Protein AF-A0AAF0ISN9-F1 (afdb_monomer_lite)

Organism: NCBI:txid1821822

Radius of gyration: 34.61 Å; chains: 1; bounding box: 111×111×96 Å

Sequence (497 aa):
MMTCSSSSSTHAAALDETAPAPARPAVSPAPQPKGLPPSTSQSTIQRTNVSKTAPSERARHSVVLPASASGLAPTQEDDPNLPSRDSVIGPPSTVTHSDEPDEYGGGIIASVGQNGGMSMVFENDMVSEQELIAEEQRLISQGGTGILLDEYGQPRPLLPAAQGETATRKCLVLDLDETLVHSSFKMVPNADFVVPVEIDGVTHNVYVIKRPGVDEFLRQMGQLYEVVVFTASLNKYADPVIDILDIHHAVHHRLFRESCYNHYGNYVKDLSQLGRPLHDTIILDNSPASYIFHPSNAVPVSSWFNDPHDTELTDLSPFLQDLVAVDDIRIVLDGLHEHRRFLVGISGIPGAGKSTIAQLVAERINERHGAEVCICVGMDGWHYSRKQLDAMNDPAHAHARRGAAFTFDAETFVAWVEQLRRPALGADLPTLTAPTFSHAEKDPVADGVVIQPYHKMVIVEGLYCNLNMEPWRRAAMCWDLRRKREYVSRDDTSKPG

pLDDT: mean 73.0, std 27.22, range [23.7, 98.88]

Foldseek 3Di:
DDDDDDDDDDDDDDDDDDDDDDDDDDDDDDDDDDDDDDDDDDDDDDDDDDDDDDDDDDDDDDDDDDDDDDDDDDDDDDDDDDDYDDDDDDDDDDDDDDDDDDDPDDDDDDDDDPDDDDDDDDDDDPDDPVVVVVVLVVCLVVLLVFFDADPVRHGDFPADQDDDPQNLAFEEEEEDDLGFKHKDLDDDPPAPDWDFADDPNDTGIIGMHGDPCSLVLLLLQLVHHQYEYAYLADCSGVVVVCVVRPPPVSHNYYHYNVCFDQDVNQTENRPSRNPGDLQRYAYEDQACSNHSSNQLRYDHDFRDHDDNPDCGSVVCSVVVVVCSPDSGSSVVRVVQLLQAAAEEEEAEDPPLCQVVVQVVVQVVVCVVVVHNQEDEDEQQLFFAFLVVLVVDPDSPVLVVCGQPPVRGPLVVVLVLLVLNGDGPVVDQRDWDFTWDADPVSRHIDGRPDIDDSNNNYYYYYGHQCCPCDPPSVSSNSSHNHYYYRYDPDPDDPDDDD

Structure (mmCIF, N/CA/C/O backbone):
data_AF-A0AAF0ISN9-F1
#
_entry.id   AF-A0AAF0ISN9-F1
#
loop_
_atom_site.group_PDB
_atom_site.id
_atom_site.type_symbol
_atom_site.label_atom_id
_atom_site.label_alt_id
_atom_site.label_comp_id
_atom_site.label_asym_id
_atom_site.label_entity_id
_atom_site.label_seq_id
_atom_site.pdbx_PDB_ins_code
_atom_site.Cartn_x
_atom_site.Cartn_y
_atom_site.Cartn_z
_atom_site.occupancy
_atom_site.B_iso_or_equiv
_atom_site.auth_seq_id
_atom_site.auth_comp_id
_atom_site.auth_asym_id
_atom_site.auth_atom_id
_atom_site.pdbx_PDB_model_num
ATOM 1 N N . MET A 1 1 ? -24.229 50.978 -3.464 1.00 30.39 1 MET A N 1
ATOM 2 C CA . MET A 1 1 ? -25.629 51.463 -3.408 1.00 30.39 1 MET A CA 1
ATOM 3 C C . MET A 1 1 ? -26.241 51.321 -4.797 1.00 30.39 1 MET A C 1
ATOM 5 O O . MET A 1 1 ? -25.516 51.596 -5.737 1.00 30.39 1 MET A O 1
ATOM 9 N N . MET A 1 2 ? -27.501 50.859 -4.872 1.00 34.28 2 MET A N 1
ATOM 10 C CA . MET A 1 2 ? -28.513 50.928 -5.963 1.00 34.28 2 MET A CA 1
ATOM 11 C C . MET A 1 2 ? -28.034 51.252 -7.399 1.00 34.28 2 MET A C 1
ATOM 13 O O . MET A 1 2 ? -27.415 52.280 -7.640 1.00 34.28 2 MET A O 1
ATOM 17 N N . THR A 1 3 ? -28.355 50.459 -8.423 1.00 34.44 3 THR A N 1
ATOM 18 C CA . THR A 1 3 ? -29.693 50.177 -9.019 1.00 34.44 3 THR A CA 1
ATOM 19 C C . THR A 1 3 ? -29.553 48.970 -9.983 1.00 34.44 3 THR A C 1
ATOM 21 O O . THR A 1 3 ? -28.423 48.590 -10.267 1.00 34.44 3 THR A O 1
ATOM 24 N N . CYS A 1 4 ? -30.557 48.289 -10.560 1.00 28.72 4 CYS A N 1
ATOM 25 C CA . CYS A 1 4 ? -32.038 48.211 -10.490 1.00 28.72 4 CYS A CA 1
ATOM 26 C C . CYS A 1 4 ? -32.431 46.780 -10.996 1.00 28.72 4 CYS A C 1
ATOM 28 O O . CYS A 1 4 ? -31.533 46.014 -11.329 1.00 28.72 4 CYS A O 1
ATOM 30 N N . SER A 1 5 ? -33.674 46.288 -11.112 1.00 30.56 5 SER A N 1
ATOM 31 C CA . SER A 1 5 ? -35.044 46.835 -10.988 1.00 30.56 5 SER A CA 1
ATOM 32 C C . SER A 1 5 ? -36.013 45.703 -10.539 1.00 30.56 5 SER A C 1
ATOM 34 O O . SER A 1 5 ? -35.545 44.668 -10.069 1.00 30.56 5 SER A O 1
ATOM 36 N N . SER A 1 6 ? -37.342 45.841 -10.680 1.00 33.59 6 SER A N 1
ATOM 37 C CA . SER A 1 6 ? -38.327 44.783 -10.343 1.00 33.59 6 SER A CA 1
ATOM 38 C C . SER A 1 6 ? -39.602 44.789 -11.222 1.00 33.59 6 SER A C 1
ATOM 40 O O . SER A 1 6 ? -39.746 45.656 -12.084 1.00 33.59 6 SER A O 1
ATOM 42 N N . SER A 1 7 ? -40.536 43.850 -10.949 1.00 34.59 7 SER A N 1
ATOM 43 C CA . SER A 1 7 ? -41.863 43.606 -11.588 1.00 34.59 7 SER A CA 1
ATOM 44 C C . SER A 1 7 ? -41.831 42.893 -12.960 1.00 34.59 7 SER A C 1
ATOM 46 O O . SER A 1 7 ? -40.887 43.082 -13.712 1.00 34.59 7 SER A O 1
ATOM 48 N N . SER A 1 8 ? -42.810 42.085 -13.403 1.00 33.94 8 SER A N 1
ATOM 49 C CA . SER A 1 8 ? -43.904 41.287 -12.779 1.00 33.94 8 SER A CA 1
ATOM 50 C C . SER A 1 8 ? -44.420 40.279 -13.858 1.00 33.94 8 SER A C 1
ATOM 52 O O . SER A 1 8 ? -43.868 40.278 -14.954 1.00 33.94 8 SER A O 1
ATOM 54 N N . SER A 1 9 ? -45.409 39.381 -13.710 1.00 29.92 9 SER A N 1
ATOM 55 C CA . SER A 1 9 ? -46.466 39.128 -12.706 1.00 29.92 9 SER A CA 1
ATOM 56 C C . SER A 1 9 ? -46.900 37.632 -12.723 1.00 29.92 9 SER A C 1
ATOM 58 O O . SER A 1 9 ? -46.263 36.810 -13.377 1.00 29.92 9 SER A O 1
ATOM 60 N N . THR A 1 10 ? -47.959 37.260 -11.992 1.00 32.66 10 THR A N 1
ATOM 61 C CA . THR A 1 10 ? -48.573 35.916 -11.909 1.00 32.66 10 THR A CA 1
ATOM 62 C C . THR A 1 10 ? -49.682 35.663 -12.944 1.00 32.66 10 THR A C 1
ATOM 64 O O . THR A 1 10 ? -50.461 36.560 -13.247 1.00 32.66 10 THR A O 1
ATOM 67 N N . HIS A 1 11 ? -49.879 34.400 -13.347 1.00 32.06 11 HIS A N 1
ATOM 68 C CA . HIS A 1 11 ? -51.221 33.851 -13.607 1.00 32.06 11 HIS A CA 1
ATOM 69 C C . HIS A 1 11 ? -51.250 32.330 -13.394 1.00 32.06 11 HIS A C 1
ATOM 71 O O . HIS A 1 11 ? -50.301 31.634 -13.745 1.00 32.06 11 HIS A O 1
ATOM 77 N N . ALA A 1 12 ? -52.333 31.823 -12.800 1.00 31.12 12 ALA A N 1
ATOM 78 C CA . ALA A 1 12 ? -52.521 30.407 -12.482 1.00 31.12 12 ALA A CA 1
ATOM 79 C C . ALA A 1 12 ? -53.540 29.736 -13.416 1.00 31.12 12 ALA A C 1
ATOM 81 O O . ALA A 1 12 ? -54.503 30.377 -13.838 1.00 31.12 12 ALA A O 1
ATOM 82 N N . ALA A 1 13 ? -53.368 28.432 -13.649 1.00 31.50 13 ALA A N 1
ATOM 83 C CA . ALA A 1 13 ? -54.408 27.519 -14.120 1.00 31.50 13 ALA A CA 1
ATOM 84 C C . ALA A 1 13 ? -54.115 26.100 -13.593 1.00 31.50 13 ALA A C 1
ATOM 86 O O . ALA A 1 13 ? -52.975 25.645 -13.653 1.00 31.50 13 ALA A O 1
ATOM 87 N N . ALA A 1 14 ? -55.140 25.435 -13.061 1.00 32.72 14 ALA A N 1
ATOM 88 C CA . ALA A 1 14 ? -55.136 24.014 -12.691 1.00 32.72 14 ALA A CA 1
ATOM 89 C C . ALA A 1 14 ? -55.996 23.211 -13.696 1.00 32.72 14 ALA A C 1
ATOM 91 O O . ALA A 1 14 ? -56.482 23.818 -14.652 1.00 32.72 14 ALA A O 1
ATOM 92 N N . LEU A 1 15 ? -56.232 21.914 -13.413 1.00 33.91 15 LEU A N 1
ATOM 93 C CA . LEU A 1 15 ? -56.837 20.837 -14.244 1.00 33.91 15 LEU A CA 1
ATOM 94 C C . LEU A 1 15 ? -55.777 19.973 -14.960 1.00 33.91 15 LEU A C 1
ATOM 96 O O . LEU A 1 15 ? -54.808 20.517 -15.478 1.00 33.91 15 LEU A O 1
ATOM 100 N N . ASP A 1 16 ? -55.906 18.647 -15.079 1.00 30.77 16 ASP A N 1
ATOM 101 C CA . ASP A 1 16 ? -56.718 17.638 -14.360 1.00 30.77 16 ASP A CA 1
ATOM 102 C C . ASP A 1 16 ? -56.048 16.252 -14.583 1.00 30.77 16 ASP A C 1
ATOM 104 O O . ASP A 1 16 ? -55.098 16.143 -15.364 1.00 30.77 16 ASP A O 1
ATOM 108 N N . GLU A 1 17 ? -56.482 15.204 -13.885 1.00 36.88 17 GLU A N 1
ATOM 109 C CA . GLU A 1 17 ? -55.837 13.882 -13.861 1.00 36.88 17 GLU A CA 1
ATOM 110 C C . GLU A 1 17 ? -55.977 13.031 -15.152 1.00 36.88 17 GLU A C 1
ATOM 112 O O . GLU A 1 17 ? -56.784 13.287 -16.043 1.00 36.88 17 GLU A O 1
ATOM 117 N N . THR A 1 18 ? -55.252 11.900 -15.151 1.00 36.62 18 THR A N 1
ATOM 118 C CA . THR A 1 18 ? -55.432 10.668 -15.959 1.00 36.62 18 THR A CA 1
ATOM 119 C C . THR A 1 18 ? -54.717 10.538 -17.321 1.00 36.62 18 THR A C 1
ATOM 121 O O . THR A 1 18 ? -55.248 10.820 -18.390 1.00 36.62 18 THR A O 1
ATOM 124 N N . ALA A 1 19 ? -53.533 9.909 -17.291 1.00 37.28 19 ALA A N 1
ATOM 125 C CA . ALA A 1 19 ? -52.979 9.119 -18.399 1.00 37.28 19 ALA A CA 1
ATOM 126 C C . ALA A 1 19 ? -52.158 7.929 -17.836 1.00 37.28 19 ALA A C 1
ATOM 128 O O . ALA A 1 19 ? -51.518 8.086 -16.794 1.00 37.28 19 ALA A O 1
ATOM 129 N N . PRO A 1 20 ? -52.195 6.727 -18.448 1.00 39.69 20 PRO A N 1
ATOM 130 C CA . PRO A 1 20 ? -51.697 5.499 -17.819 1.00 39.69 20 PRO A CA 1
ATOM 131 C C . PRO A 1 20 ? -50.178 5.295 -17.942 1.00 39.69 20 PRO A C 1
ATOM 133 O O . PRO A 1 20 ? -49.539 5.743 -18.893 1.00 39.69 20 PRO A O 1
ATOM 136 N N . ALA A 1 21 ? -49.615 4.538 -16.996 1.00 42.66 21 ALA A N 1
ATOM 137 C CA . ALA A 1 21 ? -48.204 4.153 -16.984 1.00 42.66 21 ALA A CA 1
ATOM 138 C C . ALA A 1 21 ? -47.819 3.248 -18.181 1.00 42.66 21 ALA A C 1
ATOM 140 O O . ALA A 1 21 ? -48.628 2.415 -18.605 1.00 42.66 21 ALA A O 1
ATOM 141 N N . PRO A 1 22 ? -46.580 3.347 -18.705 1.00 41.97 22 PRO A N 1
ATOM 142 C CA . PRO A 1 22 ? -46.118 2.509 -19.808 1.00 41.97 22 PRO A CA 1
ATOM 143 C C . PRO A 1 22 ? -45.987 1.036 -19.391 1.00 41.97 22 PRO A C 1
ATOM 145 O O . PRO A 1 22 ? -45.481 0.709 -18.316 1.00 41.97 22 PRO A O 1
ATOM 148 N N . ALA A 1 23 ? -46.440 0.135 -20.264 1.00 40.56 23 ALA A N 1
ATOM 149 C CA . ALA A 1 23 ? -46.442 -1.301 -20.008 1.00 40.56 23 ALA A CA 1
ATOM 150 C C . ALA A 1 23 ? -45.019 -1.889 -19.936 1.00 40.56 23 ALA A C 1
ATOM 152 O O . ALA A 1 23 ? -44.152 -1.567 -20.749 1.00 40.56 23 ALA A O 1
ATOM 153 N N . ARG A 1 24 ? -44.800 -2.815 -18.992 1.00 44.09 24 ARG A N 1
ATOM 154 C CA . ARG A 1 24 ? -43.563 -3.610 -18.914 1.00 44.09 24 ARG A CA 1
ATOM 155 C C . ARG A 1 24 ? -43.414 -4.497 -20.164 1.00 44.09 24 ARG A C 1
ATOM 157 O O . ARG A 1 24 ? -44.404 -5.115 -20.562 1.00 44.09 24 ARG A O 1
ATOM 164 N N . PRO A 1 25 ? -42.208 -4.639 -20.745 1.00 42.03 25 PRO A N 1
ATOM 165 C CA . PRO A 1 25 ? -41.970 -5.611 -21.806 1.00 42.03 25 PRO A CA 1
ATOM 166 C C . PRO A 1 25 ? -42.122 -7.044 -21.273 1.00 42.03 25 PRO A C 1
ATOM 168 O O . PRO A 1 25 ? -41.731 -7.351 -20.145 1.00 42.03 25 PRO A O 1
ATOM 171 N N . ALA A 1 26 ? -42.702 -7.925 -22.089 1.00 39.62 26 ALA A N 1
ATOM 172 C CA . ALA A 1 26 ? -42.944 -9.315 -21.718 1.00 39.62 26 ALA A CA 1
ATOM 173 C C . ALA A 1 26 ? -41.637 -10.125 -21.653 1.00 39.62 26 ALA A C 1
ATOM 175 O O . ALA A 1 26 ? -40.832 -10.110 -22.585 1.00 39.62 26 ALA A O 1
ATOM 176 N N . VAL A 1 27 ? -41.456 -10.880 -20.568 1.00 41.94 27 VAL A N 1
ATOM 177 C CA . VAL A 1 27 ? -40.332 -11.812 -20.406 1.00 41.94 27 VAL A CA 1
ATOM 178 C C . VAL A 1 27 ? -40.591 -13.060 -21.251 1.00 41.94 27 VAL A C 1
ATOM 180 O O . VAL A 1 27 ? -41.572 -13.770 -21.037 1.00 41.94 27 VAL A O 1
ATOM 183 N N . SER A 1 28 ? -39.703 -13.336 -22.207 1.00 43.06 28 SER A N 1
ATOM 184 C CA . SER A 1 28 ? -39.727 -14.586 -22.977 1.00 43.06 28 SER A CA 1
ATOM 185 C C . SER A 1 28 ? -39.209 -15.754 -22.123 1.00 43.06 28 SER A C 1
ATOM 187 O O . SER A 1 28 ? -38.225 -15.572 -21.404 1.00 43.06 28 SER A O 1
ATOM 189 N N . PRO A 1 29 ? -39.818 -16.954 -22.183 1.00 42.53 29 PRO A N 1
ATOM 190 C CA . PRO A 1 29 ? -39.357 -18.103 -21.409 1.00 42.53 29 PRO A CA 1
ATOM 191 C C . PRO A 1 29 ? -38.007 -18.629 -21.922 1.00 42.53 29 PRO A C 1
ATOM 193 O O . PRO A 1 29 ? -37.771 -18.708 -23.128 1.00 42.53 29 PRO A O 1
ATOM 196 N N . ALA A 1 30 ? -37.130 -19.016 -20.993 1.00 42.75 30 ALA A N 1
ATOM 197 C CA . ALA A 1 30 ? -35.803 -19.542 -21.301 1.00 42.75 30 ALA A CA 1
ATOM 198 C C . ALA A 1 30 ? -35.858 -20.917 -22.012 1.00 42.75 30 ALA A C 1
ATOM 200 O O . ALA A 1 30 ? -36.739 -21.731 -21.712 1.00 42.75 30 ALA A O 1
ATOM 201 N N . PRO A 1 31 ? -34.916 -21.219 -22.927 1.00 38.06 31 PRO A N 1
ATOM 202 C CA . PRO A 1 31 ? -34.859 -22.508 -23.608 1.00 38.06 31 PRO A CA 1
ATOM 203 C C . PRO A 1 31 ? -34.351 -23.621 -22.677 1.00 38.06 31 PRO A C 1
ATOM 205 O O . PRO A 1 31 ? -33.358 -23.458 -21.972 1.00 38.06 31 PRO A O 1
ATOM 208 N N . GLN A 1 32 ? -35.006 -24.784 -22.717 1.00 40.28 32 GLN A N 1
ATOM 209 C CA . GLN A 1 32 ? -34.560 -25.980 -21.995 1.00 40.28 32 GLN A CA 1
ATOM 210 C C . GLN A 1 32 ? -33.266 -26.566 -22.601 1.00 40.28 32 GLN A C 1
ATOM 212 O O . GLN A 1 32 ? -33.073 -26.492 -23.821 1.00 40.28 32 GLN A O 1
ATOM 217 N N . PRO A 1 33 ? -32.389 -27.192 -21.791 1.00 39.00 33 PRO A N 1
ATOM 218 C CA . PRO A 1 33 ? -31.153 -27.796 -22.281 1.00 39.00 33 PRO A CA 1
ATOM 219 C C . PRO A 1 33 ? -31.431 -29.025 -23.159 1.00 39.00 33 PRO A C 1
ATOM 221 O O . PRO A 1 33 ? -32.176 -29.931 -22.785 1.00 39.00 33 PRO A O 1
ATOM 224 N N . LYS A 1 34 ? -30.790 -29.080 -24.332 1.00 39.09 34 LYS A N 1
ATOM 225 C CA . LYS A 1 34 ? -30.816 -30.255 -25.216 1.00 39.09 34 LYS A CA 1
ATOM 226 C C . LYS A 1 34 ? -29.895 -31.343 -24.658 1.00 39.09 34 LYS A C 1
ATOM 228 O O . LYS A 1 34 ? -28.714 -31.089 -24.439 1.00 39.09 34 LYS A O 1
ATOM 233 N N . GLY A 1 35 ? -30.422 -32.552 -24.465 1.00 32.41 35 GLY A N 1
ATOM 234 C CA . GLY A 1 35 ? -29.629 -33.705 -24.029 1.00 32.41 35 GLY A CA 1
ATOM 235 C C . GLY A 1 35 ? -28.631 -34.180 -25.092 1.00 32.41 35 GLY A C 1
ATOM 236 O O . GLY A 1 35 ? -28.918 -34.123 -26.289 1.00 32.41 35 GLY A O 1
ATOM 237 N N . LEU A 1 36 ? -27.472 -34.680 -24.650 1.00 37.91 36 LEU A N 1
ATOM 238 C CA . LEU A 1 36 ? -26.517 -35.375 -25.518 1.00 37.91 36 LEU A CA 1
ATOM 239 C C . LEU A 1 36 ? -26.972 -36.823 -25.800 1.00 37.91 36 LEU A C 1
ATOM 241 O O . LEU A 1 36 ? -27.537 -37.467 -24.912 1.00 37.91 36 LEU A O 1
ATOM 245 N N . PRO A 1 37 ? -26.698 -37.368 -27.001 1.00 35.81 37 PRO A N 1
ATOM 246 C CA . PRO A 1 37 ? -26.917 -38.778 -27.310 1.00 35.81 37 PRO A CA 1
ATOM 247 C C . PRO A 1 37 ? -25.804 -39.674 -26.719 1.00 35.81 37 PRO A C 1
ATOM 249 O O . PRO A 1 37 ? -24.685 -39.204 -26.504 1.00 35.81 37 PRO A O 1
ATOM 252 N N . PRO A 1 38 ? -26.073 -40.971 -26.479 1.00 33.47 38 PRO A N 1
ATOM 253 C CA . PRO A 1 38 ? -25.100 -41.897 -25.905 1.00 33.47 38 PRO A CA 1
ATOM 254 C C . PRO A 1 38 ? -24.170 -42.512 -26.962 1.00 33.47 38 PRO A C 1
ATOM 256 O O . PRO A 1 38 ? -24.596 -42.803 -28.080 1.00 33.47 38 PRO A O 1
ATOM 259 N N . SER A 1 39 ? -22.932 -42.829 -26.571 1.00 32.28 39 SER A N 1
ATOM 260 C CA . SER A 1 39 ? -22.017 -43.668 -27.359 1.00 32.28 39 SER A CA 1
ATOM 261 C C . SER A 1 39 ? -21.472 -44.851 -26.549 1.00 32.28 39 SER A C 1
ATOM 263 O O . SER A 1 39 ? -20.620 -44.707 -25.673 1.00 32.28 39 SER A O 1
ATOM 265 N N . THR A 1 40 ? -21.949 -46.043 -26.898 1.00 30.39 40 THR A N 1
ATOM 266 C CA . THR A 1 40 ? -21.247 -47.337 -26.788 1.00 30.39 40 THR A CA 1
ATOM 267 C C . THR A 1 40 ? -19.946 -47.323 -27.622 1.00 30.39 40 THR A C 1
ATOM 269 O O . THR A 1 40 ? -19.872 -46.561 -28.580 1.00 30.39 40 THR A O 1
ATOM 272 N N . SER A 1 41 ? -18.900 -48.133 -27.401 1.00 30.38 41 SER A N 1
ATOM 273 C CA . SER A 1 41 ? -18.648 -49.210 -26.421 1.00 30.38 41 SER A CA 1
ATOM 274 C C . SER A 1 41 ? -17.173 -49.670 -26.450 1.00 30.38 41 SER A C 1
ATOM 276 O O . SER A 1 41 ? -16.604 -49.770 -27.527 1.00 30.38 41 SER A O 1
ATOM 278 N N . GLN A 1 42 ? -16.647 -50.063 -25.279 1.00 27.88 42 GLN A N 1
ATOM 279 C CA . GLN A 1 42 ? -15.674 -51.153 -25.007 1.00 27.88 42 GLN A CA 1
ATOM 280 C C . GLN A 1 42 ? -14.418 -51.368 -25.888 1.00 27.88 42 GLN A C 1
ATOM 282 O O . GLN A 1 42 ? -14.521 -51.790 -27.031 1.00 27.88 42 GLN A O 1
ATOM 287 N N . SER A 1 43 ? -13.233 -51.345 -25.256 1.00 27.61 43 SER A N 1
ATOM 288 C CA . SER A 1 43 ? -12.384 -52.539 -24.969 1.00 27.61 43 SER A CA 1
ATOM 289 C C . SER A 1 43 ? -10.988 -52.098 -24.482 1.00 27.61 43 SER A C 1
ATOM 291 O O . SER A 1 43 ? -10.551 -51.037 -24.903 1.00 27.61 43 SER A O 1
ATOM 293 N N . THR A 1 44 ? -10.145 -52.800 -23.719 1.00 25.47 44 THR A N 1
ATOM 294 C CA . THR A 1 44 ? -10.133 -53.943 -22.774 1.00 25.47 44 THR A CA 1
ATOM 295 C C . THR A 1 44 ? -8.672 -53.994 -22.251 1.00 25.47 44 THR A C 1
ATOM 297 O O . THR A 1 44 ? -7.802 -53.395 -22.878 1.00 25.47 44 THR A O 1
ATOM 300 N N . ILE A 1 45 ? -8.389 -54.773 -21.188 1.00 27.19 45 ILE A N 1
ATOM 301 C CA . ILE A 1 45 ? -7.056 -55.008 -20.567 1.00 27.19 45 ILE A CA 1
ATOM 302 C C . ILE A 1 45 ? -6.615 -53.826 -19.662 1.00 27.19 45 ILE A C 1
ATOM 304 O O . ILE A 1 45 ? -6.528 -52.701 -20.125 1.00 27.19 45 ILE A O 1
ATOM 308 N N . GLN A 1 46 ? -6.336 -53.985 -18.356 1.00 26.06 46 GLN A N 1
ATOM 309 C CA . GLN A 1 46 ? -6.505 -55.136 -17.443 1.00 26.06 46 GLN A CA 1
ATOM 310 C C . GLN A 1 46 ? -6.652 -54.684 -15.965 1.00 26.06 46 GLN A C 1
ATOM 312 O O . GLN A 1 46 ? -6.549 -53.502 -15.646 1.00 26.06 46 GLN A O 1
ATOM 317 N N . ARG A 1 47 ? -6.830 -55.648 -15.047 1.00 23.70 47 ARG A N 1
ATOM 318 C CA . ARG A 1 47 ? -6.516 -55.542 -13.607 1.00 23.70 47 ARG A CA 1
ATOM 319 C C . ARG A 1 47 ? -5.895 -56.856 -13.133 1.00 23.70 47 ARG A C 1
ATOM 321 O O . ARG A 1 47 ? -6.440 -57.916 -13.434 1.00 23.70 47 ARG A O 1
ATOM 328 N N . THR A 1 48 ? -4.842 -56.785 -12.325 1.00 27.52 48 THR A N 1
ATOM 329 C CA . THR A 1 48 ? -4.330 -57.906 -11.523 1.00 27.52 48 THR A CA 1
ATOM 330 C C . THR A 1 48 ? -4.500 -57.584 -10.035 1.00 27.52 48 THR A C 1
ATOM 332 O O . THR A 1 48 ? -3.948 -56.617 -9.523 1.00 27.52 48 THR A O 1
ATOM 335 N N . ASN A 1 49 ? -5.301 -58.389 -9.333 1.00 26.88 49 ASN A N 1
ATOM 336 C CA . ASN A 1 49 ? -5.401 -58.368 -7.867 1.00 26.88 49 ASN A CA 1
ATOM 337 C C . ASN A 1 49 ? -4.308 -59.262 -7.268 1.00 26.88 49 ASN A C 1
ATOM 339 O O . ASN A 1 49 ? -4.181 -60.372 -7.772 1.00 26.88 49 ASN A O 1
ATOM 343 N N . VAL A 1 50 ? -3.694 -58.896 -6.130 1.00 27.47 50 VAL A N 1
ATOM 344 C CA . VAL A 1 50 ? -3.332 -59.838 -5.038 1.00 27.47 50 VAL A CA 1
ATOM 345 C C . VAL A 1 50 ? -3.276 -59.115 -3.665 1.00 27.47 50 VAL A C 1
ATOM 347 O O . VAL A 1 50 ? -2.639 -58.082 -3.522 1.00 27.47 50 VAL A O 1
ATOM 350 N N . SER A 1 51 ? -3.983 -59.711 -2.691 1.00 25.45 51 SER A N 1
ATOM 351 C CA . SER A 1 51 ? -3.934 -59.659 -1.204 1.00 25.45 51 SER A CA 1
ATOM 352 C C . SER A 1 51 ? -3.575 -58.404 -0.374 1.00 25.45 51 SER A C 1
ATOM 354 O O . SER A 1 51 ? -2.512 -57.807 -0.493 1.00 25.45 51 SER A O 1
ATOM 356 N N . LYS A 1 52 ? -4.404 -58.197 0.664 1.00 31.84 52 LYS A N 1
ATOM 357 C CA . LYS A 1 52 ? -4.123 -57.436 1.898 1.00 31.84 52 LYS A CA 1
ATOM 358 C C . LYS A 1 52 ? -3.182 -58.195 2.853 1.00 31.84 52 LYS A C 1
ATOM 360 O O . LYS A 1 52 ? -3.389 -59.391 3.045 1.00 31.84 52 LYS A O 1
ATOM 365 N N . THR A 1 53 ? -2.348 -57.471 3.603 1.00 27.08 53 THR A N 1
ATOM 366 C CA . THR A 1 53 ? -1.839 -57.853 4.943 1.00 27.08 53 THR A CA 1
ATOM 367 C C . THR A 1 53 ? -1.613 -56.596 5.793 1.00 27.08 53 THR A C 1
ATOM 369 O O . THR A 1 53 ? -1.129 -55.598 5.268 1.00 27.08 53 THR A O 1
ATOM 372 N N . ALA A 1 54 ? -1.953 -56.637 7.085 1.00 33.88 54 ALA A N 1
ATOM 373 C CA . ALA A 1 54 ? -1.747 -55.542 8.047 1.00 33.88 54 ALA A CA 1
ATOM 374 C C . ALA A 1 54 ? -0.553 -55.818 8.984 1.00 33.88 54 ALA A C 1
ATOM 376 O O . ALA A 1 54 ? -0.214 -56.982 9.199 1.00 33.88 54 ALA A O 1
ATOM 377 N N . PRO A 1 55 ? 0.063 -54.765 9.551 1.00 32.19 55 PRO A N 1
ATOM 378 C CA . PRO A 1 55 ? 0.360 -54.729 10.998 1.00 32.19 55 PRO A CA 1
ATOM 379 C C . PRO A 1 55 ? 0.109 -53.317 11.601 1.00 32.19 55 PRO A C 1
ATOM 381 O O . PRO A 1 55 ? 0.444 -52.314 10.983 1.00 32.19 55 PRO A O 1
ATOM 384 N N . SER A 1 56 ? -0.670 -53.142 12.677 1.00 28.08 56 SER A N 1
ATOM 385 C CA . SER A 1 56 ? -0.412 -53.389 14.119 1.00 28.08 56 SER A CA 1
ATOM 386 C C . SER A 1 56 ? 0.047 -52.135 14.891 1.00 28.08 56 SER A C 1
ATOM 388 O O . SER A 1 56 ? 1.036 -51.508 14.525 1.00 28.08 56 SER A O 1
ATOM 390 N N . GLU A 1 57 ? -0.641 -51.811 15.989 1.00 36.59 57 GLU A N 1
ATOM 391 C CA . GLU A 1 57 ? -0.411 -50.626 16.833 1.00 36.59 57 GLU A CA 1
ATOM 392 C C . GLU A 1 57 ? 0.863 -50.677 17.700 1.00 36.59 57 GLU A C 1
ATOM 394 O O . GLU A 1 57 ? 1.238 -51.734 18.207 1.00 36.59 57 GLU A O 1
ATOM 399 N N . ARG A 1 58 ? 1.449 -49.496 17.955 1.00 29.19 58 ARG A N 1
ATOM 400 C CA . ARG A 1 58 ? 2.285 -49.081 19.112 1.00 29.19 58 ARG A CA 1
ATOM 401 C C . ARG A 1 58 ? 2.675 -47.605 18.901 1.00 29.19 58 ARG A C 1
ATOM 403 O O . ARG A 1 58 ? 2.785 -47.184 17.759 1.00 29.19 58 ARG A O 1
ATOM 410 N N . ALA A 1 59 ? 2.985 -46.775 19.894 1.00 29.02 59 ALA A N 1
ATOM 411 C CA . ALA A 1 59 ? 2.538 -46.653 21.286 1.00 29.02 59 ALA A CA 1
ATOM 412 C C . ALA A 1 59 ? 2.882 -45.211 21.730 1.00 29.02 59 ALA A C 1
ATOM 414 O O . ALA A 1 59 ? 3.895 -44.666 21.295 1.00 29.02 59 ALA A O 1
ATOM 415 N N . ARG A 1 60 ? 2.056 -44.570 22.567 1.00 33.06 60 ARG A N 1
ATOM 416 C CA . ARG A 1 60 ? 2.309 -43.190 23.027 1.00 33.06 60 ARG A CA 1
ATOM 417 C C . ARG A 1 60 ? 3.370 -43.173 24.132 1.00 33.06 60 ARG A C 1
ATOM 419 O O . ARG A 1 60 ? 3.226 -43.917 25.096 1.00 33.06 60 ARG A O 1
ATOM 426 N N . HIS A 1 61 ? 4.339 -42.259 24.055 1.00 30.20 61 HIS A N 1
ATOM 427 C CA . HIS A 1 61 ? 5.192 -41.903 25.193 1.00 30.20 61 HIS A CA 1
ATOM 428 C C . HIS A 1 61 ? 5.232 -40.389 25.409 1.00 30.20 61 HIS A C 1
ATOM 430 O O . HIS A 1 61 ? 5.873 -39.646 24.674 1.00 30.20 61 HIS A O 1
ATOM 436 N N . SER A 1 62 ? 4.539 -39.955 26.458 1.00 27.36 62 SER A N 1
ATOM 437 C CA . SER A 1 62 ? 4.729 -38.668 27.122 1.00 27.36 62 SER A CA 1
ATOM 438 C C . SER A 1 62 ? 5.978 -38.717 28.004 1.00 27.36 62 SER A C 1
ATOM 440 O O . SER A 1 62 ? 6.143 -39.684 28.752 1.00 27.36 62 SER A O 1
ATOM 442 N N . VAL A 1 63 ? 6.800 -37.667 27.994 1.00 27.17 63 VAL A N 1
ATOM 443 C CA . VAL A 1 63 ? 7.892 -37.490 28.965 1.00 27.17 63 VAL A CA 1
ATOM 444 C C . VAL A 1 63 ? 7.574 -36.295 29.859 1.00 27.17 63 VAL A C 1
ATOM 446 O O . VAL A 1 63 ? 7.309 -35.198 29.379 1.00 27.17 63 VAL A O 1
ATOM 449 N N . VAL A 1 64 ? 7.577 -36.548 31.166 1.00 26.98 64 VAL A N 1
ATOM 450 C CA . VAL A 1 64 ? 7.382 -35.563 32.235 1.00 26.98 64 VAL A CA 1
ATOM 451 C C . VAL A 1 64 ? 8.756 -35.092 32.709 1.00 26.98 64 VAL A C 1
ATOM 453 O O . VAL A 1 64 ? 9.634 -35.925 32.930 1.00 26.98 64 VAL A O 1
ATOM 456 N N . LEU A 1 65 ? 8.933 -33.785 32.916 1.00 27.81 65 LEU A N 1
ATOM 457 C CA . LEU A 1 65 ? 10.102 -33.231 33.606 1.00 27.81 65 LEU A CA 1
ATOM 458 C C . LEU A 1 65 ? 9.741 -32.911 35.071 1.00 27.81 65 LEU A C 1
ATOM 460 O O . LEU A 1 65 ? 8.774 -32.181 35.296 1.00 27.81 65 LEU A O 1
ATOM 464 N N . PRO A 1 66 ? 10.475 -33.442 36.068 1.00 28.94 66 PRO A N 1
ATOM 465 C CA . PRO A 1 66 ? 10.309 -33.080 37.473 1.00 28.94 66 PRO A CA 1
ATOM 466 C C . PRO A 1 66 ? 11.150 -31.849 37.855 1.00 28.94 66 PRO A C 1
ATOM 468 O O . PRO A 1 66 ? 12.074 -31.453 37.146 1.00 28.94 66 PRO A O 1
ATOM 471 N N . ALA A 1 67 ? 10.833 -31.256 39.006 1.00 25.80 67 ALA A N 1
ATOM 472 C CA . ALA A 1 67 ? 11.467 -30.040 39.511 1.00 25.80 67 ALA A CA 1
ATOM 473 C C . ALA A 1 67 ? 12.656 -30.295 40.462 1.00 25.80 67 ALA A C 1
ATOM 475 O O . ALA A 1 67 ? 12.724 -31.330 41.119 1.00 25.80 67 ALA A O 1
ATOM 476 N N . SER A 1 68 ? 13.495 -29.256 40.602 1.00 27.23 68 SER A N 1
ATOM 477 C CA . SER A 1 68 ? 14.310 -28.884 41.780 1.00 27.23 68 SER A CA 1
ATOM 478 C C . SER A 1 68 ? 15.292 -29.897 42.401 1.00 27.23 68 SER A C 1
ATOM 480 O O . SER A 1 68 ? 14.869 -30.889 42.984 1.00 27.23 68 SER A O 1
ATOM 482 N N . ALA A 1 69 ? 16.577 -29.521 42.497 1.00 26.80 69 ALA A N 1
ATOM 483 C CA . ALA A 1 69 ? 17.194 -29.137 43.783 1.00 26.80 69 ALA A CA 1
ATOM 484 C C . ALA A 1 69 ? 18.675 -28.709 43.653 1.00 26.80 69 ALA A C 1
ATOM 486 O O . ALA A 1 69 ? 19.449 -29.243 42.868 1.00 26.80 69 ALA A O 1
ATOM 487 N N . SER A 1 70 ? 19.043 -27.746 44.492 1.00 27.55 70 SER A N 1
ATOM 488 C CA . SER A 1 70 ? 20.384 -27.240 44.817 1.00 27.55 70 SER A CA 1
ATOM 489 C C . SER A 1 70 ? 21.388 -28.277 45.355 1.00 27.55 70 SER A C 1
ATOM 491 O O . SER A 1 70 ? 20.984 -29.138 46.136 1.00 27.55 70 SER A O 1
ATOM 493 N N . GLY A 1 71 ? 22.700 -28.049 45.158 1.00 25.47 71 GLY A N 1
ATOM 494 C CA . GLY A 1 71 ? 23.699 -28.434 46.175 1.00 25.47 71 GLY A CA 1
ATOM 495 C C . GLY A 1 71 ? 25.146 -28.732 45.738 1.00 25.47 71 GLY A C 1
ATOM 496 O O . GLY A 1 71 ? 25.402 -29.788 45.181 1.00 25.47 71 GLY A O 1
ATOM 497 N N . LEU A 1 72 ? 26.070 -27.874 46.205 1.00 26.72 72 LEU A N 1
ATOM 498 C CA . LEU A 1 72 ? 27.434 -28.181 46.701 1.00 26.72 72 LEU A CA 1
ATOM 499 C C . LEU A 1 72 ? 28.579 -28.572 45.725 1.00 26.72 72 LEU A C 1
ATOM 501 O O . LEU A 1 72 ? 28.463 -29.448 44.879 1.00 26.72 72 LEU A O 1
ATOM 505 N N . ALA A 1 73 ? 29.735 -27.926 45.950 1.00 25.11 73 ALA A N 1
ATOM 506 C CA . ALA A 1 73 ? 31.069 -28.243 45.404 1.00 25.11 73 ALA A CA 1
ATOM 507 C C . ALA A 1 73 ? 31.788 -29.323 46.267 1.00 25.11 73 ALA A C 1
ATOM 509 O O . ALA A 1 73 ? 31.227 -29.695 47.305 1.00 25.11 73 ALA A O 1
ATOM 510 N N . PRO A 1 74 ? 32.975 -29.867 45.891 1.00 36.56 74 PRO A N 1
ATOM 511 C CA . PRO A 1 74 ? 34.273 -29.146 45.837 1.00 36.56 74 PRO A CA 1
ATOM 512 C C . PRO A 1 74 ? 35.066 -29.457 44.521 1.00 36.56 74 PRO A C 1
ATOM 514 O O . PRO A 1 74 ? 34.429 -29.869 43.557 1.00 36.56 74 PRO A O 1
ATOM 517 N N . THR A 1 75 ? 36.381 -29.242 44.305 1.00 28.62 75 THR A N 1
ATOM 518 C CA . THR A 1 75 ? 37.554 -28.934 45.174 1.00 28.62 75 THR A CA 1
ATOM 519 C C . THR A 1 75 ? 38.626 -28.087 44.439 1.00 28.62 75 THR A C 1
ATOM 521 O O . THR A 1 75 ? 38.453 -27.716 43.283 1.00 28.62 75 THR A O 1
ATOM 524 N N . GLN A 1 76 ? 39.725 -27.787 45.140 1.00 27.55 76 GLN A N 1
ATOM 525 C CA . GLN A 1 76 ? 40.961 -27.091 44.747 1.00 27.55 76 GLN A CA 1
ATOM 526 C C . GLN A 1 76 ? 42.082 -28.039 44.263 1.00 27.55 76 GLN A C 1
ATOM 528 O O . GLN A 1 76 ? 42.112 -29.188 44.695 1.00 27.55 76 GLN A O 1
ATOM 533 N N . GLU A 1 77 ? 43.055 -27.491 43.518 1.00 29.08 77 GLU A N 1
ATOM 534 C CA . GLU A 1 77 ? 44.500 -27.813 43.587 1.00 29.08 77 GLU A CA 1
ATOM 535 C C . GLU A 1 77 ? 45.321 -26.498 43.452 1.00 29.08 77 GLU A C 1
ATOM 537 O O . GLU A 1 77 ? 44.774 -25.469 43.045 1.00 29.08 77 GLU A O 1
ATOM 542 N N . ASP A 1 78 ? 46.594 -26.514 43.868 1.00 29.61 78 ASP A N 1
ATOM 543 C CA . ASP A 1 78 ? 47.369 -25.356 44.365 1.00 29.61 78 ASP A CA 1
ATOM 544 C C . ASP A 1 78 ? 48.313 -24.633 43.355 1.00 29.61 78 ASP A C 1
ATOM 546 O O . ASP A 1 78 ? 48.952 -25.290 42.540 1.00 29.61 78 ASP A O 1
ATOM 550 N N . ASP A 1 79 ? 48.409 -23.288 43.485 1.00 30.19 79 ASP A N 1
ATOM 551 C CA . ASP A 1 79 ? 49.614 -22.436 43.776 1.00 30.19 79 ASP A CA 1
ATOM 552 C C . ASP A 1 79 ? 50.902 -22.523 42.878 1.00 30.19 79 ASP A C 1
ATOM 554 O O . ASP A 1 79 ? 51.059 -23.472 42.114 1.00 30.19 79 ASP A O 1
ATOM 558 N N . PRO A 1 80 ? 51.919 -21.613 42.940 1.00 37.47 80 PRO A N 1
ATOM 559 C CA . PRO A 1 80 ? 51.996 -20.214 43.414 1.00 37.47 80 PRO A CA 1
ATOM 560 C C . PRO A 1 80 ? 52.534 -19.188 42.384 1.00 37.47 80 PRO A C 1
ATOM 562 O O . PRO A 1 80 ? 53.435 -19.483 41.597 1.00 37.47 80 PRO A O 1
ATOM 565 N N . ASN A 1 81 ? 52.161 -17.907 42.541 1.00 29.56 81 ASN A N 1
ATOM 566 C CA . ASN A 1 81 ? 53.153 -16.811 42.604 1.00 29.56 81 ASN A CA 1
ATOM 567 C C . ASN A 1 81 ? 52.546 -15.484 43.100 1.00 29.56 81 ASN A C 1
ATOM 569 O O . ASN A 1 81 ? 51.523 -15.024 42.600 1.00 29.56 81 ASN A O 1
ATOM 573 N N . LEU A 1 82 ? 53.223 -14.839 44.050 1.00 29.91 82 LEU A N 1
ATOM 574 C CA . LEU A 1 82 ? 52.844 -13.563 44.672 1.00 29.91 82 LEU A CA 1
ATOM 575 C C . LEU A 1 82 ? 54.116 -12.719 44.843 1.00 29.91 82 LEU A C 1
ATOM 577 O O . LEU A 1 82 ? 55.198 -13.280 45.038 1.00 29.91 82 LEU A O 1
ATOM 581 N N . PRO A 1 83 ? 54.018 -11.379 44.818 1.00 37.00 83 PRO A N 1
ATOM 582 C CA . PRO A 1 83 ? 54.164 -10.710 46.113 1.00 37.00 83 PRO A CA 1
ATOM 583 C C . PRO A 1 83 ? 53.332 -9.422 46.299 1.00 37.00 83 PRO A C 1
ATOM 585 O O . PRO A 1 83 ? 53.336 -8.558 45.435 1.00 37.00 83 PRO A O 1
ATOM 588 N N . SER A 1 84 ? 52.793 -9.272 47.522 1.00 28.39 84 SER A N 1
ATOM 589 C CA . SER A 1 84 ? 52.900 -8.081 48.402 1.00 28.39 84 SER A CA 1
ATOM 590 C C . SER A 1 84 ? 52.355 -6.710 47.927 1.00 28.39 84 SER A C 1
ATOM 592 O O . SER A 1 84 ? 52.635 -6.271 46.824 1.00 28.39 84 SER A O 1
ATOM 594 N N . ARG A 1 85 ? 51.699 -5.880 48.757 1.00 31.16 85 ARG A N 1
ATOM 595 C CA . ARG A 1 85 ? 51.482 -5.881 50.225 1.00 31.16 85 ARG A CA 1
ATOM 596 C C . ARG A 1 85 ? 50.479 -4.769 50.613 1.00 31.16 85 ARG A C 1
ATOM 598 O O . ARG A 1 85 ? 50.444 -3.778 49.901 1.00 31.16 85 ARG A O 1
ATOM 605 N N . ASP A 1 86 ? 49.816 -4.917 51.772 1.00 27.81 86 ASP A N 1
ATOM 606 C CA . ASP A 1 86 ? 49.438 -3.880 52.774 1.00 27.81 86 ASP A CA 1
ATOM 607 C C . ASP A 1 86 ? 48.701 -2.568 52.332 1.00 27.81 86 ASP A C 1
ATOM 609 O O . ASP A 1 86 ? 49.062 -1.935 51.355 1.00 27.81 86 ASP A O 1
ATOM 613 N N . SER A 1 87 ? 47.730 -1.975 53.052 1.00 28.83 87 SER A N 1
ATOM 614 C CA . SER A 1 87 ? 46.985 -2.349 54.271 1.00 28.83 87 SER A CA 1
ATOM 615 C C . SER A 1 87 ? 45.848 -1.324 54.594 1.00 28.83 87 SER A C 1
ATOM 617 O O . SER A 1 87 ? 46.075 -0.125 54.500 1.00 28.83 87 SER A O 1
ATOM 619 N N . VAL A 1 88 ? 44.689 -1.816 55.084 1.00 26.89 88 VAL A N 1
ATOM 620 C CA . VAL A 1 88 ? 43.982 -1.391 56.341 1.00 26.89 88 VAL A CA 1
ATOM 621 C C . VAL A 1 88 ? 43.132 -0.080 56.442 1.00 26.89 88 VAL A C 1
ATOM 623 O O . VAL A 1 88 ? 43.680 1.009 56.498 1.00 26.89 88 VAL A O 1
ATOM 626 N N . ILE A 1 89 ? 41.801 -0.269 56.661 1.00 26.66 89 ILE A N 1
ATOM 627 C CA . ILE A 1 89 ? 40.817 0.429 57.573 1.00 26.66 89 ILE A CA 1
ATOM 628 C C . ILE A 1 89 ? 40.695 1.980 57.486 1.00 26.66 89 ILE A C 1
ATOM 630 O O . ILE A 1 89 ? 41.675 2.677 57.670 1.00 26.66 89 ILE A O 1
ATOM 634 N N . GLY A 1 90 ? 39.545 2.661 57.317 1.00 24.28 90 GLY A N 1
ATOM 635 C CA . GLY A 1 90 ? 38.182 2.533 57.881 1.00 24.28 90 GLY A CA 1
ATOM 636 C C . GLY A 1 90 ? 37.615 3.947 58.259 1.00 24.28 90 GLY A C 1
ATOM 637 O O . GLY A 1 90 ? 38.370 4.912 58.182 1.00 24.28 90 GLY A O 1
ATOM 638 N N . PRO A 1 91 ? 36.315 4.113 58.613 1.00 44.59 91 PRO A N 1
ATOM 639 C CA . PRO A 1 91 ? 35.571 5.411 58.669 1.00 44.59 91 PRO A CA 1
ATOM 640 C C . PRO A 1 91 ? 35.381 5.940 60.139 1.00 44.59 91 PRO A C 1
ATOM 642 O O . PRO A 1 91 ? 36.132 5.428 60.973 1.00 44.59 91 PRO A O 1
ATOM 645 N N . PRO A 1 92 ? 34.441 6.857 60.565 1.00 40.31 92 PRO A N 1
ATOM 646 C CA . PRO A 1 92 ? 33.298 7.539 59.880 1.00 40.31 92 PRO A CA 1
ATOM 647 C C . PRO A 1 92 ? 32.900 9.009 60.313 1.00 40.31 92 PRO A C 1
ATOM 649 O O . PRO A 1 92 ? 33.452 9.543 61.265 1.00 40.31 92 PRO A O 1
ATOM 652 N N . SER A 1 93 ? 31.835 9.574 59.685 1.00 25.94 93 SER A N 1
ATOM 653 C CA . SER A 1 93 ? 30.826 10.578 60.191 1.00 25.94 93 SER A CA 1
ATOM 654 C C . SER A 1 93 ? 31.279 11.999 60.682 1.00 25.94 93 SER A C 1
ATOM 656 O O . SER A 1 93 ? 32.420 12.173 61.070 1.00 25.94 93 SER A O 1
ATOM 658 N N . THR A 1 94 ? 30.493 13.108 60.733 1.00 26.41 94 THR A N 1
ATOM 659 C CA . THR A 1 94 ? 29.021 13.379 60.673 1.00 26.41 94 THR A CA 1
ATOM 660 C C . THR A 1 94 ? 28.681 14.894 60.428 1.00 26.41 94 THR A C 1
ATOM 662 O O . THR A 1 94 ? 29.350 15.735 61.012 1.00 26.41 94 THR A O 1
ATOM 665 N N . VAL A 1 95 ? 27.559 15.205 59.731 1.00 26.33 95 VAL A N 1
ATOM 666 C CA . VAL A 1 95 ? 26.524 16.275 60.009 1.00 26.33 95 VAL A CA 1
ATOM 667 C C . VAL A 1 95 ? 26.747 17.808 59.749 1.00 26.33 95 VAL A C 1
ATOM 669 O O . VAL A 1 95 ? 27.479 18.456 60.481 1.00 26.33 95 VAL A O 1
ATOM 672 N N . THR A 1 96 ? 25.948 18.357 58.791 1.00 24.30 96 THR A N 1
ATOM 673 C CA . THR A 1 96 ? 25.293 19.716 58.625 1.00 24.30 96 THR A CA 1
ATOM 674 C C . THR A 1 96 ? 26.088 21.024 58.867 1.00 24.30 96 THR A C 1
ATOM 676 O O . THR A 1 96 ? 26.816 21.100 59.842 1.00 24.30 96 THR A O 1
ATOM 679 N N . HIS A 1 97 ? 25.943 22.164 58.167 1.00 27.09 97 HIS A N 1
ATOM 680 C CA . HIS A 1 97 ? 24.988 22.761 57.189 1.00 27.09 97 HIS A CA 1
ATOM 681 C C . HIS A 1 97 ? 25.712 23.983 56.515 1.00 27.09 97 HIS A C 1
ATOM 683 O O . HIS A 1 97 ? 26.811 24.298 56.967 1.00 27.09 97 HIS A O 1
ATOM 689 N N . SER A 1 98 ? 25.243 24.747 55.509 1.00 25.94 98 SER A N 1
ATOM 690 C CA . SER A 1 98 ? 24.020 24.819 54.665 1.00 25.94 98 SER A CA 1
ATOM 691 C C . SER A 1 98 ? 24.371 25.452 53.278 1.00 25.94 98 SER A C 1
ATOM 693 O O . SER A 1 98 ? 25.476 25.229 52.801 1.00 25.94 98 SER A O 1
ATOM 695 N N . ASP A 1 99 ? 23.449 26.234 52.689 1.00 26.00 99 ASP A N 1
ATOM 696 C CA . ASP A 1 99 ? 23.563 27.206 51.575 1.00 26.00 99 ASP A CA 1
ATOM 697 C C . ASP A 1 99 ? 23.725 26.671 50.125 1.00 26.00 99 ASP A C 1
ATOM 699 O O . ASP A 1 99 ? 24.651 25.944 49.780 1.00 26.00 99 ASP A O 1
ATOM 703 N N . GLU A 1 100 ? 22.779 27.080 49.268 1.00 30.31 100 GLU A N 1
ATOM 704 C CA . GLU A 1 100 ? 22.724 26.936 47.797 1.00 30.31 100 GLU A CA 1
ATOM 705 C C . GLU A 1 100 ? 23.009 28.302 47.126 1.00 30.31 100 GLU A C 1
ATOM 707 O O . GLU A 1 100 ? 22.888 29.325 47.811 1.00 30.31 100 GLU A O 1
ATOM 712 N N . PRO A 1 101 ? 23.187 28.396 45.787 1.00 39.81 101 PRO A N 1
ATOM 713 C CA . PRO A 1 101 ? 23.584 27.375 44.800 1.00 39.81 101 PRO A CA 1
ATOM 714 C C . PRO A 1 101 ? 24.791 27.829 43.939 1.00 39.81 101 PRO A C 1
ATOM 716 O O . PRO A 1 101 ? 24.959 29.023 43.713 1.00 39.81 101 PRO A O 1
ATOM 719 N N . ASP A 1 102 ? 25.565 26.903 43.354 1.00 28.97 102 ASP A N 1
ATOM 720 C CA . ASP A 1 102 ? 26.652 27.268 42.421 1.00 28.97 102 ASP A CA 1
ATOM 721 C C . ASP A 1 102 ? 26.698 26.441 41.123 1.00 28.97 102 ASP A C 1
ATOM 723 O O . ASP A 1 102 ? 26.361 25.256 41.068 1.00 28.97 102 ASP A O 1
ATOM 727 N N . GLU A 1 103 ? 27.126 27.128 40.063 1.00 29.02 103 GLU A N 1
ATOM 728 C CA . GLU A 1 103 ? 27.159 26.707 38.661 1.00 29.02 103 GLU A CA 1
ATOM 729 C C . GLU A 1 103 ? 28.098 25.518 38.390 1.00 29.02 103 GLU A C 1
ATOM 731 O O . GLU A 1 103 ? 29.270 25.533 38.769 1.00 29.02 103 GLU A O 1
ATOM 736 N N . TYR A 1 104 ? 27.653 24.540 37.587 1.00 28.61 104 TYR A N 1
ATOM 737 C CA . TYR A 1 104 ? 28.567 23.549 36.999 1.00 28.61 104 TYR A CA 1
ATOM 738 C C . TYR A 1 104 ? 29.085 24.001 35.626 1.00 28.61 104 TYR A C 1
ATOM 740 O O . TYR A 1 104 ? 28.642 23.548 34.568 1.00 28.61 104 TYR A O 1
ATOM 748 N N . GLY A 1 105 ? 30.054 24.917 35.648 1.00 29.05 105 GLY A N 1
ATOM 749 C CA . GLY A 1 105 ? 30.797 25.348 34.463 1.00 29.05 105 GLY A CA 1
ATOM 750 C C . GLY A 1 105 ? 31.784 24.283 33.967 1.00 29.05 105 GLY A C 1
ATOM 751 O O . GLY A 1 105 ? 32.934 24.245 34.400 1.00 29.05 105 GLY A O 1
ATOM 752 N N . GLY A 1 106 ? 31.363 23.441 33.018 1.00 29.03 106 GLY A N 1
ATOM 753 C CA . GLY A 1 106 ? 32.247 22.531 32.276 1.00 29.03 106 GLY A CA 1
ATOM 754 C C . GLY A 1 106 ? 32.935 23.241 31.103 1.00 29.03 106 GLY A C 1
ATOM 755 O O . GLY A 1 106 ? 32.288 23.570 30.112 1.00 29.03 106 GLY A O 1
ATOM 756 N N . GLY A 1 107 ? 34.240 23.504 31.216 1.00 27.39 107 GLY A N 1
ATOM 757 C CA . GLY A 1 107 ? 34.978 24.382 30.298 1.00 27.39 107 GLY A CA 1
ATOM 758 C C . GLY A 1 107 ? 35.091 23.902 28.840 1.00 27.39 107 GLY A C 1
ATOM 759 O O . GLY A 1 107 ? 35.418 22.751 28.559 1.00 27.39 107 GLY A O 1
ATOM 760 N N . ILE A 1 108 ? 34.906 24.841 27.907 1.00 28.23 108 ILE A N 1
ATOM 761 C CA . ILE A 1 108 ? 35.084 24.654 26.460 1.00 28.23 108 ILE A CA 1
ATOM 762 C C . ILE A 1 108 ? 36.577 24.733 26.098 1.00 28.23 108 ILE A C 1
ATOM 764 O O . ILE A 1 108 ? 37.204 25.773 26.298 1.00 28.23 108 ILE A O 1
ATOM 768 N N . ILE A 1 109 ? 37.129 23.693 25.462 1.00 30.27 109 ILE A N 1
ATOM 769 C CA . ILE A 1 109 ? 38.392 23.801 24.711 1.00 30.27 109 ILE A CA 1
ATOM 770 C C . ILE A 1 109 ? 38.052 24.051 23.240 1.00 30.27 109 ILE A C 1
ATOM 772 O O . ILE A 1 109 ? 37.784 23.127 22.474 1.00 30.27 109 ILE A O 1
ATOM 776 N N . ALA A 1 110 ? 38.051 25.323 22.843 1.00 27.03 110 ALA A N 1
ATOM 777 C CA . ALA A 1 110 ? 37.809 25.722 21.462 1.00 27.03 110 ALA A CA 1
ATOM 778 C C . ALA A 1 110 ? 39.088 25.575 20.618 1.00 27.03 110 ALA A C 1
ATOM 780 O O . ALA A 1 110 ? 40.037 26.342 20.776 1.00 27.03 110 ALA A O 1
ATOM 781 N N . SER A 1 111 ? 39.087 24.627 19.679 1.00 28.39 111 SER A N 1
ATOM 782 C CA . SER A 1 111 ? 40.036 24.594 18.561 1.00 28.39 111 SER A CA 1
ATOM 783 C C . SER A 1 111 ? 39.351 25.173 17.324 1.00 28.39 111 SER A C 1
ATOM 785 O O . SER A 1 111 ? 38.405 24.587 16.799 1.00 28.39 111 SER A O 1
ATOM 787 N N . VAL A 1 112 ? 39.781 26.357 16.884 1.00 28.89 112 VAL A N 1
ATOM 788 C CA . VAL A 1 112 ? 39.134 27.083 15.781 1.00 28.89 112 VAL A CA 1
ATOM 789 C C . VAL A 1 112 ? 39.656 26.584 14.431 1.00 28.89 112 VAL A C 1
ATOM 791 O O . VAL A 1 112 ? 40.682 27.048 13.937 1.00 28.89 112 VAL A O 1
ATOM 794 N N . GLY A 1 113 ? 38.915 25.662 13.814 1.00 32.72 113 GLY A N 1
ATOM 795 C CA . GLY A 1 113 ? 39.009 25.348 12.385 1.00 32.72 113 GLY A CA 1
ATOM 796 C C . GLY A 1 113 ? 37.975 26.146 11.583 1.00 32.72 113 GLY A C 1
ATOM 797 O O . GLY A 1 113 ? 36.802 26.183 11.946 1.00 32.72 113 GLY A O 1
ATOM 798 N N . GLN A 1 114 ? 38.389 26.800 10.495 1.00 35.06 114 GLN A N 1
ATOM 799 C CA . GLN A 1 114 ? 37.493 27.619 9.667 1.00 35.06 114 GLN A CA 1
ATOM 800 C C . GLN A 1 114 ? 36.589 26.765 8.762 1.00 35.06 114 GLN A C 1
ATOM 802 O O . GLN A 1 114 ? 36.945 26.490 7.620 1.00 35.06 114 GLN A O 1
ATOM 807 N N . ASN A 1 115 ? 35.428 26.357 9.281 1.00 30.70 115 ASN A N 1
ATOM 808 C CA . ASN A 1 115 ? 34.097 26.436 8.648 1.00 30.70 115 ASN A CA 1
ATOM 809 C C . ASN A 1 115 ? 33.090 25.609 9.465 1.00 30.70 115 ASN A C 1
ATOM 811 O O . ASN A 1 115 ? 33.377 24.486 9.867 1.00 30.70 115 ASN A O 1
ATOM 815 N N . GLY A 1 116 ? 31.922 26.189 9.750 1.00 37.88 116 GLY A N 1
ATOM 816 C CA . GLY A 1 116 ? 30.966 25.625 10.705 1.00 37.88 116 GLY A CA 1
ATOM 817 C C . GLY A 1 116 ? 30.174 24.427 10.175 1.00 37.88 116 GLY A C 1
ATOM 818 O O . GLY A 1 116 ? 29.656 24.461 9.062 1.00 37.88 116 GLY A O 1
ATOM 819 N N . GLY A 1 117 ? 30.020 23.410 11.024 1.00 27.05 117 GLY A N 1
ATOM 820 C CA . GLY A 1 117 ? 29.138 22.264 10.813 1.00 27.05 117 GLY A CA 1
ATOM 821 C C . GLY A 1 117 ? 29.201 21.314 12.010 1.00 27.05 117 GLY A C 1
ATOM 822 O O . GLY A 1 117 ? 30.190 20.610 12.183 1.00 27.05 117 GLY A O 1
ATOM 823 N N . MET A 1 118 ? 28.166 21.310 12.854 1.00 26.06 118 MET A N 1
ATOM 824 C CA . MET A 1 118 ? 28.045 20.346 13.953 1.00 26.06 118 MET A CA 1
ATOM 825 C C . MET A 1 118 ? 27.512 19.026 13.380 1.00 26.06 118 MET A C 1
ATOM 827 O O . MET A 1 118 ? 26.390 18.996 12.881 1.00 26.06 118 MET A O 1
ATOM 831 N N . SER A 1 119 ? 28.293 17.947 13.453 1.00 27.72 119 SER A N 1
ATOM 832 C CA . SER A 1 119 ? 27.863 16.610 13.022 1.00 27.72 119 SER A CA 1
ATOM 833 C C . SER A 1 119 ? 27.761 15.680 14.226 1.00 27.72 119 SER A C 1
ATOM 835 O O . SER A 1 119 ? 28.764 15.388 14.872 1.00 27.72 119 SER A O 1
ATOM 837 N N . MET A 1 120 ? 26.551 15.195 14.504 1.00 27.88 120 MET A N 1
ATOM 838 C CA . MET A 1 120 ? 26.316 14.117 15.466 1.00 27.88 120 MET A CA 1
ATOM 839 C C . MET A 1 120 ? 26.734 12.794 14.818 1.00 27.88 120 MET A C 1
ATOM 841 O O . MET A 1 120 ? 26.197 12.425 13.775 1.00 27.88 120 MET A O 1
ATOM 845 N N . VAL A 1 121 ? 27.702 12.095 15.409 1.00 28.33 121 VAL A N 1
ATOM 846 C CA . VAL A 1 121 ? 28.139 10.777 14.929 1.00 28.33 121 VAL A CA 1
ATOM 847 C C . VAL A 1 121 ? 27.284 9.711 15.610 1.00 28.33 121 VAL A C 1
ATOM 849 O O . VAL A 1 121 ? 27.334 9.577 16.829 1.00 28.33 121 VAL A O 1
ATOM 852 N N . PHE A 1 122 ? 26.513 8.959 14.826 1.00 28.94 122 PHE A N 1
ATOM 853 C CA . PHE A 1 122 ? 25.865 7.729 15.281 1.00 28.94 122 PHE A CA 1
ATOM 854 C C . PHE A 1 122 ? 26.716 6.535 14.835 1.00 28.94 122 PHE A C 1
ATOM 856 O O . PHE A 1 122 ? 27.018 6.403 13.647 1.00 28.94 122 PHE A O 1
ATOM 863 N N . GLU A 1 123 ? 27.106 5.672 15.773 1.00 29.44 123 GLU A N 1
ATOM 864 C CA . GLU A 1 123 ? 27.672 4.361 15.446 1.00 29.44 123 GLU A CA 1
ATOM 865 C C . GLU A 1 123 ? 26.564 3.474 14.860 1.00 29.44 123 GLU A C 1
ATOM 867 O O . GLU A 1 123 ? 25.529 3.264 15.490 1.00 29.44 123 GLU A O 1
ATOM 872 N N . ASN A 1 124 ? 26.772 2.977 13.638 1.00 37.03 124 ASN A N 1
ATOM 873 C CA . ASN A 1 124 ? 25.856 2.057 12.964 1.00 37.03 124 ASN A CA 1
ATOM 874 C C . ASN A 1 124 ? 26.435 0.639 12.987 1.00 37.03 124 ASN A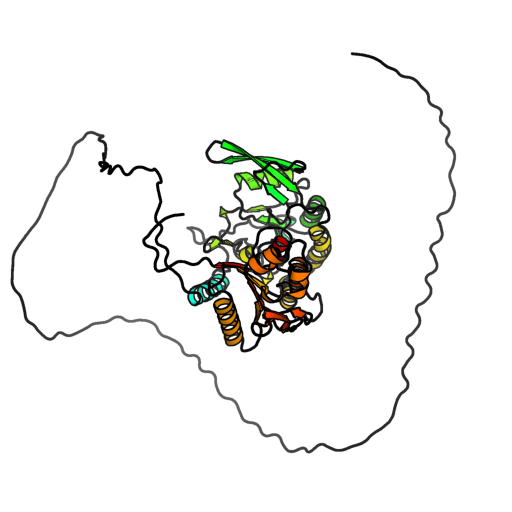 C 1
ATOM 876 O O . ASN A 1 124 ? 27.344 0.330 12.210 1.00 37.03 124 ASN A O 1
ATOM 880 N N . ASP A 1 125 ? 25.851 -0.238 13.801 1.00 39.00 125 ASP A N 1
ATOM 881 C CA . ASP A 1 125 ? 26.036 -1.681 13.660 1.00 39.00 125 ASP A CA 1
ATOM 882 C C . ASP A 1 125 ? 25.375 -2.168 12.361 1.00 39.00 125 ASP A C 1
ATOM 884 O O . ASP A 1 125 ? 24.167 -2.026 12.151 1.00 39.00 125 ASP A O 1
ATOM 888 N N . MET A 1 126 ? 26.166 -2.761 11.462 1.00 42.28 126 MET A N 1
ATOM 889 C CA . MET A 1 126 ? 25.643 -3.382 10.242 1.00 42.28 126 MET A CA 1
ATOM 890 C C . MET A 1 126 ? 25.065 -4.769 10.552 1.00 42.28 126 MET A C 1
ATOM 892 O O . MET A 1 126 ? 25.755 -5.778 10.412 1.00 42.28 126 MET A O 1
ATOM 896 N N . VAL A 1 127 ? 23.789 -4.805 10.943 1.00 52.16 127 VAL A N 1
ATOM 897 C CA . VAL A 1 127 ? 23.006 -6.040 11.131 1.00 52.16 127 VAL A CA 1
ATOM 898 C C . VAL A 1 127 ? 22.953 -6.844 9.825 1.00 52.16 127 VAL A C 1
ATOM 900 O O . VAL A 1 127 ? 22.769 -6.282 8.741 1.00 52.16 127 VAL A O 1
ATOM 903 N N . SER A 1 128 ? 23.125 -8.164 9.905 1.00 55.00 128 SER A N 1
ATOM 904 C CA . SER A 1 128 ? 23.154 -9.030 8.725 1.00 55.00 128 SER A CA 1
ATOM 905 C C . SER A 1 128 ? 21.760 -9.281 8.140 1.00 55.00 128 SER A C 1
ATOM 907 O O . SER A 1 128 ? 20.745 -9.290 8.830 1.00 55.00 128 SER A O 1
ATOM 909 N N . GLU A 1 129 ? 21.699 -9.564 6.839 1.00 43.56 129 GLU A N 1
ATOM 910 C CA . GLU A 1 129 ? 20.443 -9.868 6.135 1.00 43.56 129 GLU A CA 1
ATOM 911 C C . GLU A 1 129 ? 19.729 -11.119 6.684 1.00 43.56 129 GLU A C 1
ATOM 913 O O . GLU A 1 129 ? 18.506 -11.224 6.636 1.00 43.56 129 GLU A O 1
ATOM 918 N N . GLN A 1 130 ? 20.482 -12.054 7.271 1.00 44.41 130 GLN A N 1
ATOM 919 C CA . GLN A 1 130 ? 19.925 -13.245 7.916 1.00 44.41 130 GLN A CA 1
ATOM 920 C C . GLN A 1 130 ? 19.289 -12.914 9.271 1.00 44.41 130 GLN A C 1
ATOM 922 O O . GLN A 1 130 ? 18.246 -13.482 9.590 1.00 44.41 130 GLN A O 1
ATOM 927 N N . GLU A 1 131 ? 19.869 -11.974 10.023 1.00 54.81 131 GLU A N 1
ATOM 928 C CA . GLU A 1 131 ? 19.272 -11.423 11.244 1.00 54.81 131 GLU A CA 1
ATOM 929 C C . GLU A 1 131 ? 18.037 -10.581 10.921 1.00 54.81 131 GLU A C 1
ATOM 931 O O . GLU A 1 131 ? 17.038 -10.737 11.606 1.00 54.81 131 GLU A O 1
ATOM 936 N N . LEU A 1 132 ? 18.037 -9.783 9.846 1.00 51.56 132 LEU A N 1
ATOM 937 C CA . LEU A 1 132 ? 16.849 -9.024 9.427 1.00 51.56 132 LEU A CA 1
ATOM 938 C C . LEU A 1 132 ? 15.652 -9.932 9.110 1.00 51.56 132 LEU A C 1
ATOM 940 O O . LEU A 1 132 ? 14.552 -9.645 9.563 1.00 51.56 132 LEU A O 1
ATOM 944 N N . ILE A 1 133 ? 15.852 -11.041 8.387 1.00 51.94 133 ILE A N 1
ATOM 945 C CA . ILE A 1 133 ? 14.760 -11.986 8.083 1.00 51.94 133 ILE A CA 1
ATOM 946 C C . ILE A 1 133 ? 14.358 -12.793 9.329 1.00 51.94 133 ILE A C 1
ATOM 948 O O . ILE A 1 133 ? 13.183 -13.101 9.517 1.00 51.94 133 ILE A O 1
ATOM 952 N N . ALA A 1 134 ? 15.317 -13.164 10.185 1.00 56.69 134 ALA A N 1
ATOM 953 C CA . ALA A 1 134 ? 15.010 -13.842 11.443 1.00 56.69 134 ALA A CA 1
ATOM 954 C C . ALA A 1 134 ? 14.227 -12.928 12.398 1.00 56.69 134 ALA A C 1
ATOM 956 O O . ALA A 1 134 ? 13.298 -13.392 13.052 1.00 56.69 134 ALA A O 1
ATOM 957 N N . GLU A 1 135 ? 14.561 -11.638 12.436 1.00 57.53 135 GLU A N 1
ATOM 958 C CA . GLU A 1 135 ? 13.864 -10.623 13.217 1.00 57.53 135 GLU A CA 1
ATOM 959 C C . GLU A 1 135 ? 12.495 -10.302 12.596 1.00 57.53 135 GLU A C 1
ATOM 961 O O . GLU A 1 135 ? 11.520 -10.264 13.327 1.00 57.53 135 GLU A O 1
ATOM 966 N N . GLU A 1 136 ? 12.353 -10.209 11.268 1.00 53.19 136 GLU A N 1
ATOM 967 C CA . GLU A 1 136 ? 11.047 -10.108 10.586 1.00 53.19 136 GLU A CA 1
ATOM 968 C C . GLU A 1 136 ? 10.122 -11.276 10.968 1.00 53.19 136 GLU A C 1
ATOM 970 O O . GLU A 1 136 ? 9.000 -11.063 11.423 1.00 53.19 136 GLU A O 1
ATOM 975 N N . GLN A 1 137 ? 10.612 -12.517 10.884 1.00 60.34 137 GLN A N 1
ATOM 976 C CA . GLN A 1 137 ? 9.863 -13.705 11.312 1.00 60.34 137 GLN A CA 1
ATOM 977 C C . GLN A 1 137 ? 9.570 -13.696 12.819 1.00 60.34 137 GLN A C 1
ATOM 979 O O . GLN A 1 137 ? 8.478 -14.078 13.241 1.00 60.34 137 GLN A O 1
ATOM 984 N N . ARG A 1 138 ? 10.513 -13.215 13.637 1.00 62.41 138 ARG A N 1
ATOM 985 C CA . ARG A 1 138 ? 10.320 -13.032 15.076 1.00 62.41 138 ARG A CA 1
ATOM 986 C C . ARG A 1 138 ? 9.237 -11.997 15.360 1.00 62.41 138 ARG A C 1
ATOM 988 O O . ARG A 1 138 ? 8.420 -12.248 16.235 1.00 62.41 138 ARG A O 1
ATOM 995 N N . LEU A 1 139 ? 9.168 -10.896 14.620 1.00 57.91 139 LEU A N 1
ATOM 996 C CA . LEU A 1 139 ? 8.161 -9.849 14.788 1.00 57.91 139 LEU A CA 1
ATOM 997 C C . LEU A 1 139 ? 6.805 -10.247 14.225 1.00 57.91 139 LEU A C 1
ATOM 999 O O . LEU A 1 139 ? 5.803 -9.870 14.802 1.00 57.91 139 LEU A O 1
ATOM 1003 N N . ILE A 1 140 ? 6.739 -11.069 13.183 1.00 59.16 140 ILE A N 1
ATOM 1004 C CA . ILE A 1 140 ? 5.478 -11.705 12.771 1.00 59.16 140 ILE A CA 1
ATOM 1005 C C . ILE A 1 140 ? 4.985 -12.688 13.857 1.00 59.16 140 ILE A C 1
ATOM 1007 O O . ILE A 1 140 ? 3.795 -12.971 13.943 1.00 59.16 140 ILE A O 1
ATOM 1011 N N . SER A 1 141 ? 5.878 -13.173 14.733 1.00 58.72 141 SER A N 1
ATOM 1012 C CA . SER A 1 141 ? 5.527 -13.971 15.921 1.00 58.72 141 SER A CA 1
ATOM 1013 C C . SER A 1 141 ? 5.465 -13.197 17.256 1.00 58.72 141 SER A C 1
ATOM 1015 O O . SER A 1 141 ? 5.109 -13.790 18.275 1.00 58.72 141 SER A O 1
ATOM 1017 N N . GLN A 1 142 ? 5.818 -11.903 17.283 1.00 55.03 142 GLN A N 1
ATOM 1018 C CA . GLN A 1 142 ? 5.831 -11.041 18.483 1.00 55.03 142 GLN A CA 1
ATOM 1019 C C . GLN A 1 142 ? 4.879 -9.844 18.362 1.00 55.03 142 GLN A C 1
ATOM 1021 O O . GLN A 1 142 ? 4.193 -9.507 19.319 1.00 55.03 142 GLN A O 1
ATOM 1026 N N . GLY A 1 143 ? 4.784 -9.210 17.200 1.00 53.44 143 GLY A N 1
ATOM 1027 C CA . GLY A 1 143 ? 3.558 -8.553 16.768 1.00 53.44 143 GLY A CA 1
ATOM 1028 C C . GLY A 1 143 ? 2.465 -9.611 16.663 1.00 53.44 143 GLY A C 1
ATOM 1029 O O . GLY A 1 143 ? 2.722 -10.720 16.198 1.00 53.44 143 GLY A O 1
ATOM 1030 N N . GLY A 1 144 ? 1.284 -9.336 17.213 1.00 52.06 144 GLY A N 1
ATOM 1031 C CA . GLY A 1 144 ? 0.367 -10.423 17.576 1.00 52.06 144 GLY A CA 1
ATOM 1032 C C . GLY A 1 144 ? 0.584 -10.998 18.984 1.00 52.06 144 GLY A C 1
ATOM 1033 O O . GLY A 1 144 ? -0.125 -11.931 19.358 1.00 52.06 144 GLY A O 1
ATOM 1034 N N . THR A 1 145 ? 1.470 -10.420 19.813 1.00 57.38 145 THR A N 1
ATOM 1035 C CA . THR A 1 145 ? 1.484 -10.658 21.280 1.00 57.38 145 THR A CA 1
ATOM 1036 C C . THR A 1 145 ? 0.159 -10.289 21.948 1.00 57.38 145 THR A C 1
ATOM 1038 O O . THR A 1 145 ? -0.102 -10.724 23.071 1.00 57.38 145 THR A O 1
ATOM 1041 N N . GLY A 1 146 ? -0.699 -9.544 21.248 1.00 63.22 146 GLY A N 1
ATOM 1042 C CA . GLY A 1 146 ? -2.024 -9.170 21.694 1.00 63.22 146 GLY A CA 1
ATOM 1043 C C . GLY A 1 146 ? -2.005 -7.889 22.509 1.00 63.22 146 GLY A C 1
ATOM 1044 O O . GLY A 1 146 ? -1.141 -7.027 22.371 1.00 63.22 146 GLY A O 1
ATOM 1045 N N . ILE A 1 147 ? -3.013 -7.757 23.358 1.00 78.62 147 ILE A N 1
ATOM 1046 C CA . ILE A 1 147 ? -3.234 -6.550 24.140 1.00 78.62 147 ILE A CA 1
ATOM 1047 C C . ILE A 1 147 ? -2.163 -6.436 25.237 1.00 78.62 147 ILE A C 1
ATOM 1049 O O . ILE A 1 147 ? -2.056 -7.316 26.093 1.00 78.62 147 ILE A O 1
ATOM 1053 N N . LEU A 1 148 ? -1.411 -5.329 25.239 1.00 79.88 148 LEU A N 1
ATOM 1054 C CA . LEU A 1 148 ? -0.444 -5.005 26.293 1.00 79.88 148 LEU A CA 1
ATOM 1055 C C . LEU A 1 148 ? -1.121 -4.967 27.669 1.00 79.88 148 LEU A C 1
ATOM 1057 O O . LEU A 1 148 ? -2.254 -4.505 27.793 1.00 79.88 148 LEU A O 1
ATOM 1061 N N . LEU A 1 149 ? -0.418 -5.410 28.711 1.00 81.69 149 LEU A N 1
ATOM 1062 C CA . LEU A 1 149 ? -0.907 -5.307 30.087 1.00 81.69 149 LEU A CA 1
ATOM 1063 C C . LEU A 1 149 ? -0.465 -3.984 30.729 1.00 81.69 149 LEU A C 1
ATOM 1065 O O . LEU A 1 149 ? 0.640 -3.503 30.477 1.00 81.69 149 LEU A O 1
ATOM 1069 N N . ASP A 1 150 ? -1.322 -3.409 31.569 1.00 83.12 150 ASP A N 1
ATOM 1070 C CA . ASP A 1 150 ? -0.985 -2.270 32.422 1.00 83.12 150 ASP A CA 1
ATOM 1071 C C . ASP A 1 150 ? -0.218 -2.683 33.697 1.00 83.12 150 ASP A C 1
ATOM 1073 O O . ASP A 1 150 ? 0.103 -3.853 33.921 1.00 83.12 150 ASP A O 1
ATOM 1077 N N . GLU A 1 151 ? 0.080 -1.706 34.558 1.00 85.44 151 GLU A N 1
ATOM 1078 C CA . GLU A 1 151 ? 0.799 -1.909 35.826 1.00 85.44 151 GLU A CA 1
ATOM 1079 C C . GLU A 1 151 ? 0.046 -2.795 36.847 1.00 85.44 151 GLU A C 1
ATOM 1081 O O . GLU A 1 151 ? 0.653 -3.287 37.799 1.00 85.44 151 GLU A O 1
ATOM 1086 N N . TYR A 1 152 ? -1.248 -3.061 36.626 1.00 85.81 152 TYR A N 1
ATOM 1087 C CA . TYR A 1 152 ? -2.101 -3.961 37.412 1.00 85.81 152 TYR A CA 1
ATOM 1088 C C . TYR A 1 152 ? -2.342 -5.311 36.709 1.00 85.81 152 TYR A C 1
ATOM 1090 O O . TYR A 1 152 ? -3.177 -6.110 37.150 1.00 85.81 152 TYR A O 1
ATOM 1098 N N . GLY A 1 153 ? -1.634 -5.577 35.606 1.00 81.56 153 GLY A N 1
ATOM 1099 C CA . GLY A 1 153 ? -1.782 -6.789 34.803 1.00 81.56 153 GLY A CA 1
ATOM 1100 C C . GLY A 1 153 ? -3.090 -6.858 34.008 1.00 81.56 153 GLY A C 1
ATOM 1101 O O . GLY A 1 153 ? -3.475 -7.952 33.599 1.00 81.56 153 GLY A O 1
ATOM 1102 N N . GLN A 1 154 ? -3.797 -5.739 33.813 1.00 82.81 154 GLN A N 1
ATOM 1103 C CA . GLN A 1 154 ? -5.042 -5.694 33.043 1.00 82.81 154 GLN A CA 1
ATOM 1104 C C . GLN A 1 154 ? -4.771 -5.398 31.561 1.00 82.81 154 GLN A C 1
ATOM 1106 O O . GLN A 1 154 ? -3.919 -4.561 31.260 1.00 82.81 154 GLN A O 1
ATOM 1111 N N . PRO A 1 155 ? -5.494 -6.028 30.616 1.00 84.81 155 PRO A N 1
ATOM 1112 C CA . PRO A 1 155 ? -5.371 -5.707 29.198 1.00 84.81 155 PRO A CA 1
ATOM 1113 C C . PRO A 1 155 ? -5.736 -4.245 28.909 1.00 84.81 155 PRO A C 1
ATOM 1115 O O . PRO A 1 155 ? -6.847 -3.801 29.202 1.00 84.81 155 PRO A O 1
ATOM 1118 N N . ARG A 1 156 ? -4.815 -3.519 28.276 1.00 88.69 156 ARG A N 1
ATOM 1119 C CA . ARG A 1 156 ? -4.946 -2.131 27.828 1.00 88.69 156 ARG A CA 1
ATOM 1120 C C . ARG A 1 156 ? -4.986 -2.063 26.290 1.00 88.69 156 ARG A C 1
ATOM 1122 O O . ARG A 1 156 ? -3.955 -1.809 25.667 1.00 88.69 156 ARG A O 1
ATOM 1129 N N . PRO A 1 157 ? -6.145 -2.324 25.658 1.00 93.50 157 PRO A N 1
ATOM 1130 C CA . PRO A 1 157 ? -6.286 -2.199 24.209 1.00 93.50 157 PRO A CA 1
ATOM 1131 C C . PRO A 1 157 ? -6.180 -0.736 23.761 1.00 93.50 157 PRO A C 1
ATOM 1133 O O . PRO A 1 157 ? -6.474 0.182 24.528 1.00 93.50 157 PRO A O 1
ATOM 1136 N N . LEU A 1 158 ? -5.792 -0.524 22.501 1.00 94.94 158 LEU A N 1
ATOM 1137 C CA . LEU A 1 158 ? -5.734 0.802 21.873 1.00 94.94 158 LEU A CA 1
ATOM 1138 C C . LEU A 1 158 ? -7.125 1.438 21.737 1.00 94.94 158 LEU A C 1
ATOM 1140 O O . LEU A 1 158 ? -7.243 2.658 21.803 1.00 94.94 158 LEU A O 1
A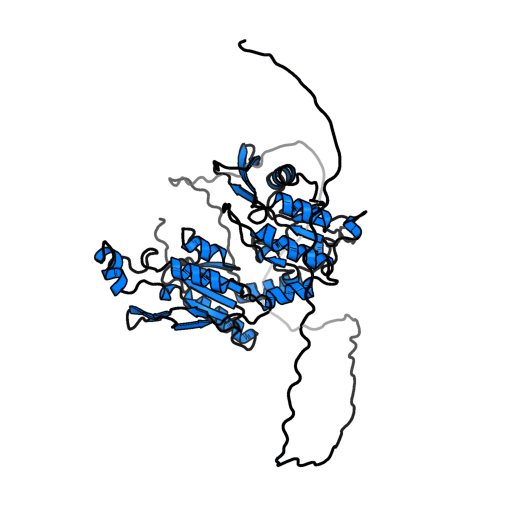TOM 1144 N N . LEU A 1 159 ? -8.172 0.623 21.565 1.00 96.12 159 LEU A N 1
ATOM 1145 C CA . LEU A 1 159 ? -9.561 1.076 21.510 1.00 96.12 159 LEU A CA 1
ATOM 1146 C C . LEU A 1 159 ? -10.300 0.699 22.801 1.00 96.12 159 LEU A C 1
ATOM 1148 O O . LEU A 1 159 ? -10.083 -0.396 23.330 1.00 96.12 159 LEU A O 1
ATOM 1152 N N . PRO A 1 160 ? -11.251 1.521 23.279 1.00 94.56 160 PRO A N 1
ATOM 1153 C CA . PRO A 1 160 ? -12.189 1.080 24.305 1.00 94.56 160 PRO A CA 1
ATOM 1154 C C . PRO A 1 160 ? -13.022 -0.112 23.802 1.00 94.56 160 PRO A C 1
ATOM 1156 O O . PRO A 1 160 ? -13.136 -0.360 22.595 1.00 94.56 160 PRO A O 1
ATOM 1159 N N . ALA A 1 161 ? -13.645 -0.844 24.729 1.00 92.56 161 ALA A N 1
ATOM 1160 C CA . ALA A 1 161 ? -14.636 -1.861 24.378 1.00 92.56 161 ALA A CA 1
ATOM 1161 C C . ALA A 1 161 ? -15.745 -1.244 23.504 1.00 92.56 161 ALA A C 1
ATOM 1163 O O . ALA A 1 161 ? -16.225 -0.153 23.815 1.00 92.56 161 ALA A O 1
ATOM 1164 N N . ALA A 1 162 ? -16.130 -1.931 22.424 1.00 91.19 162 ALA A N 1
ATOM 1165 C CA . ALA A 1 162 ? -17.174 -1.468 21.510 1.00 91.19 162 ALA A CA 1
ATOM 1166 C C . ALA A 1 162 ? -18.530 -1.324 22.229 1.00 91.19 162 ALA A C 1
ATOM 1168 O O . ALA A 1 162 ? -18.832 -2.071 23.164 1.00 91.19 162 ALA A O 1
ATOM 1169 N N . GLN A 1 163 ? -19.351 -0.358 21.807 1.00 88.12 163 GLN A N 1
ATOM 1170 C CA . GLN A 1 163 ? -20.610 -0.004 22.474 1.00 88.12 163 GLN A CA 1
ATOM 1171 C C . GLN A 1 163 ? -21.717 0.288 21.459 1.00 88.12 163 GLN A C 1
ATOM 1173 O O . GLN A 1 163 ? -21.460 0.749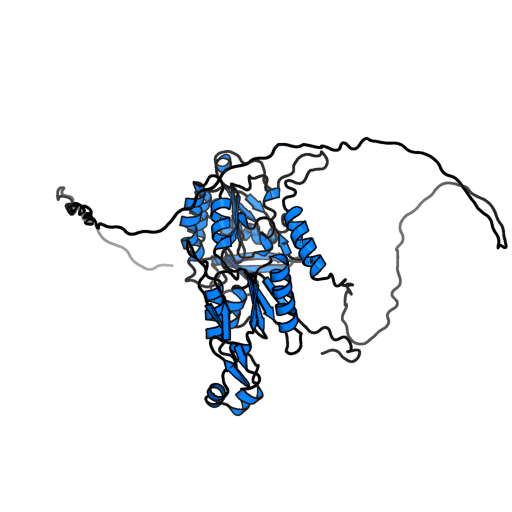 20.350 1.00 88.12 163 GLN A O 1
ATOM 1178 N N . GLY A 1 164 ? -22.971 0.059 21.859 1.00 90.88 164 GLY A N 1
ATOM 1179 C CA . GLY A 1 164 ? -24.130 0.351 21.015 1.00 90.88 164 GLY A CA 1
ATOM 1180 C C . GLY A 1 164 ? -24.069 -0.392 19.679 1.00 90.88 164 GLY A C 1
ATOM 1181 O O . GLY A 1 164 ? -23.825 -1.596 19.646 1.00 90.88 164 GLY A O 1
ATOM 1182 N N . GLU A 1 165 ? -24.284 0.327 18.578 1.00 84.00 165 GLU A N 1
ATOM 1183 C CA . GLU A 1 165 ? -24.307 -0.261 17.236 1.00 84.00 165 GLU A CA 1
ATOM 1184 C C . GLU A 1 165 ? -22.942 -0.796 16.774 1.00 84.00 165 GLU A C 1
ATOM 1186 O O . GLU A 1 165 ? -22.910 -1.793 16.051 1.00 84.00 165 GLU A O 1
ATOM 1191 N N . THR A 1 166 ? -21.816 -0.211 17.214 1.00 87.88 166 THR A N 1
ATOM 1192 C CA . THR A 1 166 ? -20.481 -0.673 16.780 1.00 87.88 166 THR A CA 1
ATOM 1193 C C . THR A 1 166 ? -20.125 -2.043 17.336 1.00 87.88 166 THR A C 1
ATOM 1195 O O . THR A 1 166 ? -19.404 -2.788 16.686 1.00 87.88 166 THR A O 1
ATOM 1198 N N . ALA A 1 167 ? -20.697 -2.434 18.480 1.00 89.50 167 ALA A N 1
ATOM 1199 C CA . ALA A 1 167 ? -20.456 -3.736 19.107 1.00 89.50 167 ALA A CA 1
ATOM 1200 C C . ALA A 1 167 ? -20.927 -4.941 18.266 1.00 89.50 167 ALA A C 1
ATOM 1202 O O . ALA A 1 167 ? -20.612 -6.079 18.605 1.00 89.50 167 ALA A O 1
ATOM 1203 N N . THR A 1 168 ? -21.683 -4.696 17.191 1.00 90.75 168 THR A N 1
ATOM 1204 C CA . THR A 1 168 ? -22.149 -5.716 16.234 1.00 90.75 168 THR A CA 1
ATOM 1205 C C . THR A 1 168 ? -21.537 -5.575 14.839 1.00 90.75 168 THR A C 1
ATOM 1207 O O . THR A 1 168 ? -21.864 -6.359 13.951 1.00 90.75 168 THR A O 1
ATOM 1210 N N . ARG A 1 169 ? -20.668 -4.579 14.627 1.00 95.62 169 ARG A N 1
ATOM 1211 C CA . ARG A 1 169 ? -20.019 -4.306 13.341 1.00 95.62 169 ARG A CA 1
ATOM 1212 C C . ARG A 1 169 ? -18.580 -4.811 13.360 1.00 95.62 169 ARG A C 1
ATOM 1214 O O . ARG A 1 169 ? -17.927 -4.829 14.400 1.00 95.62 169 ARG A O 1
ATOM 1221 N N . LYS A 1 170 ? -18.077 -5.173 12.182 1.00 98.00 170 LYS A N 1
ATOM 1222 C CA . LYS A 1 170 ? -16.648 -5.429 11.971 1.00 98.00 170 LYS A CA 1
ATOM 1223 C C . LYS A 1 170 ? -15.853 -4.122 12.122 1.00 98.00 170 LYS A C 1
ATOM 1225 O O . LYS A 1 170 ? -16.396 -3.033 11.919 1.00 98.00 170 LYS A O 1
ATOM 1230 N N . CYS A 1 171 ? -14.573 -4.224 12.456 1.00 98.62 171 CYS A N 1
ATOM 1231 C CA . CYS A 1 171 ? -13.652 -3.094 12.560 1.00 98.62 171 CYS A CA 1
ATOM 1232 C C . CYS A 1 171 ? -12.974 -2.842 11.205 1.00 98.62 171 CYS A C 1
ATOM 1234 O O . CYS A 1 171 ? -12.394 -3.764 10.628 1.00 98.62 171 CYS A O 1
ATOM 1236 N N . LEU A 1 172 ? -13.024 -1.606 10.706 1.00 98.81 172 LEU A N 1
ATOM 1237 C CA . LEU A 1 172 ? -12.316 -1.186 9.495 1.00 98.81 172 LEU A CA 1
ATOM 1238 C C . LEU A 1 172 ? -11.288 -0.112 9.845 1.00 98.81 172 LEU A C 1
ATOM 1240 O O . LEU A 1 172 ? -11.631 1.033 10.137 1.00 98.81 172 LEU A O 1
ATOM 1244 N N . VAL A 1 173 ? -10.020 -0.498 9.793 1.00 98.88 173 VAL A N 1
ATOM 1245 C CA . VAL A 1 173 ? -8.874 0.382 9.991 1.00 98.88 173 VAL A CA 1
ATOM 1246 C C . VAL A 1 173 ? -8.511 1.027 8.657 1.00 98.88 173 VAL A C 1
ATOM 1248 O O . VAL A 1 173 ? -8.241 0.329 7.684 1.00 98.88 173 VAL A O 1
ATOM 1251 N N . LEU A 1 174 ? -8.492 2.354 8.610 1.00 98.88 174 LEU A N 1
ATOM 1252 C CA . LEU A 1 174 ? -8.130 3.144 7.435 1.00 98.88 174 LEU A CA 1
ATOM 1253 C C . LEU A 1 174 ? -6.838 3.915 7.710 1.00 98.88 174 LEU A C 1
ATOM 1255 O O . LEU A 1 174 ? -6.736 4.598 8.732 1.00 98.88 174 LEU A O 1
ATOM 1259 N N . ASP A 1 175 ? -5.872 3.853 6.796 1.00 98.75 175 ASP A N 1
ATOM 1260 C CA . ASP A 1 175 ? -4.806 4.856 6.753 1.00 98.75 175 ASP A CA 1
ATOM 1261 C C . ASP A 1 175 ? -5.324 6.201 6.217 1.00 98.75 175 ASP A C 1
ATOM 1263 O O . ASP A 1 175 ? -6.408 6.280 5.640 1.00 98.75 175 ASP A O 1
ATOM 1267 N N . LEU A 1 176 ? -4.559 7.274 6.426 1.00 98.56 176 LEU A N 1
ATOM 1268 C CA . LEU A 1 176 ? -4.946 8.638 6.057 1.00 98.56 176 LEU A CA 1
ATOM 1269 C C . LEU A 1 176 ? -4.190 9.142 4.821 1.00 98.56 176 LEU A C 1
ATOM 1271 O O . LEU A 1 176 ? -4.793 9.361 3.767 1.00 98.56 176 LEU A O 1
ATOM 1275 N N . ASP A 1 177 ? -2.882 9.336 4.973 1.00 97.56 177 ASP A N 1
ATOM 1276 C CA . ASP A 1 177 ? -1.996 9.906 3.959 1.00 97.56 177 ASP A CA 1
ATOM 1277 C C . ASP A 1 177 ? -1.750 8.893 2.833 1.00 97.56 177 ASP A C 1
ATOM 1279 O O . ASP A 1 177 ? -1.632 7.701 3.089 1.00 97.56 177 ASP A O 1
ATOM 1283 N N . GLU A 1 178 ? -1.755 9.348 1.579 1.00 97.25 178 GLU A N 1
ATOM 1284 C CA . GLU A 1 178 ? -1.710 8.528 0.356 1.00 97.25 178 GLU A CA 1
ATOM 1285 C C . GLU A 1 178 ? -2.833 7.469 0.201 1.00 97.25 178 GLU A C 1
ATOM 1287 O O . GLU A 1 178 ? -2.937 6.845 -0.857 1.00 97.25 178 GLU A O 1
ATOM 1292 N N . THR A 1 179 ? -3.725 7.304 1.185 1.00 98.31 179 THR A N 1
ATOM 1293 C CA . THR A 1 179 ? -4.875 6.381 1.140 1.00 98.31 179 THR A CA 1
ATOM 1294 C C . THR A 1 179 ? -6.207 7.115 0.949 1.00 98.31 179 THR A C 1
ATOM 1296 O O . THR A 1 179 ? -6.921 6.807 -0.006 1.00 98.31 179 THR A O 1
ATOM 1299 N N . LEU A 1 180 ? -6.534 8.100 1.799 1.00 98.69 180 LEU A N 1
ATOM 1300 C CA . LEU A 1 180 ? -7.776 8.900 1.740 1.00 98.69 180 LEU A CA 1
ATOM 1301 C C . LEU A 1 180 ? -7.537 10.337 1.246 1.00 98.69 180 LEU A C 1
ATOM 1303 O O . LEU A 1 180 ? -8.415 10.949 0.631 1.00 98.69 180 LEU A O 1
ATOM 1307 N N . VAL A 1 181 ? -6.354 10.884 1.525 1.00 98.56 181 VAL A N 1
ATOM 1308 C CA . VAL A 1 181 ? -5.924 12.236 1.143 1.00 98.56 181 VAL A CA 1
ATOM 1309 C C . VAL A 1 181 ? -4.456 12.226 0.721 1.00 98.56 181 VAL A C 1
ATOM 1311 O O . VAL A 1 181 ? -3.716 11.301 1.039 1.00 98.56 181 VAL A O 1
ATOM 1314 N N . HIS A 1 182 ? -4.009 13.287 0.058 1.00 97.50 182 HIS A N 1
ATOM 1315 C CA . HIS A 1 182 ? -2.588 13.589 -0.100 1.00 97.50 182 HIS A CA 1
ATOM 1316 C C . HIS A 1 182 ? -2.310 15.014 0.376 1.00 97.50 182 HIS A C 1
ATOM 1318 O O . HIS A 1 182 ? -3.094 15.932 0.117 1.00 97.50 182 HIS A O 1
ATOM 1324 N N . SER A 1 183 ? -1.179 15.196 1.057 1.00 94.75 183 SER A N 1
ATOM 1325 C CA . SER A 1 183 ? -0.845 16.433 1.760 1.00 94.75 183 SER A CA 1
ATOM 1326 C C . SER A 1 183 ? 0.556 16.936 1.447 1.00 94.75 183 SER A C 1
ATOM 1328 O O . SER A 1 183 ? 1.513 16.175 1.306 1.00 94.75 183 SER A O 1
ATOM 1330 N N . SER A 1 184 ? 0.701 18.259 1.373 1.00 92.94 184 SER A N 1
ATOM 1331 C CA . SER A 1 184 ? 1.968 18.908 1.045 1.00 92.94 184 SER A CA 1
ATOM 1332 C C . SER A 1 184 ? 2.198 20.191 1.835 1.00 92.94 184 SER A C 1
ATOM 1334 O O . SER A 1 184 ? 1.317 21.034 1.946 1.00 92.94 184 SER A O 1
ATOM 1336 N N . PHE A 1 185 ? 3.432 20.407 2.297 1.00 89.94 185 PHE A N 1
ATOM 1337 C CA . PHE A 1 185 ? 3.888 21.720 2.781 1.00 89.94 185 PHE A CA 1
ATOM 1338 C C . PHE A 1 185 ? 4.129 22.729 1.642 1.00 89.94 185 PHE A C 1
ATOM 1340 O O . PHE A 1 185 ? 4.325 23.919 1.888 1.00 89.94 185 PHE A O 1
ATOM 1347 N N . LYS A 1 186 ? 4.156 22.273 0.381 1.00 91.62 186 LYS A N 1
ATOM 1348 C CA . LYS A 1 186 ? 4.226 23.150 -0.795 1.00 91.62 186 LYS A CA 1
ATOM 1349 C C . LYS A 1 186 ? 2.811 23.529 -1.215 1.00 91.62 186 LYS A C 1
ATOM 1351 O O . LYS A 1 186 ? 1.928 22.683 -1.227 1.00 91.62 186 LYS A O 1
ATOM 1356 N N . MET A 1 187 ? 2.623 24.786 -1.615 1.00 90.75 187 MET A N 1
ATOM 1357 C CA . MET A 1 187 ? 1.332 25.284 -2.091 1.00 90.75 187 MET A CA 1
ATOM 1358 C C . MET A 1 187 ? 0.813 24.458 -3.275 1.00 90.75 187 MET A C 1
ATOM 1360 O O . MET A 1 187 ? 1.443 24.422 -4.334 1.00 90.75 187 MET A O 1
ATOM 1364 N N . VAL A 1 188 ? -0.356 23.842 -3.099 1.00 91.44 188 VAL A N 1
ATOM 1365 C CA . VAL A 1 188 ? -1.108 23.147 -4.152 1.00 91.44 188 VAL A CA 1
ATOM 1366 C C . VAL A 1 188 ? -2.221 24.093 -4.628 1.00 91.44 188 VAL A C 1
ATOM 1368 O O . VAL A 1 188 ? -3.084 24.433 -3.821 1.00 91.44 188 VAL A O 1
ATOM 1371 N N . PRO A 1 189 ? -2.232 24.551 -5.899 1.00 84.62 189 PRO A N 1
ATOM 1372 C CA . PRO A 1 189 ? -3.204 25.548 -6.371 1.00 84.62 189 PRO A CA 1
ATOM 1373 C C . PRO A 1 189 ? -4.676 25.127 -6.270 1.00 84.62 189 PRO A C 1
ATOM 1375 O O . PRO A 1 189 ? -5.538 25.989 -6.142 1.00 84.62 189 PRO A O 1
ATOM 1378 N N . ASN A 1 190 ? -4.939 23.818 -6.313 1.00 88.50 190 ASN A N 1
ATOM 1379 C CA . ASN A 1 190 ? -6.271 23.218 -6.236 1.00 88.50 190 ASN A CA 1
ATOM 1380 C C . ASN A 1 190 ? -6.401 22.343 -4.973 1.00 88.50 190 ASN A C 1
ATOM 1382 O O . ASN A 1 190 ? -6.868 21.214 -5.062 1.00 88.50 190 ASN A O 1
ATOM 1386 N N . ALA A 1 191 ? -5.905 22.818 -3.826 1.00 95.62 191 ALA A N 1
ATOM 1387 C CA . ALA A 1 191 ? -6.143 22.157 -2.544 1.00 95.62 191 ALA A CA 1
ATOM 1388 C C . ALA A 1 191 ? -7.637 22.206 -2.181 1.00 95.62 191 ALA A C 1
ATOM 1390 O O . ALA A 1 191 ? -8.250 23.269 -2.288 1.00 95.62 191 ALA A O 1
ATOM 1391 N N . ASP A 1 192 ? -8.201 21.091 -1.716 1.00 97.62 192 ASP A N 1
ATOM 1392 C CA . ASP A 1 192 ? -9.576 21.042 -1.205 1.00 97.62 192 ASP A CA 1
ATOM 1393 C C . ASP A 1 192 ? -9.696 21.818 0.112 1.00 97.62 192 ASP A C 1
ATOM 1395 O O . ASP A 1 192 ? -10.684 22.511 0.354 1.00 97.62 192 ASP A O 1
ATOM 1399 N N . PHE A 1 193 ? -8.667 21.728 0.959 1.00 97.56 193 PHE A N 1
ATOM 1400 C CA . PHE A 1 193 ? -8.555 22.499 2.192 1.00 97.56 193 PHE A CA 1
ATOM 1401 C C . PHE A 1 193 ? -7.094 22.696 2.619 1.00 97.56 193 PHE A C 1
ATOM 1403 O O . PHE A 1 193 ? -6.162 22.088 2.088 1.00 97.56 193 PHE A O 1
ATOM 1410 N N . VAL A 1 194 ? -6.885 23.602 3.577 1.00 97.06 194 VAL A N 1
ATOM 1411 C CA . VAL A 1 194 ? -5.565 23.940 4.121 1.00 97.06 194 VAL A CA 1
ATOM 1412 C C . VAL A 1 194 ? -5.616 23.845 5.639 1.00 97.06 194 VAL A C 1
ATOM 1414 O O . VAL A 1 194 ? -6.453 24.487 6.272 1.00 97.06 194 VAL A O 1
ATOM 1417 N N . VAL A 1 195 ? -4.702 23.071 6.216 1.00 95.12 195 VAL A N 1
ATOM 1418 C CA . VAL A 1 195 ? -4.566 22.875 7.662 1.00 95.12 195 VAL A CA 1
ATOM 1419 C C . VAL A 1 195 ? -3.348 23.653 8.174 1.00 95.12 195 VAL A C 1
ATOM 1421 O O . VAL A 1 195 ? -2.231 23.388 7.724 1.00 95.12 195 VAL A O 1
ATOM 1424 N N . PRO A 1 196 ? -3.512 24.601 9.114 1.00 93.94 196 PRO A N 1
ATOM 1425 C CA . PRO A 1 196 ? -2.389 25.219 9.808 1.00 93.94 196 PRO A CA 1
ATOM 1426 C C . PRO A 1 196 ? -1.846 24.262 10.882 1.00 93.94 196 PRO A C 1
ATOM 1428 O O . PRO A 1 196 ? -2.553 23.913 11.823 1.00 93.94 196 PRO A O 1
ATOM 1431 N N . VAL A 1 197 ? -0.582 23.854 10.760 1.00 89.56 197 VAL A N 1
ATOM 1432 C CA . VAL A 1 197 ? 0.099 22.944 11.697 1.00 89.56 197 VAL A CA 1
ATOM 1433 C C . VAL A 1 197 ? 1.263 23.669 12.361 1.00 89.56 197 VAL A C 1
ATOM 1435 O O . VAL A 1 197 ? 2.124 24.223 11.679 1.00 89.56 197 VAL A O 1
ATOM 1438 N N . GLU A 1 198 ? 1.330 23.647 13.691 1.00 87.50 198 GLU A N 1
ATOM 1439 C CA . GLU A 1 198 ? 2.462 24.216 14.424 1.00 87.50 198 GLU A CA 1
ATOM 1440 C C . GLU A 1 198 ? 3.645 23.235 14.481 1.00 87.50 198 GLU A C 1
ATOM 1442 O O . GLU A 1 198 ? 3.511 22.068 14.871 1.00 87.50 198 GLU A O 1
ATOM 1447 N N . ILE A 1 199 ? 4.827 23.701 14.087 1.00 83.94 199 ILE A N 1
ATOM 1448 C CA . ILE A 1 199 ? 6.098 22.978 14.157 1.00 83.94 199 ILE A CA 1
ATOM 1449 C C . ILE A 1 199 ? 7.119 23.950 14.750 1.00 83.94 199 ILE A C 1
ATOM 1451 O O . ILE A 1 199 ? 7.318 25.032 14.213 1.00 83.94 199 ILE A O 1
ATOM 1455 N N . ASP A 1 200 ? 7.709 23.587 15.889 1.00 87.94 200 ASP A N 1
ATOM 1456 C CA . ASP A 1 200 ? 8.735 24.371 16.594 1.00 87.94 200 ASP A CA 1
ATOM 1457 C C . ASP A 1 200 ? 8.352 25.850 16.839 1.00 87.94 200 ASP A C 1
ATOM 1459 O O . ASP A 1 200 ? 9.168 26.762 16.706 1.00 87.94 200 ASP A O 1
ATOM 1463 N N . GLY A 1 201 ? 7.081 26.096 17.188 1.00 88.25 201 GLY A N 1
ATOM 1464 C CA . GLY A 1 201 ? 6.523 27.435 17.421 1.00 88.25 201 GLY A CA 1
ATOM 1465 C C . GLY A 1 201 ? 6.175 28.226 16.152 1.00 88.25 201 GLY A C 1
ATOM 1466 O O . GLY A 1 201 ? 5.760 29.381 16.244 1.00 88.25 201 GLY A O 1
ATOM 1467 N N . VAL A 1 202 ? 6.332 27.632 14.965 1.00 91.81 202 VAL A N 1
ATOM 1468 C CA . VAL A 1 202 ? 6.009 28.240 13.668 1.00 91.81 202 VAL A CA 1
ATOM 1469 C C . VAL A 1 202 ? 4.803 27.538 13.049 1.00 91.81 202 VAL A C 1
ATOM 1471 O O . VAL A 1 202 ? 4.768 26.316 12.914 1.00 91.81 202 VAL A O 1
ATOM 1474 N N . THR A 1 203 ? 3.796 28.307 12.634 1.00 92.81 203 THR A N 1
ATOM 1475 C CA . THR A 1 203 ? 2.649 27.769 11.892 1.00 92.81 203 THR A CA 1
ATOM 1476 C C . THR A 1 203 ? 3.009 27.563 10.422 1.00 92.81 203 THR A C 1
ATOM 1478 O O . THR A 1 203 ? 3.326 28.514 9.707 1.00 92.81 203 THR A O 1
ATOM 1481 N N . HIS A 1 204 ? 2.905 26.323 9.953 1.00 89.06 204 HIS A N 1
ATOM 1482 C CA . HIS A 1 204 ? 3.062 25.939 8.556 1.00 89.06 204 HIS A CA 1
ATOM 1483 C C . HIS A 1 204 ? 1.712 25.531 7.963 1.00 89.06 204 HIS A C 1
ATOM 1485 O O . HIS A 1 204 ? 0.976 24.748 8.557 1.00 89.06 204 HIS A O 1
ATOM 1491 N N . ASN A 1 205 ? 1.400 26.025 6.765 1.00 94.12 205 ASN A N 1
ATOM 1492 C CA . ASN A 1 205 ? 0.205 25.605 6.037 1.00 94.12 205 ASN A CA 1
ATOM 1493 C C . ASN A 1 205 ? 0.473 24.282 5.310 1.00 94.12 205 ASN A C 1
ATOM 1495 O O . ASN A 1 205 ? 1.351 24.219 4.447 1.00 94.12 205 ASN A O 1
ATOM 1499 N N . VAL A 1 206 ? -0.309 23.256 5.636 1.00 95.50 206 VAL A N 1
ATOM 1500 C CA . VAL A 1 206 ? -0.366 21.986 4.910 1.00 95.50 206 VAL A CA 1
ATOM 1501 C C . VAL A 1 206 ? -1.557 22.032 3.960 1.00 95.50 206 VAL A C 1
ATOM 1503 O O . VAL A 1 206 ? -2.691 22.247 4.379 1.00 95.50 206 VAL A O 1
ATOM 1506 N N . TYR A 1 207 ? -1.289 21.866 2.672 1.00 97.56 207 TYR A N 1
ATOM 1507 C CA . TYR A 1 207 ? -2.279 21.862 1.601 1.00 97.56 207 TYR A CA 1
ATOM 1508 C C . TYR A 1 207 ? -2.723 20.424 1.368 1.00 97.56 207 TYR A C 1
ATOM 1510 O O . TYR A 1 207 ? -1.874 19.575 1.091 1.00 97.56 207 TYR A O 1
ATOM 1518 N N . VAL A 1 208 ? -4.023 20.167 1.487 1.00 98.12 208 VAL A N 1
ATOM 1519 C CA . VAL A 1 208 ? -4.606 18.824 1.443 1.00 98.12 208 VAL A CA 1
ATOM 1520 C C . VAL A 1 208 ? -5.506 18.706 0.221 1.00 98.12 208 VAL A C 1
ATOM 1522 O O . VAL A 1 208 ? -6.298 19.607 -0.066 1.00 98.12 208 VAL A O 1
ATOM 1525 N N . ILE A 1 209 ? -5.385 17.593 -0.494 1.00 98.00 209 ILE A N 1
ATOM 1526 C CA . ILE A 1 209 ? -6.309 17.187 -1.554 1.00 98.00 209 ILE A CA 1
ATOM 1527 C C . ILE A 1 209 ? -6.945 15.845 -1.217 1.00 98.00 209 ILE A C 1
ATOM 1529 O O . ILE A 1 209 ? -6.316 14.962 -0.631 1.00 98.00 209 ILE A O 1
ATOM 1533 N N . LYS A 1 210 ? -8.221 15.719 -1.564 1.00 98.44 210 LYS A N 1
ATOM 1534 C CA . LYS A 1 210 ? -9.081 14.577 -1.264 1.00 98.44 210 LYS A CA 1
ATOM 1535 C C . LYS A 1 210 ? -8.988 13.554 -2.382 1.00 98.44 210 LYS A C 1
ATOM 1537 O O . LYS A 1 210 ? -9.121 13.908 -3.554 1.00 98.44 210 LYS A O 1
ATOM 1542 N N . ARG A 1 211 ? -8.828 12.278 -2.031 1.00 98.44 211 ARG A N 1
ATOM 1543 C CA . ARG A 1 211 ? -8.912 11.207 -3.023 1.00 98.44 211 ARG A CA 1
ATOM 1544 C C . ARG A 1 211 ? -10.331 11.158 -3.613 1.00 98.44 211 ARG A C 1
ATOM 1546 O O . ARG A 1 211 ? -11.298 11.256 -2.850 1.00 98.44 211 ARG A O 1
ATOM 1553 N N . PRO A 1 212 ? -10.500 11.016 -4.941 1.00 98.25 212 PRO A N 1
ATOM 1554 C CA . PRO A 1 212 ? -11.820 10.894 -5.548 1.00 98.25 212 PRO A CA 1
ATOM 1555 C C . PRO A 1 212 ? -12.686 9.820 -4.870 1.00 98.25 212 PRO A C 1
ATOM 1557 O O . PRO A 1 212 ? -12.234 8.719 -4.567 1.00 98.25 212 PRO A O 1
ATOM 1560 N N . GLY A 1 213 ? -13.947 10.165 -4.600 1.00 97.81 213 GLY A N 1
ATOM 1561 C CA . GLY A 1 213 ? -14.910 9.277 -3.942 1.00 97.81 213 GLY A CA 1
ATOM 1562 C C . GLY A 1 213 ? -14.820 9.192 -2.410 1.00 97.81 213 GLY A C 1
ATOM 1563 O O . GLY A 1 213 ? -15.713 8.592 -1.816 1.00 97.81 213 GLY A O 1
ATOM 1564 N N . VAL A 1 214 ? -13.829 9.814 -1.751 1.00 98.62 214 VAL A N 1
ATOM 1565 C CA . VAL A 1 214 ? -13.597 9.654 -0.296 1.00 98.62 214 VAL A CA 1
ATOM 1566 C C . VAL A 1 214 ? -14.805 9.994 0.591 1.00 98.62 214 VAL A C 1
ATOM 1568 O O . VAL A 1 214 ? -15.043 9.297 1.573 1.00 98.62 214 VAL A O 1
ATOM 1571 N N . ASP A 1 215 ? -15.605 11.004 0.234 1.00 98.50 215 ASP A N 1
ATOM 1572 C CA . ASP A 1 215 ? -16.794 11.395 1.011 1.00 98.50 215 ASP A CA 1
ATOM 1573 C C . ASP A 1 215 ? -17.848 10.284 1.040 1.00 98.50 215 ASP A C 1
ATOM 1575 O O . ASP A 1 215 ? -18.340 9.896 2.098 1.00 98.50 215 ASP A O 1
ATOM 1579 N N . GLU A 1 216 ? -18.166 9.740 -0.136 1.00 98.44 216 GLU A N 1
ATOM 1580 C CA . GLU A 1 216 ? -19.145 8.667 -0.295 1.00 98.44 216 GLU A CA 1
ATOM 1581 C C . GLU A 1 216 ? -18.605 7.345 0.267 1.00 98.44 216 GLU A C 1
ATOM 1583 O O . GLU A 1 216 ? -19.352 6.608 0.909 1.00 98.44 216 GLU A O 1
ATOM 1588 N N . PHE A 1 217 ? -17.301 7.088 0.118 1.00 98.69 217 PHE A N 1
ATOM 1589 C CA . PHE A 1 217 ? -16.610 5.963 0.745 1.00 98.69 217 PHE A CA 1
ATOM 1590 C C . PHE A 1 217 ? -16.756 5.999 2.272 1.00 98.69 217 PHE A C 1
ATOM 1592 O O . PHE A 1 217 ? -17.279 5.053 2.859 1.00 98.69 217 PHE A O 1
ATOM 1599 N N . LEU A 1 218 ? -16.374 7.103 2.928 1.00 98.75 218 LEU A N 1
ATOM 1600 C CA . LEU A 1 218 ? -16.511 7.250 4.381 1.00 98.75 218 LEU A CA 1
ATOM 1601 C C . LEU A 1 218 ? -17.979 7.165 4.817 1.00 98.75 218 LEU A C 1
ATOM 1603 O O . LEU A 1 218 ? -18.286 6.467 5.784 1.00 98.75 218 LEU A O 1
ATOM 1607 N N . ARG A 1 219 ? -18.904 7.785 4.071 1.00 98.56 219 ARG A N 1
ATOM 1608 C CA . ARG A 1 219 ? -20.349 7.702 4.338 1.00 98.56 219 ARG A CA 1
ATOM 1609 C C . ARG A 1 219 ? -20.872 6.265 4.319 1.00 98.56 219 ARG A C 1
ATOM 1611 O O . ARG A 1 219 ? -21.702 5.914 5.156 1.00 98.56 219 ARG A O 1
ATOM 1618 N N . GLN A 1 220 ? -20.443 5.451 3.354 1.00 98.38 220 GLN A N 1
ATOM 1619 C CA . GLN A 1 220 ? -20.838 4.046 3.248 1.00 98.38 220 GLN A CA 1
ATOM 1620 C C . GLN A 1 220 ? -20.158 3.200 4.329 1.00 98.38 220 GLN A C 1
ATOM 1622 O O . GLN A 1 220 ? -20.834 2.473 5.057 1.00 98.38 220 GLN A O 1
ATOM 1627 N N . MET A 1 221 ? -18.841 3.328 4.492 1.00 98.31 221 MET A N 1
ATOM 1628 C CA . MET A 1 221 ? -18.084 2.534 5.460 1.00 98.31 221 MET A CA 1
ATOM 1629 C C . MET A 1 221 ? -18.515 2.819 6.904 1.00 98.31 221 MET A C 1
ATOM 1631 O O . MET A 1 221 ? -18.694 1.876 7.668 1.00 98.31 221 MET A O 1
ATOM 1635 N N . GLY A 1 222 ? -18.811 4.072 7.265 1.00 97.62 222 GLY A N 1
ATOM 1636 C CA . GLY A 1 222 ? -19.350 4.440 8.583 1.00 97.62 222 GLY A CA 1
ATOM 1637 C C . GLY A 1 222 ? -20.747 3.885 8.895 1.00 97.62 222 GLY A C 1
ATOM 1638 O O . GLY A 1 222 ? -21.156 3.869 10.056 1.00 97.62 222 GLY A O 1
ATOM 1639 N N . GLN A 1 223 ? -21.489 3.405 7.890 1.00 97.06 223 GLN A N 1
ATOM 1640 C CA . GLN A 1 223 ? -22.776 2.718 8.075 1.00 97.06 223 GLN A CA 1
ATOM 1641 C C . GLN A 1 223 ? -22.608 1.203 8.267 1.00 97.06 223 GLN A C 1
ATOM 1643 O O . GLN A 1 223 ? -23.452 0.574 8.901 1.00 97.06 223 GLN A O 1
ATOM 1648 N N . LEU A 1 224 ? -21.527 0.628 7.735 1.00 97.38 224 LEU A N 1
ATOM 1649 C CA . LEU A 1 224 ? -21.274 -0.816 7.694 1.00 97.38 224 LEU A CA 1
ATOM 1650 C C . LEU A 1 224 ? -20.309 -1.286 8.798 1.00 97.38 224 LEU A C 1
ATOM 1652 O O . LEU A 1 224 ? -20.480 -2.370 9.352 1.00 97.38 224 LEU A O 1
ATOM 1656 N N . TYR A 1 225 ? -19.326 -0.455 9.140 1.00 98.56 225 TYR A N 1
ATOM 1657 C CA . TYR A 1 225 ? -18.187 -0.786 9.995 1.00 98.56 225 TYR A CA 1
ATOM 1658 C C . TYR A 1 225 ? -18.115 0.100 11.247 1.00 98.56 225 TYR A C 1
ATOM 1660 O O . TYR A 1 225 ? -18.714 1.177 11.319 1.00 98.56 225 TYR A O 1
ATOM 1668 N N . GLU A 1 226 ? -17.353 -0.352 12.243 1.00 98.56 226 GLU A N 1
ATOM 1669 C CA . GLU A 1 226 ? -16.686 0.527 13.204 1.00 98.56 226 GLU A CA 1
ATOM 1670 C C . GLU A 1 226 ? -15.395 1.033 12.543 1.00 98.56 226 GLU A C 1
ATOM 1672 O O . GLU A 1 226 ? -14.423 0.290 12.410 1.00 98.56 226 GLU A O 1
ATOM 1677 N N . VAL A 1 227 ? -15.402 2.278 12.063 1.00 98.62 227 VAL A N 1
ATOM 1678 C CA . VAL A 1 227 ? -14.265 2.849 11.325 1.00 98.62 227 VAL A CA 1
ATOM 1679 C C . VAL A 1 227 ? -13.244 3.454 12.286 1.00 98.62 227 VAL A C 1
ATOM 1681 O O . VAL A 1 227 ? -13.579 4.301 13.119 1.00 98.62 227 VAL A O 1
ATOM 1684 N N . VAL A 1 228 ? -11.985 3.063 12.122 1.00 98.81 228 VAL A N 1
ATOM 1685 C CA . VAL A 1 228 ? -10.830 3.546 12.880 1.00 98.81 228 VAL A CA 1
ATOM 1686 C C . VAL A 1 228 ? -9.859 4.190 11.899 1.00 98.81 228 VAL A C 1
ATOM 1688 O O . VAL A 1 228 ? -9.290 3.491 11.067 1.00 98.81 228 VAL A O 1
ATOM 1691 N N . VAL A 1 229 ? -9.613 5.497 11.992 1.00 98.81 229 VAL A N 1
ATOM 1692 C CA . VAL A 1 229 ? -8.477 6.086 11.262 1.00 98.81 229 VAL A CA 1
ATOM 1693 C C . VAL A 1 229 ? -7.221 5.813 12.077 1.00 98.81 229 VAL A C 1
ATOM 1695 O O . VAL A 1 229 ? -7.107 6.289 13.203 1.00 98.81 229 VAL A O 1
ATOM 1698 N N . PHE A 1 230 ? -6.288 5.038 11.530 1.00 98.69 230 PHE A N 1
ATOM 1699 C CA . PHE A 1 230 ? -5.013 4.713 12.164 1.00 98.69 230 PHE A CA 1
ATOM 1700 C C . PHE A 1 230 ? -3.890 5.125 11.220 1.00 98.69 230 PHE A C 1
ATOM 1702 O O . PHE A 1 230 ? -3.645 4.460 10.216 1.00 98.69 230 PHE A O 1
ATOM 1709 N N . THR A 1 231 ? -3.205 6.221 11.539 1.00 98.00 231 THR A N 1
ATOM 1710 C CA . THR A 1 231 ? -2.160 6.815 10.695 1.00 98.00 231 THR A CA 1
ATOM 1711 C C . THR A 1 231 ? -0.794 6.820 11.379 1.00 98.00 231 THR A C 1
ATOM 1713 O O . THR A 1 231 ? -0.688 6.957 12.596 1.00 98.00 231 THR A O 1
ATOM 1716 N N . ALA A 1 232 ? 0.272 6.725 10.582 1.00 94.19 232 ALA A N 1
ATOM 1717 C CA . ALA A 1 232 ? 1.645 6.959 11.031 1.00 94.19 232 ALA A CA 1
ATOM 1718 C C . ALA A 1 232 ? 1.991 8.460 11.174 1.00 94.19 232 ALA A C 1
ATOM 1720 O O . ALA A 1 232 ? 3.136 8.810 11.478 1.00 94.19 232 ALA A O 1
ATOM 1721 N N . SER A 1 233 ? 1.039 9.366 10.945 1.00 93.06 233 SER A N 1
ATOM 1722 C CA . SER A 1 233 ? 1.189 10.811 11.132 1.00 93.06 233 SER A CA 1
ATOM 1723 C C . SER A 1 233 ? 0.932 11.266 12.576 1.00 93.06 233 SER A C 1
ATOM 1725 O O . SER A 1 233 ? 0.343 10.555 13.387 1.00 93.06 233 SER A O 1
ATOM 1727 N N . LEU A 1 234 ? 1.423 12.464 12.914 1.00 90.69 234 LEU A N 1
ATOM 1728 C CA . LEU A 1 234 ? 1.212 13.085 14.229 1.00 90.69 234 LEU A CA 1
ATOM 1729 C C . LEU A 1 234 ? -0.208 13.655 14.338 1.00 90.69 234 LEU A C 1
ATOM 1731 O O . LEU A 1 234 ? -0.696 14.284 13.393 1.00 90.69 234 LEU A O 1
ATOM 1735 N N . ASN A 1 235 ? -0.819 13.533 15.518 1.00 93.25 235 ASN A N 1
ATOM 1736 C CA . ASN A 1 235 ? -2.173 14.025 15.793 1.00 93.25 235 ASN A CA 1
ATOM 1737 C C . ASN A 1 235 ? -2.372 15.512 15.430 1.00 93.25 235 ASN A C 1
ATOM 1739 O O . ASN A 1 235 ? -3.357 15.859 14.793 1.00 93.25 235 ASN A O 1
ATOM 1743 N N . LYS A 1 236 ? -1.386 16.380 15.709 1.00 90.25 236 LYS A N 1
ATOM 1744 C CA . LYS A 1 236 ? -1.422 17.829 15.414 1.00 90.25 236 LYS A CA 1
ATOM 1745 C C . LYS A 1 236 ? -1.649 18.204 13.941 1.00 90.25 236 LYS A C 1
ATOM 1747 O O . LYS A 1 236 ? -1.921 19.363 13.646 1.00 90.25 236 LYS A O 1
ATOM 1752 N N . TYR A 1 237 ? -1.473 17.251 13.031 1.00 94.25 237 TYR A N 1
ATOM 1753 C CA . TYR A 1 237 ? -1.828 17.370 11.619 1.00 94.25 237 TYR A CA 1
ATOM 1754 C C . TYR A 1 237 ? -3.058 16.510 11.296 1.00 94.25 237 TYR A C 1
ATOM 1756 O O . TYR A 1 237 ? -3.996 17.003 10.675 1.00 94.25 237 TYR A O 1
ATOM 1764 N N . ALA A 1 238 ? -3.075 15.252 11.746 1.00 96.62 238 ALA A N 1
ATOM 1765 C CA . ALA A 1 238 ? -4.115 14.297 11.383 1.00 96.62 238 ALA A CA 1
ATOM 1766 C C . ALA A 1 238 ? -5.503 14.639 11.960 1.00 96.62 238 ALA A C 1
ATOM 1768 O O . ALA A 1 238 ? -6.485 14.507 11.239 1.00 96.62 238 ALA A O 1
ATOM 1769 N N . ASP A 1 239 ? -5.609 15.118 13.207 1.00 96.56 239 ASP A N 1
ATOM 1770 C CA . ASP A 1 239 ? -6.901 15.483 13.814 1.00 96.56 239 ASP A CA 1
ATOM 1771 C C . ASP A 1 239 ? -7.635 16.570 13.004 1.00 96.56 239 ASP A C 1
ATOM 1773 O O . ASP A 1 239 ? -8.746 16.294 12.549 1.00 96.56 239 ASP A O 1
ATOM 1777 N N . PRO A 1 240 ? -7.031 17.744 12.710 1.00 96.69 240 PRO A N 1
ATOM 1778 C CA . PRO A 1 240 ? -7.674 18.755 11.869 1.00 96.69 240 PRO A CA 1
ATOM 1779 C C . PRO A 1 240 ? -8.017 18.282 10.450 1.00 96.69 240 PRO A C 1
ATOM 1781 O O . PRO A 1 240 ? -8.985 18.765 9.866 1.00 96.69 240 PRO A O 1
ATOM 1784 N N . VAL A 1 241 ? -7.240 17.356 9.871 1.00 98.19 241 VAL A N 1
ATOM 1785 C CA . VAL A 1 241 ? -7.576 16.757 8.568 1.00 98.19 241 VAL A CA 1
ATOM 1786 C C . VAL A 1 241 ? -8.836 15.905 8.683 1.00 98.19 241 VAL A C 1
ATOM 1788 O O . VAL A 1 241 ? -9.743 16.061 7.869 1.00 98.19 241 VAL A O 1
ATOM 1791 N N . ILE A 1 242 ? -8.919 15.038 9.695 1.00 98.56 242 ILE A N 1
ATOM 1792 C CA . ILE A 1 242 ? -10.076 14.160 9.909 1.00 98.56 242 ILE A CA 1
ATOM 1793 C C . ILE A 1 242 ? -11.319 14.986 10.279 1.00 98.56 242 ILE A C 1
ATOM 1795 O O . ILE A 1 242 ? -12.400 14.675 9.795 1.00 98.56 242 ILE A O 1
ATOM 1799 N N . ASP A 1 243 ? -11.180 16.072 11.048 1.00 97.75 243 ASP A N 1
ATOM 1800 C CA . ASP A 1 243 ? -12.284 16.990 11.384 1.00 97.75 243 ASP A CA 1
ATOM 1801 C C . ASP A 1 243 ? -12.923 17.652 10.150 1.00 97.75 243 ASP A C 1
ATOM 1803 O O . ASP A 1 243 ? -14.125 17.914 10.143 1.00 97.75 243 ASP A O 1
ATOM 1807 N N . ILE A 1 244 ? -12.131 17.933 9.108 1.00 98.00 244 ILE A N 1
ATOM 1808 C CA . ILE A 1 244 ? -12.613 18.522 7.847 1.00 98.00 244 ILE A CA 1
ATOM 1809 C C . ILE A 1 244 ? -13.105 17.435 6.877 1.00 98.00 244 ILE A C 1
ATOM 1811 O O . ILE A 1 244 ? -14.042 17.667 6.112 1.00 98.00 244 ILE A O 1
ATOM 1815 N N . LEU A 1 245 ? -12.472 16.259 6.891 1.00 98.31 245 LEU A N 1
ATOM 1816 C CA . LEU A 1 245 ? -12.773 15.147 5.991 1.00 98.31 245 LEU A CA 1
ATOM 1817 C C . LEU A 1 245 ? -14.044 14.385 6.397 1.00 98.31 245 LEU A C 1
ATOM 1819 O O . LEU A 1 245 ? -14.844 14.030 5.535 1.00 98.31 245 LEU A O 1
ATOM 1823 N N . ASP A 1 246 ? -14.249 14.138 7.693 1.00 98.25 246 ASP A N 1
ATOM 1824 C CA . ASP A 1 246 ? -15.335 13.298 8.207 1.00 98.25 246 ASP A CA 1
ATOM 1825 C C . ASP A 1 246 ? -16.660 14.062 8.394 1.00 98.25 246 ASP A C 1
ATOM 1827 O O . ASP A 1 246 ? -17.255 14.127 9.475 1.00 98.25 246 ASP A O 1
ATOM 1831 N N . ILE A 1 247 ? -17.160 14.620 7.291 1.00 97.56 247 ILE A N 1
ATOM 1832 C CA . ILE A 1 247 ? -18.426 15.370 7.221 1.00 97.56 247 ILE A CA 1
ATOM 1833 C C . ILE A 1 247 ? -19.674 14.532 7.558 1.00 97.56 247 ILE A C 1
ATOM 1835 O O . ILE A 1 247 ? -20.773 15.076 7.682 1.00 97.56 247 ILE A O 1
ATOM 1839 N N . HIS A 1 248 ? -19.522 13.211 7.672 1.00 97.31 248 HIS A N 1
ATOM 1840 C CA . HIS A 1 248 ? -20.595 12.260 7.958 1.00 97.31 248 HIS A CA 1
ATOM 1841 C C . HIS A 1 248 ? -20.503 11.628 9.354 1.00 97.31 248 HIS A C 1
ATOM 1843 O O . HIS A 1 248 ? -21.392 10.851 9.703 1.00 97.31 248 HIS A O 1
ATOM 1849 N N . HIS A 1 249 ? -19.486 11.978 10.151 1.00 97.19 249 HIS A N 1
ATOM 1850 C CA . HIS A 1 249 ? -19.209 11.387 11.467 1.00 97.19 249 HIS A CA 1
ATOM 1851 C C . HIS A 1 249 ? -19.093 9.852 11.412 1.00 97.19 249 HIS A C 1
ATOM 1853 O O . HIS A 1 249 ? -19.615 9.128 12.261 1.00 97.19 249 HIS A O 1
ATOM 1859 N N . ALA A 1 250 ? -18.436 9.361 10.362 1.00 97.69 250 ALA A N 1
ATOM 1860 C CA . ALA A 1 250 ? -18.164 7.959 10.102 1.00 97.69 250 ALA A CA 1
ATOM 1861 C C . ALA A 1 250 ? -16.995 7.416 10.937 1.00 97.69 250 ALA A C 1
ATOM 1863 O O . ALA A 1 250 ? -16.957 6.213 11.200 1.00 97.69 250 ALA A O 1
ATOM 1864 N N . VAL A 1 251 ? -16.039 8.257 11.343 1.00 98.38 251 VAL A N 1
ATOM 1865 C CA . VAL A 1 251 ? -14.833 7.850 12.076 1.00 98.38 251 VAL A CA 1
ATOM 1866 C C . VAL A 1 251 ? -15.142 7.739 13.567 1.00 98.38 251 VAL A C 1
ATOM 1868 O O . VAL A 1 251 ? -15.399 8.728 14.248 1.00 98.38 251 VAL A O 1
ATOM 1871 N N . HIS A 1 252 ? -15.079 6.515 14.088 1.00 97.81 252 HIS A N 1
ATOM 1872 C CA . HIS A 1 252 ? -15.417 6.204 15.475 1.00 97.81 252 HIS A CA 1
ATOM 1873 C C . HIS A 1 252 ? -14.213 6.363 16.412 1.00 97.81 252 HIS A C 1
ATOM 1875 O O . HIS A 1 252 ? -14.375 6.787 17.554 1.00 97.81 252 HIS A O 1
ATOM 1881 N N . HIS A 1 253 ? -13.006 6.049 15.926 1.00 98.38 253 HIS A N 1
ATOM 1882 C CA . HIS A 1 253 ? -11.756 6.165 16.683 1.00 98.38 253 HIS A CA 1
ATOM 1883 C C . HIS A 1 253 ? -10.629 6.728 15.813 1.00 98.38 253 HIS A C 1
ATOM 1885 O O . HIS A 1 253 ? -10.600 6.513 14.599 1.00 98.38 253 HIS A O 1
ATOM 1891 N N . ARG A 1 254 ? -9.676 7.418 16.447 1.00 98.50 254 ARG A N 1
ATOM 1892 C CA . ARG A 1 254 ? -8.474 7.974 15.810 1.00 98.50 254 ARG A CA 1
ATOM 1893 C C . ARG A 1 254 ? -7.233 7.476 16.547 1.00 98.50 254 ARG A C 1
ATOM 1895 O O . ARG A 1 254 ? -7.152 7.606 17.767 1.00 98.50 254 ARG A O 1
ATOM 1902 N N . LEU A 1 255 ? -6.292 6.902 15.809 1.00 98.31 255 LEU A N 1
ATOM 1903 C CA . LEU A 1 255 ? -5.004 6.408 16.286 1.00 98.31 255 LEU A CA 1
ATOM 1904 C C . LEU A 1 255 ? -3.890 7.020 15.430 1.00 98.31 255 LEU A C 1
ATOM 1906 O O . LEU A 1 255 ? -4.026 7.175 14.215 1.00 98.31 255 LEU A O 1
ATOM 1910 N N . PHE A 1 256 ? -2.782 7.367 16.074 1.00 96.69 256 PHE A N 1
ATOM 1911 C CA . PHE A 1 256 ? -1.721 8.184 15.483 1.00 96.69 256 PHE A CA 1
ATOM 1912 C C . PHE A 1 256 ? -0.361 7.486 15.593 1.00 96.69 256 PHE A C 1
ATOM 1914 O O . PHE A 1 256 ? -0.261 6.338 16.042 1.00 96.69 256 PHE A O 1
ATOM 1921 N N . ARG A 1 257 ? 0.712 8.189 15.215 1.00 93.44 257 ARG A N 1
ATOM 1922 C CA . ARG A 1 257 ? 2.102 7.719 15.306 1.00 93.44 257 ARG A CA 1
ATOM 1923 C C . ARG A 1 257 ? 2.458 7.096 16.657 1.00 93.44 257 ARG A C 1
ATOM 1925 O O . ARG A 1 257 ? 3.191 6.114 16.691 1.00 93.44 257 ARG A O 1
ATOM 1932 N N . GLU A 1 258 ? 1.944 7.643 17.752 1.00 89.75 258 GLU A N 1
ATOM 1933 C CA . GLU A 1 258 ? 2.200 7.191 19.125 1.00 89.75 258 GLU A CA 1
ATOM 1934 C C . GLU A 1 258 ? 1.570 5.820 19.430 1.00 89.75 258 GLU A C 1
ATOM 1936 O O . GLU A 1 258 ? 1.983 5.149 20.372 1.00 89.75 258 GLU A O 1
ATOM 1941 N N . SER A 1 259 ? 0.584 5.396 18.634 1.00 94.19 259 SER A N 1
ATOM 1942 C CA . SER A 1 259 ? -0.049 4.072 18.695 1.00 94.19 259 SER A CA 1
ATOM 1943 C C . SER A 1 259 ? 0.620 3.045 17.774 1.00 94.19 259 SER A C 1
ATOM 1945 O O . SER A 1 259 ? 0.303 1.861 17.854 1.00 94.19 259 SER A O 1
ATOM 1947 N N . CYS A 1 260 ? 1.528 3.470 16.889 1.00 91.31 260 CYS A N 1
ATOM 1948 C CA . CYS A 1 260 ? 2.256 2.575 15.994 1.00 91.31 260 CYS A CA 1
ATOM 1949 C C . CYS A 1 260 ? 3.437 1.906 16.713 1.00 91.31 260 CYS A C 1
ATOM 1951 O O . CYS A 1 260 ? 4.185 2.545 17.455 1.00 91.31 260 CYS A O 1
ATOM 1953 N N . TYR A 1 261 ? 3.691 0.637 16.401 1.00 86.50 261 TYR A N 1
ATOM 1954 C CA . TYR A 1 261 ? 4.921 -0.045 16.783 1.00 86.50 261 TYR A CA 1
ATOM 1955 C C . TYR A 1 261 ? 6.060 0.386 15.844 1.00 86.50 261 TYR A C 1
ATOM 1957 O O . TYR A 1 261 ? 6.022 0.116 14.644 1.00 86.50 261 TYR A O 1
ATOM 1965 N N . ASN A 1 262 ? 7.074 1.081 16.369 1.00 77.12 262 ASN A N 1
ATOM 1966 C CA . ASN A 1 262 ? 8.230 1.509 15.576 1.00 77.12 262 ASN A CA 1
ATOM 1967 C C . ASN A 1 262 ? 9.225 0.352 15.408 1.00 77.12 262 ASN A C 1
ATOM 1969 O O . ASN A 1 262 ? 9.883 -0.054 16.368 1.00 77.12 262 ASN A O 1
ATOM 1973 N N . HIS A 1 263 ? 9.365 -0.136 14.178 1.00 70.44 263 HIS A N 1
ATOM 1974 C CA . HIS A 1 263 ? 10.270 -1.215 13.819 1.00 70.44 263 HIS A CA 1
ATOM 1975 C C . HIS A 1 263 ? 11.309 -0.776 12.773 1.00 70.44 263 HIS A C 1
ATOM 1977 O O . HIS A 1 263 ? 10.995 -0.605 11.591 1.00 70.44 263 HIS A O 1
ATOM 1983 N N . TYR A 1 264 ? 12.557 -0.576 13.217 1.00 67.12 264 TYR A N 1
ATOM 1984 C CA . TYR A 1 264 ? 13.680 -0.065 12.408 1.00 67.12 264 TYR A CA 1
ATOM 1985 C C . TYR A 1 264 ? 13.313 1.148 11.521 1.00 67.12 264 TYR A C 1
ATOM 1987 O O . TYR A 1 264 ? 13.755 1.255 10.377 1.00 67.12 264 TYR A O 1
ATOM 1995 N N . GLY A 1 265 ? 12.494 2.069 12.044 1.00 69.19 265 GLY A N 1
ATOM 1996 C CA . GLY A 1 265 ? 12.051 3.276 11.336 1.00 69.19 265 GLY A CA 1
ATOM 1997 C C . GLY A 1 265 ? 10.772 3.118 10.504 1.00 69.19 265 GLY A C 1
ATOM 1998 O O . GLY A 1 265 ? 10.317 4.102 9.927 1.00 69.19 265 GLY A O 1
ATOM 1999 N N . ASN A 1 266 ? 10.168 1.927 10.462 1.00 76.06 266 ASN A N 1
ATOM 2000 C CA . ASN A 1 266 ? 8.830 1.707 9.908 1.00 76.06 266 ASN A CA 1
ATOM 2001 C C . ASN A 1 266 ? 7.787 1.769 11.030 1.00 76.06 266 ASN A C 1
ATOM 2003 O O . ASN A 1 266 ? 8.005 1.226 12.112 1.00 76.06 266 ASN A O 1
ATOM 2007 N N . TYR A 1 267 ? 6.640 2.392 10.767 1.00 86.25 267 TYR A N 1
ATOM 2008 C CA . TYR A 1 267 ? 5.525 2.456 11.712 1.00 86.25 267 TYR A CA 1
ATOM 2009 C C . TYR A 1 267 ? 4.518 1.344 11.405 1.00 86.25 267 TYR A C 1
ATOM 2011 O O . TYR A 1 267 ? 3.778 1.427 10.428 1.00 86.25 267 TYR A O 1
ATOM 2019 N N . VAL A 1 268 ? 4.509 0.299 12.233 1.00 90.88 268 VAL A N 1
ATOM 2020 C CA . VAL A 1 268 ? 3.635 -0.871 12.082 1.00 90.88 268 VAL A CA 1
ATOM 2021 C C . VAL A 1 268 ? 2.362 -0.699 12.915 1.00 90.88 268 VAL A C 1
ATOM 2023 O O . VAL A 1 268 ? 2.407 -0.308 14.082 1.00 90.88 268 VAL A O 1
ATOM 2026 N N . LYS A 1 269 ? 1.216 -1.025 12.323 1.00 95.56 269 LYS A N 1
ATOM 2027 C CA . LYS A 1 269 ? -0.128 -0.951 12.900 1.00 95.56 269 LYS A CA 1
ATOM 2028 C C . LYS A 1 269 ? -0.538 -2.348 13.372 1.00 95.56 269 LYS A C 1
ATOM 2030 O O . LYS A 1 269 ? -1.142 -3.127 12.636 1.00 95.56 269 LYS A O 1
ATOM 2035 N N . ASP A 1 270 ? -0.155 -2.702 14.598 1.00 93.69 270 ASP A N 1
ATOM 2036 C CA . ASP A 1 270 ? -0.448 -4.020 15.173 1.00 93.69 270 ASP A CA 1
ATOM 2037 C C . ASP A 1 270 ? -1.936 -4.149 15.548 1.00 93.69 270 ASP A C 1
ATOM 2039 O O . ASP A 1 270 ? -2.374 -3.745 16.627 1.00 93.69 270 ASP A O 1
ATOM 2043 N N . LEU A 1 271 ? -2.717 -4.756 14.650 1.00 95.94 271 LEU A N 1
ATOM 2044 C CA . LEU A 1 271 ? -4.160 -4.956 14.810 1.00 95.94 271 LEU A CA 1
ATOM 2045 C C . LEU A 1 271 ? -4.526 -5.766 16.065 1.00 95.94 271 LEU A C 1
ATOM 2047 O O . LEU A 1 271 ? -5.615 -5.589 16.610 1.00 95.94 271 LEU A O 1
ATOM 2051 N N . SER A 1 272 ? -3.620 -6.609 16.576 1.00 92.75 272 SER A N 1
ATOM 2052 C CA . SER A 1 272 ? -3.867 -7.402 17.790 1.00 92.75 272 SER A CA 1
ATOM 2053 C C . SER A 1 272 ? -3.998 -6.551 19.058 1.00 92.75 272 SER A C 1
ATOM 2055 O O . SER A 1 272 ? -4.615 -6.981 20.035 1.00 92.75 272 SER A O 1
ATOM 2057 N N . GLN A 1 273 ? -3.481 -5.319 19.030 1.00 94.12 273 GLN A N 1
ATOM 2058 C CA . GLN A 1 273 ? -3.542 -4.374 20.144 1.00 94.12 273 GLN A CA 1
ATOM 2059 C C . GLN A 1 273 ? -4.854 -3.575 20.168 1.00 94.12 273 GLN A C 1
ATOM 2061 O O . GLN A 1 273 ? -5.163 -2.945 21.177 1.00 94.12 273 GLN A O 1
ATOM 2066 N N . LEU A 1 274 ? -5.671 -3.615 19.106 1.00 95.69 274 LEU A N 1
ATOM 2067 C CA . LEU A 1 274 ? -6.917 -2.838 19.011 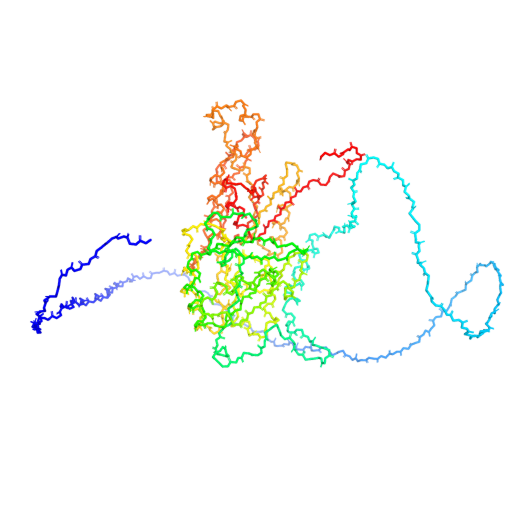1.00 95.69 274 LEU A CA 1
ATOM 2068 C C . LEU A 1 274 ? -7.996 -3.274 20.009 1.00 95.69 274 LEU A C 1
ATOM 2070 O O . LEU A 1 274 ? -8.907 -2.504 20.292 1.00 95.69 274 LEU A O 1
ATOM 2074 N N . GLY A 1 275 ? -7.937 -4.502 20.530 1.00 94.75 275 GLY A N 1
ATOM 2075 C CA . GLY A 1 275 ? -9.044 -5.064 21.308 1.00 94.75 275 GLY A CA 1
ATOM 2076 C C . GLY A 1 275 ? -10.276 -5.356 20.445 1.00 94.75 275 GLY A C 1
ATOM 2077 O O . GLY A 1 275 ? -11.405 -5.099 20.866 1.00 94.75 275 GLY A O 1
ATOM 2078 N N . ARG A 1 276 ? -10.054 -5.859 19.225 1.00 95.88 276 ARG A N 1
ATOM 2079 C CA . ARG A 1 276 ? -11.077 -6.340 18.284 1.00 95.88 276 ARG A CA 1
ATOM 2080 C C . ARG A 1 276 ? -10.699 -7.735 17.761 1.00 95.88 276 ARG A C 1
ATOM 2082 O O . ARG A 1 276 ? -9.508 -8.047 17.712 1.00 95.88 276 ARG A O 1
ATOM 2089 N N . PRO A 1 277 ? -11.669 -8.600 17.414 1.00 94.50 277 PRO A N 1
ATOM 2090 C CA . PRO A 1 277 ? -11.359 -9.917 16.871 1.00 94.50 277 PRO A CA 1
ATOM 2091 C C . PRO A 1 277 ? -10.709 -9.803 15.486 1.00 94.50 277 PRO A C 1
ATOM 2093 O O . PRO A 1 277 ? -11.235 -9.133 14.600 1.00 94.50 277 PRO A O 1
ATOM 2096 N N . LEU A 1 278 ? -9.588 -10.500 15.264 1.00 95.06 278 LEU A N 1
ATOM 2097 C CA . LEU A 1 278 ? -8.882 -10.466 13.973 1.00 95.06 278 LEU A CA 1
ATOM 2098 C C . LEU A 1 278 ? -9.677 -11.099 12.816 1.00 95.06 278 LEU A C 1
ATOM 2100 O O . LEU A 1 278 ? -9.414 -10.769 11.671 1.00 95.06 278 LEU A O 1
ATOM 2104 N N . HIS A 1 279 ? -10.661 -11.965 13.066 1.00 94.94 279 HIS A N 1
ATOM 2105 C CA . HIS A 1 279 ? -11.563 -12.450 12.004 1.00 94.94 279 HIS A CA 1
ATOM 2106 C C . HIS A 1 279 ? -12.579 -11.385 11.534 1.00 94.94 279 HIS A C 1
ATOM 2108 O O . HIS A 1 279 ? -13.172 -11.526 10.467 1.00 94.94 279 HIS A O 1
ATOM 2114 N N . ASP A 1 280 ? -12.710 -10.295 12.300 1.00 97.12 280 ASP A N 1
ATOM 2115 C CA . ASP A 1 280 ? -13.622 -9.167 12.079 1.00 97.12 280 ASP A CA 1
ATOM 2116 C C . ASP A 1 280 ? -12.888 -7.827 11.911 1.00 97.12 280 ASP A C 1
ATOM 2118 O O . ASP A 1 280 ? -13.516 -6.773 11.969 1.00 97.12 280 ASP A O 1
ATOM 2122 N N . THR A 1 281 ? -11.564 -7.830 11.744 1.00 98.12 281 THR A N 1
ATOM 2123 C CA . THR A 1 281 ? -10.767 -6.599 11.620 1.00 98.12 281 THR A CA 1
ATOM 2124 C C . THR A 1 281 ? -10.122 -6.538 10.244 1.00 98.12 281 THR A C 1
ATOM 2126 O O . THR A 1 281 ? -9.377 -7.440 9.875 1.00 98.12 281 THR A O 1
ATOM 2129 N N . ILE A 1 282 ? -10.380 -5.474 9.493 1.00 98.50 282 ILE A N 1
ATOM 2130 C CA . ILE A 1 282 ? -9.809 -5.222 8.165 1.00 98.50 282 ILE A CA 1
ATOM 2131 C C . ILE A 1 282 ? -8.895 -3.999 8.266 1.00 98.50 282 ILE A C 1
ATOM 2133 O O . ILE A 1 282 ? -9.231 -3.057 8.983 1.00 98.50 282 ILE A O 1
ATOM 2137 N N . ILE A 1 283 ? -7.775 -3.977 7.541 1.00 98.56 283 ILE A N 1
ATOM 2138 C CA . ILE A 1 283 ? -6.980 -2.760 7.321 1.00 98.56 283 ILE A CA 1
ATOM 2139 C C . ILE A 1 283 ? -6.907 -2.394 5.834 1.00 98.56 283 ILE A C 1
ATOM 2141 O O . ILE A 1 283 ? -6.630 -3.247 4.996 1.00 98.56 283 ILE A O 1
ATOM 2145 N N . LEU A 1 284 ? -7.140 -1.119 5.520 1.00 98.31 284 LEU A N 1
ATOM 2146 C CA . LEU A 1 284 ? -6.939 -0.503 4.209 1.00 98.31 284 LEU A CA 1
ATOM 2147 C C . LEU A 1 284 ? -5.786 0.503 4.312 1.00 98.31 284 LEU A C 1
ATOM 2149 O O . LEU A 1 284 ? -5.905 1.520 4.997 1.00 98.31 284 LEU A O 1
ATOM 2153 N N . ASP A 1 285 ? -4.663 0.196 3.668 1.00 98.06 285 ASP A N 1
ATOM 2154 C CA . ASP A 1 285 ? -3.406 0.939 3.814 1.00 98.06 285 ASP A CA 1
ATOM 2155 C C . ASP A 1 285 ? -2.531 0.738 2.566 1.00 98.06 285 ASP A C 1
ATOM 2157 O O . ASP A 1 285 ? -2.403 -0.380 2.048 1.00 98.06 285 ASP A O 1
ATOM 2161 N N . ASN A 1 286 ? -1.942 1.819 2.053 1.00 93.00 286 ASN A N 1
ATOM 2162 C CA . ASN A 1 286 ? -1.141 1.782 0.828 1.00 93.00 286 ASN A CA 1
ATOM 2163 C C . ASN A 1 286 ? 0.314 1.317 1.029 1.00 93.00 286 ASN A C 1
ATOM 2165 O O . ASN A 1 286 ? 1.094 1.292 0.075 1.00 93.00 286 ASN A O 1
ATOM 2169 N N . SER A 1 287 ? 0.721 1.002 2.257 1.00 88.19 287 SER A N 1
ATOM 2170 C CA . SER A 1 287 ? 2.077 0.606 2.630 1.00 88.19 287 SER A CA 1
ATOM 2171 C C . SER A 1 287 ? 2.071 -0.804 3.243 1.00 88.19 287 SER A C 1
ATOM 2173 O O . SER A 1 287 ? 1.674 -0.987 4.393 1.00 88.19 287 SER A O 1
ATOM 2175 N N . PRO A 1 288 ? 2.577 -1.831 2.528 1.00 85.81 288 PRO A N 1
ATOM 2176 C CA . PRO A 1 288 ? 2.666 -3.197 3.054 1.00 85.81 288 PRO A CA 1
ATOM 2177 C C . PRO A 1 288 ? 3.456 -3.340 4.361 1.00 85.81 288 PRO A C 1
ATOM 2179 O O . PRO A 1 288 ? 3.184 -4.241 5.151 1.00 85.81 288 PRO A O 1
ATOM 2182 N N . ALA A 1 289 ? 4.402 -2.433 4.624 1.00 83.88 289 ALA A N 1
ATOM 2183 C CA . ALA A 1 289 ? 5.138 -2.397 5.885 1.00 83.88 289 ALA A CA 1
ATOM 2184 C C . ALA A 1 289 ? 4.239 -2.049 7.088 1.00 83.88 289 ALA A C 1
ATOM 2186 O O . ALA A 1 289 ? 4.518 -2.491 8.202 1.00 83.88 289 ALA A O 1
ATOM 2187 N N . SER A 1 290 ? 3.147 -1.305 6.877 1.00 90.06 290 SER A N 1
ATOM 2188 C CA . SER A 1 290 ? 2.226 -0.885 7.937 1.00 90.06 290 SER A CA 1
ATOM 2189 C C . SER A 1 290 ? 1.476 -2.065 8.559 1.00 90.06 290 SER A C 1
ATOM 2191 O O . SER A 1 290 ? 1.193 -2.043 9.751 1.00 90.06 290 SER A O 1
ATOM 2193 N N . TYR A 1 291 ? 1.178 -3.113 7.785 1.00 92.06 291 TYR A N 1
ATOM 2194 C CA . TYR A 1 291 ? 0.414 -4.291 8.223 1.00 92.06 291 TYR A CA 1
ATOM 2195 C C . TYR A 1 291 ? 1.222 -5.594 8.181 1.00 92.06 291 TYR A C 1
ATOM 2197 O O . TYR A 1 291 ? 0.650 -6.679 8.112 1.00 92.06 291 TYR A O 1
ATOM 2205 N N . ILE A 1 292 ? 2.552 -5.511 8.271 1.00 84.56 292 ILE A N 1
ATOM 2206 C CA . ILE A 1 292 ? 3.456 -6.669 8.166 1.00 84.56 292 ILE A CA 1
ATOM 2207 C C . ILE A 1 292 ? 3.155 -7.800 9.176 1.00 84.56 292 ILE A C 1
ATOM 2209 O O . ILE A 1 292 ? 3.417 -8.961 8.881 1.00 84.56 292 ILE A O 1
ATOM 2213 N N . PHE A 1 293 ? 2.548 -7.494 10.331 1.00 86.44 293 PHE A N 1
ATOM 2214 C CA . PHE A 1 293 ? 2.119 -8.498 11.323 1.00 86.44 293 PHE A CA 1
ATOM 2215 C C . PHE A 1 293 ? 0.769 -9.158 11.003 1.00 86.44 293 PHE A C 1
ATOM 2217 O O . PHE A 1 293 ? 0.498 -10.254 11.483 1.00 86.44 293 PHE A O 1
ATOM 2224 N N . HIS A 1 294 ? -0.078 -8.503 10.203 1.00 90.31 294 HIS A N 1
ATOM 2225 C CA . HIS A 1 294 ? -1.443 -8.944 9.894 1.00 90.31 294 HIS A CA 1
ATOM 2226 C C . HIS A 1 294 ? -1.722 -8.877 8.383 1.00 90.31 294 HIS A C 1
ATOM 2228 O O . HIS A 1 294 ? -2.687 -8.228 7.974 1.00 90.31 294 HIS A O 1
ATOM 2234 N N . PRO A 1 295 ? -0.900 -9.518 7.525 1.00 87.38 295 PRO A N 1
ATOM 2235 C CA . PRO A 1 295 ? -1.092 -9.462 6.079 1.00 87.38 295 PRO A CA 1
ATOM 2236 C C . PRO A 1 295 ? -2.477 -9.983 5.689 1.00 87.38 295 PRO A C 1
ATOM 2238 O O . PRO A 1 295 ? -3.189 -9.277 4.994 1.00 87.38 295 PRO A O 1
ATOM 2241 N N . SER A 1 296 ? -2.913 -11.119 6.244 1.00 88.88 296 SER A N 1
ATOM 2242 C CA . SER A 1 296 ? -4.237 -11.740 6.045 1.00 88.88 296 SER A CA 1
ATOM 2243 C C . SER A 1 296 ? -5.447 -10.862 6.399 1.00 88.88 296 SER A C 1
ATOM 2245 O O . SER A 1 296 ? -6.583 -11.242 6.136 1.00 88.88 296 SER A O 1
ATOM 2247 N N . ASN A 1 297 ? -5.230 -9.706 7.027 1.00 95.19 297 ASN A N 1
ATOM 2248 C CA . ASN A 1 297 ? -6.260 -8.735 7.387 1.00 95.19 297 ASN A CA 1
ATOM 2249 C C . ASN A 1 297 ? -6.291 -7.523 6.443 1.00 95.19 297 ASN A C 1
ATOM 2251 O O . ASN A 1 297 ? -7.144 -6.648 6.602 1.00 95.19 297 ASN A O 1
ATOM 2255 N N . ALA A 1 298 ? -5.360 -7.438 5.492 1.00 94.44 298 ALA A N 1
ATOM 2256 C CA . ALA A 1 298 ? -5.147 -6.257 4.678 1.00 94.44 298 ALA A CA 1
ATOM 2257 C C . ALA A 1 298 ? -5.876 -6.324 3.333 1.00 94.44 298 ALA A C 1
ATOM 2259 O O . ALA A 1 298 ? -5.703 -7.251 2.542 1.00 94.44 298 ALA A O 1
ATOM 2260 N N . VAL A 1 299 ? -6.614 -5.263 3.027 1.00 93.25 299 VAL A N 1
ATOM 2261 C CA . VAL A 1 299 ? -6.999 -4.904 1.664 1.00 93.25 299 VAL A CA 1
ATOM 2262 C C . VAL A 1 299 ? -5.931 -3.930 1.160 1.00 93.25 299 VAL A C 1
ATOM 2264 O O . VAL A 1 299 ? -5.828 -2.822 1.685 1.00 93.25 299 VAL A O 1
ATOM 2267 N N . PRO A 1 300 ? -5.080 -4.315 0.192 1.00 87.94 300 PRO A N 1
ATOM 2268 C CA . PRO A 1 300 ? -4.105 -3.394 -0.377 1.00 87.94 300 PRO A CA 1
ATOM 2269 C C . PRO A 1 300 ? -4.814 -2.323 -1.209 1.00 87.94 300 PRO A C 1
ATOM 2271 O O . PRO A 1 300 ? -5.768 -2.628 -1.921 1.00 87.94 300 PRO A O 1
ATOM 2274 N N . VAL A 1 301 ? -4.294 -1.101 -1.169 1.00 86.06 301 VAL A N 1
ATOM 2275 C CA . VAL A 1 301 ? -4.740 0.030 -1.995 1.00 86.06 301 VAL A CA 1
ATOM 2276 C C . VAL A 1 301 ? -3.514 0.726 -2.585 1.00 86.06 301 VAL A C 1
ATOM 2278 O O . VAL A 1 301 ? -2.436 0.695 -1.986 1.00 86.06 301 VAL A O 1
ATOM 2281 N N . SER A 1 302 ? -3.615 1.319 -3.771 1.00 84.31 302 SER A N 1
ATOM 2282 C CA . SER A 1 302 ? -2.511 2.092 -4.338 1.00 84.31 302 SER A CA 1
ATOM 2283 C C . SER A 1 302 ? -2.337 3.442 -3.630 1.00 84.31 302 SER A C 1
ATOM 2285 O O . SER A 1 302 ? -3.301 4.055 -3.160 1.00 84.31 302 SER A O 1
ATOM 2287 N N . SER A 1 303 ? -1.082 3.902 -3.549 1.00 88.56 303 SER A N 1
ATOM 2288 C CA . SER A 1 303 ? -0.754 5.242 -3.056 1.00 88.56 303 SER A CA 1
ATOM 2289 C C . SER A 1 303 ? -1.272 6.298 -4.027 1.00 88.56 303 SER A C 1
ATOM 2291 O O . SER A 1 303 ? -0.768 6.418 -5.148 1.00 88.56 303 SER A O 1
ATOM 2293 N N . TRP A 1 304 ? -2.227 7.102 -3.579 1.00 93.19 304 TRP A N 1
ATOM 2294 C CA . TRP A 1 304 ? -2.780 8.206 -4.346 1.00 93.19 304 TRP A CA 1
ATOM 2295 C C . TRP A 1 304 ? -2.096 9.529 -4.009 1.00 93.19 304 TRP A C 1
ATOM 2297 O O . TRP A 1 304 ? -1.740 9.795 -2.865 1.00 93.19 304 TRP A O 1
ATOM 2307 N N . PHE A 1 305 ? -1.933 10.374 -5.027 1.00 89.94 305 PHE A N 1
ATOM 2308 C CA . PHE A 1 305 ? -1.274 11.673 -4.890 1.00 89.94 305 PHE A CA 1
ATOM 2309 C C . PHE A 1 305 ? -2.120 12.807 -5.452 1.00 89.94 305 PHE A C 1
ATOM 2311 O O . PHE A 1 305 ? -2.381 13.768 -4.744 1.00 89.94 305 PHE A O 1
ATOM 2318 N N . ASN A 1 306 ? -2.493 12.749 -6.734 1.00 91.00 306 ASN A N 1
ATOM 2319 C CA . ASN A 1 306 ? -3.214 13.844 -7.387 1.00 91.00 306 ASN A CA 1
ATOM 2320 C C . ASN A 1 306 ? -3.931 13.464 -8.697 1.00 91.00 306 ASN A C 1
ATOM 2322 O O . ASN A 1 306 ? -4.219 14.362 -9.488 1.00 91.00 306 ASN A O 1
ATOM 2326 N N . ASP A 1 307 ? -4.189 12.179 -8.968 1.00 87.75 307 ASP A N 1
ATOM 2327 C CA . ASP A 1 307 ? -4.941 11.790 -10.170 1.00 87.75 307 ASP A CA 1
ATOM 2328 C C . ASP A 1 307 ? -6.448 12.015 -9.943 1.00 87.75 307 ASP A C 1
ATOM 2330 O O . ASP A 1 307 ? -7.026 11.353 -9.076 1.00 87.75 307 ASP A O 1
ATOM 2334 N N . PRO A 1 308 ? -7.108 12.924 -10.688 1.00 89.25 308 PRO A N 1
ATOM 2335 C CA . PRO A 1 308 ? -8.544 13.152 -10.557 1.00 89.25 308 PRO A CA 1
ATOM 2336 C C . PRO A 1 308 ? -9.403 12.039 -11.182 1.00 89.25 308 PRO A C 1
ATOM 2338 O O . PRO A 1 308 ? -10.621 12.080 -11.025 1.00 89.25 308 PRO A O 1
ATOM 2341 N N . HIS A 1 309 ? -8.808 11.076 -11.897 1.00 89.69 309 HIS A N 1
ATOM 2342 C CA . HIS A 1 309 ? -9.501 9.913 -12.471 1.00 89.69 309 HIS A CA 1
ATOM 2343 C C . HIS A 1 309 ? -9.333 8.639 -11.630 1.00 89.69 309 HIS A C 1
ATOM 2345 O O . HIS A 1 309 ? -9.814 7.578 -12.035 1.00 89.69 309 HIS A O 1
ATOM 2351 N N . ASP A 1 310 ? -8.666 8.734 -10.474 1.00 89.94 310 ASP A N 1
ATOM 2352 C CA . ASP A 1 310 ? -8.642 7.650 -9.497 1.00 89.94 310 ASP A CA 1
ATOM 2353 C C . ASP A 1 310 ? -10.075 7.233 -9.141 1.00 89.94 310 ASP A C 1
ATOM 2355 O O . ASP A 1 310 ? -10.978 8.059 -9.011 1.00 89.94 310 ASP A O 1
ATOM 2359 N N . THR A 1 311 ? -10.282 5.929 -9.037 1.00 88.62 311 THR A N 1
ATOM 2360 C CA . THR A 1 311 ? -11.586 5.314 -8.763 1.00 88.62 311 THR A CA 1
ATOM 2361 C C . THR A 1 311 ? -11.486 4.253 -7.670 1.00 88.62 311 THR A C 1
ATOM 2363 O O . THR A 1 311 ? -12.495 3.656 -7.308 1.00 88.62 311 THR A O 1
ATOM 2366 N N . GLU A 1 312 ? -10.308 4.055 -7.069 1.00 90.25 312 GLU A N 1
ATOM 2367 C CA . GLU A 1 312 ? -10.003 2.854 -6.283 1.00 90.25 312 GLU A CA 1
ATOM 2368 C C . GLU A 1 312 ? -10.860 2.753 -5.013 1.00 90.25 312 GLU A C 1
ATOM 2370 O O . GLU A 1 312 ? -11.370 1.681 -4.708 1.00 90.25 312 GLU A O 1
ATOM 2375 N N . LEU A 1 313 ? -11.133 3.866 -4.319 1.00 94.00 313 LEU A N 1
ATOM 2376 C CA . LEU A 1 313 ? -12.068 3.866 -3.179 1.00 94.00 313 LEU A CA 1
ATOM 2377 C C . LEU A 1 313 ? -13.504 3.496 -3.597 1.00 94.00 313 LEU A C 1
ATOM 2379 O O . LEU A 1 313 ? -14.232 2.836 -2.852 1.00 94.00 313 LEU A O 1
ATOM 2383 N N . THR A 1 314 ? -13.919 3.901 -4.799 1.00 90.50 314 THR A N 1
ATOM 2384 C CA . THR A 1 314 ? -15.251 3.578 -5.335 1.00 90.50 314 THR A CA 1
ATOM 2385 C C . THR A 1 314 ? -15.326 2.104 -5.734 1.00 90.50 314 THR A C 1
ATOM 2387 O O . THR A 1 314 ? -16.295 1.431 -5.392 1.00 90.50 314 THR A O 1
ATOM 2390 N N . ASP A 1 315 ? -14.278 1.584 -6.374 1.00 80.88 315 ASP A N 1
ATOM 2391 C CA . ASP A 1 315 ? -14.181 0.190 -6.819 1.00 80.88 315 ASP A CA 1
ATOM 2392 C C . ASP A 1 315 ? -14.018 -0.798 -5.648 1.00 80.88 315 ASP A C 1
ATOM 2394 O O . ASP A 1 315 ? -14.505 -1.927 -5.715 1.00 80.88 315 ASP A O 1
ATOM 2398 N N . LEU A 1 316 ? -13.388 -0.373 -4.547 1.00 88.94 316 LEU A N 1
ATOM 2399 C CA . LEU A 1 316 ? -13.259 -1.164 -3.319 1.00 88.94 316 LEU A CA 1
ATOM 2400 C C . LEU A 1 316 ? -14.535 -1.180 -2.464 1.00 88.94 316 LEU A C 1
ATOM 2402 O O . LEU A 1 316 ? -14.721 -2.120 -1.690 1.00 88.94 316 LEU A O 1
ATOM 2406 N N . SER A 1 317 ? -15.428 -0.190 -2.592 1.00 91.38 317 SER A N 1
ATOM 2407 C CA . SER A 1 317 ? -16.638 -0.098 -1.753 1.00 91.38 317 SER A CA 1
ATOM 2408 C C . SER A 1 317 ? -17.543 -1.342 -1.826 1.00 91.38 317 SER A C 1
ATOM 2410 O O . SER A 1 317 ? -17.897 -1.851 -0.761 1.00 91.38 317 SER A O 1
ATOM 2412 N N . PRO A 1 318 ? -17.880 -1.906 -3.009 1.00 85.56 318 PRO A N 1
ATOM 2413 C CA . PRO A 1 318 ? -18.662 -3.143 -3.095 1.00 85.56 318 PRO A CA 1
ATOM 2414 C C . PRO A 1 318 ? -17.957 -4.344 -2.456 1.00 85.56 318 PRO A C 1
ATOM 2416 O O . PRO A 1 318 ? -18.591 -5.132 -1.764 1.00 85.56 318 PRO A O 1
ATOM 2419 N N . PHE A 1 319 ? -16.636 -4.459 -2.627 1.00 86.62 319 PHE A N 1
ATOM 2420 C CA . PHE A 1 319 ? -15.867 -5.554 -2.038 1.00 86.62 319 PHE A CA 1
ATOM 2421 C C . PHE A 1 319 ? -15.845 -5.476 -0.503 1.00 86.62 319 PHE A C 1
ATOM 2423 O O . PHE A 1 319 ? -16.098 -6.470 0.178 1.00 86.62 319 PHE A O 1
ATOM 2430 N N . LEU A 1 320 ? -15.626 -4.281 0.055 1.00 92.38 320 LEU A N 1
ATOM 2431 C CA . LEU A 1 320 ? -15.752 -4.055 1.495 1.00 92.38 320 LEU A CA 1
ATOM 2432 C C . LEU A 1 320 ? -17.195 -4.259 1.977 1.00 92.38 320 LEU A C 1
ATOM 2434 O O . LEU A 1 320 ? -17.388 -4.717 3.098 1.00 92.38 320 LEU A O 1
ATOM 2438 N N . GLN A 1 321 ? -18.215 -3.977 1.164 1.00 91.88 321 GLN A N 1
ATOM 2439 C CA . GLN A 1 321 ? -19.605 -4.273 1.517 1.00 91.88 321 GLN A CA 1
ATOM 2440 C C . GLN A 1 321 ? -19.872 -5.787 1.605 1.00 91.88 321 GLN A C 1
ATOM 2442 O O . GLN A 1 321 ? -20.525 -6.225 2.553 1.00 91.88 321 GLN A O 1
ATOM 2447 N N . ASP A 1 322 ? -19.335 -6.589 0.684 1.00 86.31 322 ASP A N 1
ATOM 2448 C CA . ASP A 1 322 ? -19.482 -8.051 0.701 1.00 86.31 322 ASP A CA 1
ATOM 2449 C C . ASP A 1 322 ? -18.804 -8.691 1.931 1.00 86.31 322 ASP A C 1
ATOM 2451 O O . ASP A 1 322 ? -19.364 -9.606 2.544 1.00 86.31 322 ASP A O 1
ATOM 2455 N N . LEU A 1 323 ? -17.644 -8.173 2.363 1.00 90.44 323 LEU A N 1
ATOM 2456 C CA . LEU A 1 323 ? -16.924 -8.663 3.552 1.00 90.44 323 LEU A CA 1
ATOM 2457 C C . LEU A 1 323 ? -17.709 -8.522 4.870 1.00 90.44 323 LEU A C 1
ATOM 2459 O O . LEU A 1 323 ? -17.424 -9.250 5.822 1.00 90.44 323 LEU A O 1
ATOM 2463 N N . VAL A 1 324 ? -18.728 -7.656 4.936 1.00 94.25 324 VAL A N 1
ATOM 2464 C CA . VAL A 1 324 ? -19.595 -7.507 6.123 1.00 94.25 324 VAL A CA 1
ATOM 2465 C C . VAL A 1 324 ? -20.303 -8.823 6.468 1.00 94.25 324 VAL A C 1
ATOM 2467 O O . VAL A 1 324 ? -20.495 -9.127 7.644 1.00 94.25 324 VAL A O 1
ATOM 2470 N N . ALA A 1 325 ? -20.661 -9.622 5.458 1.00 89.69 325 ALA A N 1
ATOM 2471 C CA . ALA A 1 325 ? -21.402 -10.875 5.616 1.00 89.69 325 ALA A CA 1
ATOM 2472 C C . ALA A 1 325 ? -20.512 -12.121 5.813 1.00 89.69 325 ALA A C 1
ATOM 2474 O O . ALA A 1 325 ? -21.034 -13.231 5.907 1.00 89.69 325 ALA A O 1
ATOM 2475 N N . VAL A 1 326 ? -19.185 -11.964 5.843 1.00 89.44 326 VAL A N 1
ATOM 2476 C CA . VAL A 1 326 ? -18.222 -13.074 5.942 1.00 89.44 326 VAL A CA 1
ATOM 2477 C C . VAL A 1 326 ? -17.874 -13.344 7.407 1.00 89.44 326 VAL A C 1
ATOM 2479 O O . VAL A 1 326 ? -17.463 -12.428 8.110 1.00 89.44 326 VAL A O 1
ATOM 2482 N N . ASP A 1 327 ? -17.987 -14.591 7.876 1.00 88.44 327 ASP A N 1
ATOM 2483 C CA . ASP A 1 327 ? -17.707 -14.947 9.283 1.00 88.44 327 ASP A CA 1
ATOM 2484 C C . ASP A 1 327 ? -16.233 -14.729 9.690 1.00 88.44 327 ASP A C 1
ATOM 2486 O O . ASP A 1 327 ? -15.960 -14.262 10.791 1.00 88.44 327 ASP A O 1
ATOM 2490 N N . ASP A 1 328 ? -15.282 -15.040 8.801 1.00 90.81 328 ASP A N 1
ATOM 2491 C CA . ASP A 1 328 ? -13.854 -14.739 8.978 1.00 90.81 328 ASP A CA 1
ATOM 2492 C C . ASP A 1 328 ? -13.283 -14.151 7.686 1.00 90.81 328 ASP A C 1
ATOM 2494 O O . ASP A 1 328 ? -13.063 -14.860 6.699 1.00 90.81 328 ASP A O 1
ATOM 2498 N N . ILE A 1 329 ? -13.057 -12.835 7.694 1.00 92.50 329 ILE A N 1
ATOM 2499 C CA . ILE A 1 329 ? -12.608 -12.064 6.523 1.00 92.50 329 ILE A CA 1
ATOM 2500 C C . ILE A 1 329 ? -11.289 -12.586 5.945 1.00 92.50 329 ILE A C 1
ATOM 2502 O O . ILE A 1 329 ? -11.060 -12.495 4.738 1.00 92.50 329 ILE A O 1
ATOM 2506 N N . ARG A 1 330 ? -10.440 -13.194 6.783 1.00 89.81 330 ARG A N 1
ATOM 2507 C CA . ARG A 1 330 ? -9.088 -13.625 6.406 1.00 89.81 330 ARG A CA 1
ATOM 2508 C C . ARG A 1 330 ? -9.120 -14.759 5.388 1.00 89.81 330 ARG A C 1
ATOM 2510 O O . ARG A 1 330 ? -8.275 -14.800 4.509 1.00 89.81 330 ARG A O 1
ATOM 2517 N N . ILE A 1 331 ? -10.162 -15.596 5.411 1.00 82.38 331 ILE A N 1
ATOM 2518 C CA . ILE A 1 331 ? -10.374 -16.665 4.419 1.00 82.38 331 ILE A CA 1
ATOM 2519 C C . ILE A 1 331 ? -10.518 -16.087 2.998 1.00 82.38 331 ILE A C 1
ATOM 2521 O O . ILE A 1 331 ? -10.083 -16.706 2.029 1.00 82.38 331 ILE A O 1
ATOM 2525 N N . VAL A 1 332 ? -11.110 -14.895 2.865 1.00 79.25 332 VAL A N 1
ATOM 2526 C CA . VAL A 1 332 ? -11.275 -14.204 1.576 1.00 79.25 332 VAL A CA 1
ATOM 2527 C C . VAL A 1 332 ? -10.012 -13.416 1.210 1.00 79.25 332 VAL A C 1
ATOM 2529 O O . VAL A 1 332 ? -9.573 -13.459 0.059 1.00 79.25 332 VAL A O 1
ATOM 2532 N N . LEU A 1 333 ? -9.400 -12.724 2.178 1.00 82.50 333 LEU A N 1
ATOM 2533 C CA . LEU A 1 333 ? -8.209 -11.897 1.948 1.00 82.50 333 LEU A CA 1
ATOM 2534 C C . LEU A 1 333 ? -6.934 -12.717 1.686 1.00 82.50 333 LEU A C 1
ATOM 2536 O O . LEU A 1 333 ? -6.163 -12.356 0.797 1.00 82.50 333 LEU A O 1
ATOM 2540 N N . ASP A 1 334 ? -6.742 -13.861 2.349 1.00 71.69 334 ASP A N 1
ATOM 2541 C CA . ASP A 1 334 ? -5.636 -14.784 2.053 1.00 71.69 334 ASP A CA 1
ATOM 2542 C C . ASP A 1 334 ? -5.692 -15.274 0.597 1.00 71.69 334 ASP A C 1
ATOM 2544 O O . ASP A 1 334 ? -4.661 -15.339 -0.074 1.00 71.69 334 ASP A O 1
ATOM 2548 N N . GLY A 1 335 ? -6.897 -15.506 0.060 1.00 60.44 335 GLY A N 1
ATOM 2549 C CA . GLY A 1 335 ? -7.095 -15.786 -1.364 1.00 60.44 335 GLY A CA 1
ATOM 2550 C C . GLY A 1 335 ? -6.587 -14.648 -2.257 1.00 60.44 335 GLY A C 1
ATOM 2551 O O . GLY A 1 335 ? -5.829 -14.883 -3.199 1.00 60.44 335 GLY A O 1
ATOM 2552 N N . LEU A 1 336 ? -6.911 -13.388 -1.939 1.00 59.28 336 LEU A N 1
ATOM 2553 C CA . LEU A 1 336 ? -6.372 -12.229 -2.672 1.00 59.28 336 LEU A CA 1
ATOM 2554 C C . LEU A 1 336 ? -4.839 -12.140 -2.603 1.00 59.28 336 LEU A C 1
ATOM 2556 O O . LEU A 1 336 ? -4.208 -11.639 -3.538 1.00 59.28 336 LEU A O 1
ATOM 2560 N N . HIS A 1 337 ? -4.221 -12.617 -1.522 1.00 58.28 337 HIS A N 1
ATOM 2561 C CA . HIS A 1 337 ? -2.766 -12.656 -1.389 1.00 58.28 337 HIS A CA 1
ATOM 2562 C C . HIS A 1 337 ? -2.119 -13.802 -2.168 1.00 58.28 337 HIS A C 1
ATOM 2564 O O . HIS A 1 337 ? -1.070 -13.589 -2.776 1.00 58.28 337 HIS A O 1
ATOM 2570 N N . GLU A 1 338 ? -2.755 -14.971 -2.247 1.00 60.53 338 GLU A N 1
ATOM 2571 C CA . GLU A 1 338 ? -2.287 -16.079 -3.086 1.00 60.53 338 GLU A CA 1
ATOM 2572 C C . GLU A 1 338 ? -2.298 -15.712 -4.584 1.00 60.53 338 GLU A C 1
ATOM 2574 O O . GLU A 1 338 ? -1.433 -16.159 -5.346 1.00 60.53 338 GLU A O 1
ATOM 2579 N N . HIS A 1 339 ? -3.216 -14.837 -5.005 1.00 66.00 339 HIS A N 1
ATOM 2580 C CA . HIS A 1 339 ? -3.374 -14.392 -6.393 1.00 66.00 339 HIS A CA 1
ATOM 2581 C C . HIS A 1 339 ? -2.595 -13.113 -6.776 1.00 66.00 339 HIS A C 1
ATOM 2583 O O . HIS A 1 339 ? -2.798 -12.602 -7.881 1.00 66.00 339 HIS A O 1
ATOM 2589 N N . ARG A 1 340 ? -1.679 -12.592 -5.940 1.00 79.50 340 ARG A N 1
ATOM 2590 C CA . ARG A 1 340 ? -0.789 -11.458 -6.294 1.00 79.50 340 ARG A CA 1
ATOM 2591 C C . ARG A 1 340 ? 0.698 -11.823 -6.230 1.00 79.50 340 ARG A C 1
ATOM 2593 O O . ARG A 1 340 ? 1.084 -12.807 -5.607 1.00 79.50 340 ARG A O 1
ATOM 2600 N N . ARG A 1 341 ? 1.542 -11.011 -6.876 1.00 89.06 341 ARG A N 1
ATOM 2601 C CA . ARG A 1 341 ? 3.009 -11.083 -6.755 1.00 89.06 341 ARG A CA 1
ATOM 2602 C C . ARG A 1 341 ? 3.507 -10.041 -5.751 1.00 89.06 341 ARG A C 1
ATOM 2604 O O . ARG A 1 341 ? 3.041 -8.901 -5.778 1.00 89.06 341 ARG A O 1
ATOM 2611 N N . PHE A 1 342 ? 4.474 -10.423 -4.921 1.00 87.31 342 PHE A N 1
ATOM 2612 C CA . PHE A 1 342 ? 5.254 -9.508 -4.090 1.00 87.31 342 PHE A CA 1
ATOM 2613 C C . PHE A 1 342 ? 6.422 -8.945 -4.910 1.00 87.31 342 PHE A C 1
ATOM 2615 O O . PHE A 1 342 ? 7.214 -9.709 -5.469 1.00 87.31 342 PHE A O 1
ATOM 2622 N N . LEU A 1 343 ? 6.522 -7.622 -5.021 1.00 92.38 343 LEU A N 1
ATOM 2623 C CA . LEU A 1 343 ? 7.446 -6.941 -5.927 1.00 92.38 343 LEU A CA 1
ATOM 2624 C C . LEU A 1 343 ? 8.489 -6.123 -5.157 1.00 92.38 343 LEU A C 1
ATOM 2626 O O . LEU A 1 343 ? 8.150 -5.214 -4.396 1.00 92.38 343 LEU A O 1
ATOM 2630 N N . VAL A 1 344 ? 9.770 -6.404 -5.404 1.00 90.94 344 VAL A N 1
ATOM 2631 C CA . VAL A 1 344 ? 10.901 -5.724 -4.751 1.00 90.94 344 VAL A CA 1
ATOM 2632 C C . VAL A 1 344 ? 11.677 -4.897 -5.771 1.00 90.94 344 VAL A C 1
ATOM 2634 O O . VAL A 1 344 ? 12.232 -5.449 -6.717 1.00 90.94 344 VAL A O 1
ATOM 2637 N N . GLY A 1 345 ? 11.764 -3.583 -5.561 1.00 93.31 345 GLY A N 1
ATOM 2638 C CA . GLY A 1 345 ? 12.528 -2.666 -6.409 1.00 93.31 345 GLY A CA 1
ATOM 2639 C C . GLY A 1 345 ? 13.895 -2.329 -5.814 1.00 93.31 345 GLY A C 1
ATOM 2640 O O . GLY A 1 345 ? 13.982 -1.574 -4.839 1.00 93.31 345 GLY A O 1
ATOM 2641 N N . ILE A 1 346 ? 14.978 -2.817 -6.422 1.00 91.56 346 ILE A N 1
ATOM 2642 C CA . ILE A 1 346 ? 16.366 -2.534 -6.022 1.00 91.56 346 ILE A CA 1
ATOM 2643 C C . ILE A 1 346 ? 16.986 -1.501 -6.973 1.00 91.56 346 ILE A C 1
ATOM 2645 O O . ILE A 1 346 ? 16.971 -1.652 -8.194 1.00 91.56 346 ILE A O 1
ATOM 2649 N N . SER A 1 347 ? 17.570 -0.433 -6.430 1.00 91.06 347 SER A N 1
ATOM 2650 C CA . SER A 1 347 ? 18.295 0.575 -7.217 1.00 91.06 347 SER A CA 1
ATOM 2651 C C . SER A 1 347 ? 19.639 0.956 -6.622 1.00 91.06 347 SER A C 1
ATOM 2653 O O . SER A 1 347 ? 19.900 0.715 -5.451 1.00 91.06 347 SER A O 1
ATOM 2655 N N . GLY A 1 348 ? 20.512 1.544 -7.436 1.00 85.25 348 GLY A N 1
ATOM 2656 C CA . GLY A 1 348 ? 21.890 1.852 -7.052 1.00 85.25 348 GLY A CA 1
ATOM 2657 C C . GLY A 1 348 ? 22.808 1.985 -8.263 1.00 85.25 348 GLY A C 1
ATOM 2658 O O . GLY A 1 348 ? 22.486 1.515 -9.357 1.00 85.25 348 GLY A O 1
ATOM 2659 N N . ILE A 1 349 ? 23.961 2.618 -8.073 1.00 85.62 349 ILE A N 1
ATOM 2660 C CA . ILE A 1 349 ? 24.894 2.964 -9.158 1.00 85.62 349 ILE A CA 1
ATOM 2661 C C . ILE A 1 349 ? 25.488 1.720 -9.869 1.00 85.62 349 ILE A C 1
ATOM 2663 O O . ILE A 1 349 ? 25.377 0.593 -9.361 1.00 85.62 349 ILE A O 1
ATOM 2667 N N . PRO A 1 350 ? 26.100 1.865 -11.064 1.00 85.69 350 PRO A N 1
ATOM 2668 C CA . PRO A 1 350 ? 26.880 0.790 -11.678 1.00 85.69 350 PRO A CA 1
ATOM 2669 C C . PRO A 1 350 ? 27.960 0.276 -10.715 1.00 85.69 350 PRO A C 1
ATOM 2671 O O . PRO A 1 350 ? 28.516 1.046 -9.938 1.00 85.69 350 PRO A O 1
ATOM 2674 N N . GLY A 1 351 ? 28.236 -1.029 -10.724 1.00 82.56 351 GLY A N 1
ATOM 2675 C CA . GLY A 1 351 ? 29.218 -1.638 -9.815 1.00 82.56 351 GLY A CA 1
ATOM 2676 C C . GLY A 1 351 ? 28.765 -1.814 -8.356 1.00 82.56 351 GLY A C 1
ATOM 2677 O O . GLY A 1 351 ? 29.417 -2.546 -7.620 1.00 82.56 351 GLY A O 1
ATOM 2678 N N . ALA A 1 352 ? 27.617 -1.267 -7.933 1.00 83.00 352 ALA A N 1
ATOM 2679 C CA . ALA A 1 352 ? 27.114 -1.402 -6.557 1.00 83.00 352 ALA A CA 1
ATOM 2680 C C . ALA A 1 352 ? 26.667 -2.830 -6.150 1.00 83.00 352 ALA A C 1
ATOM 2682 O O . ALA A 1 352 ? 26.083 -3.000 -5.086 1.00 83.00 352 ALA A O 1
ATOM 2683 N N . GLY A 1 353 ? 26.880 -3.862 -6.977 1.00 85.81 353 GLY A N 1
ATOM 2684 C CA . GLY A 1 353 ? 26.556 -5.259 -6.645 1.00 85.81 353 GLY A CA 1
ATOM 2685 C C . GLY A 1 353 ? 25.058 -5.590 -6.551 1.00 85.81 353 GLY A C 1
ATOM 2686 O O . GLY A 1 353 ? 24.692 -6.532 -5.852 1.00 85.81 353 GLY A O 1
ATOM 2687 N N . LYS A 1 354 ? 24.191 -4.808 -7.212 1.00 89.62 354 LYS A N 1
ATOM 2688 C CA . LYS A 1 354 ? 22.725 -4.991 -7.217 1.00 89.62 354 LYS A CA 1
ATOM 2689 C C . LYS A 1 354 ? 22.293 -6.373 -7.713 1.00 89.62 354 LYS A C 1
ATOM 2691 O O . LYS A 1 354 ? 21.604 -7.079 -6.989 1.00 89.62 354 LYS A O 1
ATOM 2696 N N . SER A 1 355 ? 22.746 -6.766 -8.903 1.00 90.31 355 SER A N 1
ATOM 2697 C CA . SER A 1 355 ? 22.423 -8.053 -9.528 1.00 90.31 355 SER A CA 1
ATOM 2698 C C . SER A 1 355 ? 22.846 -9.221 -8.637 1.00 90.31 355 SER A C 1
ATOM 2700 O O . SER A 1 355 ? 22.076 -10.151 -8.434 1.00 90.31 355 SER A O 1
ATOM 2702 N N . THR A 1 356 ? 24.023 -9.112 -8.008 1.00 89.88 356 THR A N 1
ATOM 2703 C CA . THR A 1 356 ? 24.547 -10.105 -7.062 1.00 89.88 356 THR A CA 1
ATOM 2704 C C . THR A 1 356 ? 23.657 -10.266 -5.831 1.00 89.88 356 THR A C 1
ATOM 2706 O O . THR A 1 356 ? 23.330 -11.392 -5.480 1.00 89.88 356 THR A O 1
ATOM 2709 N N . ILE A 1 357 ? 23.244 -9.172 -5.173 1.00 84.50 357 ILE A N 1
ATOM 2710 C CA . ILE A 1 357 ? 22.365 -9.288 -3.995 1.00 84.50 357 ILE A CA 1
ATOM 2711 C C . ILE A 1 357 ? 20.952 -9.733 -4.389 1.00 84.50 357 ILE A C 1
ATOM 2713 O O . ILE A 1 357 ? 20.385 -10.576 -3.708 1.00 84.50 357 ILE A O 1
ATOM 2717 N N . ALA A 1 358 ? 20.417 -9.260 -5.520 1.00 90.88 358 ALA A N 1
ATOM 2718 C CA . ALA A 1 358 ? 19.127 -9.715 -6.033 1.00 90.88 358 ALA A CA 1
ATOM 2719 C C . ALA A 1 358 ? 19.117 -11.241 -6.235 1.00 90.88 358 ALA A C 1
ATOM 2721 O O . ALA A 1 358 ? 18.246 -11.917 -5.689 1.00 90.88 358 ALA A O 1
ATOM 2722 N N . GLN A 1 359 ? 20.116 -11.777 -6.949 1.00 92.38 359 GLN A N 1
ATOM 2723 C CA . GLN A 1 359 ? 20.259 -13.214 -7.203 1.00 92.38 359 GLN A CA 1
ATOM 2724 C C . GLN A 1 359 ? 20.415 -14.012 -5.907 1.00 92.38 359 GLN A C 1
ATOM 2726 O O . GLN A 1 359 ? 19.646 -14.942 -5.691 1.00 92.38 359 GLN A O 1
ATOM 2731 N N . LEU A 1 360 ? 21.318 -13.606 -5.007 1.00 87.62 360 LEU A N 1
ATOM 2732 C CA . LEU A 1 360 ? 21.521 -14.287 -3.721 1.00 87.62 360 LEU A CA 1
ATOM 2733 C C . LEU A 1 360 ? 20.249 -14.320 -2.857 1.00 87.62 360 LEU A C 1
ATOM 2735 O O . LEU A 1 360 ? 19.985 -15.323 -2.193 1.00 87.62 360 LEU A O 1
ATOM 2739 N N . VAL A 1 361 ? 19.446 -13.251 -2.868 1.00 85.44 361 VAL A N 1
ATOM 2740 C CA . VAL A 1 361 ? 18.163 -13.203 -2.150 1.00 85.44 361 VAL A CA 1
ATOM 2741 C C . VAL A 1 361 ? 17.142 -14.141 -2.797 1.00 85.44 361 VAL A C 1
ATOM 2743 O O . VAL A 1 361 ? 16.515 -14.922 -2.083 1.00 85.44 361 VAL A O 1
ATOM 2746 N N . ALA A 1 362 ? 16.994 -14.129 -4.126 1.00 90.94 362 ALA A N 1
ATOM 2747 C CA . ALA A 1 362 ? 16.073 -15.036 -4.817 1.00 90.94 362 ALA A CA 1
ATOM 2748 C C . ALA A 1 362 ? 16.462 -16.512 -4.637 1.00 90.94 362 ALA A C 1
ATOM 2750 O O . ALA A 1 362 ? 15.609 -17.328 -4.289 1.00 90.94 362 ALA A O 1
ATOM 2751 N N . GLU A 1 363 ? 17.746 -16.847 -4.787 1.00 91.94 363 GLU A N 1
ATOM 2752 C CA . GLU A 1 363 ? 18.299 -18.179 -4.517 1.00 91.94 363 GLU A CA 1
ATOM 2753 C C . GLU A 1 363 ? 17.991 -18.618 -3.082 1.00 91.94 363 GLU A C 1
ATOM 2755 O O . GLU A 1 363 ? 17.414 -19.685 -2.875 1.00 91.94 363 GLU A O 1
ATOM 2760 N N . ARG A 1 364 ? 18.278 -17.771 -2.084 1.00 84.81 364 ARG A N 1
ATOM 2761 C CA . ARG A 1 364 ? 18.032 -18.085 -0.669 1.00 84.81 364 ARG A CA 1
ATOM 2762 C C . ARG A 1 364 ? 16.548 -18.269 -0.342 1.00 84.81 364 ARG A C 1
ATOM 2764 O O . ARG A 1 364 ? 16.213 -19.094 0.510 1.00 84.81 364 ARG A O 1
ATOM 2771 N N . ILE A 1 365 ? 15.661 -17.506 -0.976 1.00 83.31 365 ILE A N 1
ATOM 2772 C CA . ILE A 1 365 ? 14.210 -17.684 -0.837 1.00 83.31 365 ILE A CA 1
ATOM 2773 C C . ILE A 1 365 ? 13.804 -19.030 -1.448 1.00 83.31 365 ILE A C 1
ATOM 2775 O O . ILE A 1 365 ? 13.149 -19.831 -0.781 1.00 83.31 365 ILE A O 1
ATOM 2779 N N . ASN A 1 366 ? 14.263 -19.334 -2.661 1.00 92.12 366 ASN A N 1
ATOM 2780 C CA . ASN A 1 366 ? 13.949 -20.589 -3.343 1.00 92.12 366 ASN A CA 1
ATOM 2781 C C . ASN A 1 366 ? 14.457 -21.821 -2.572 1.00 92.12 366 ASN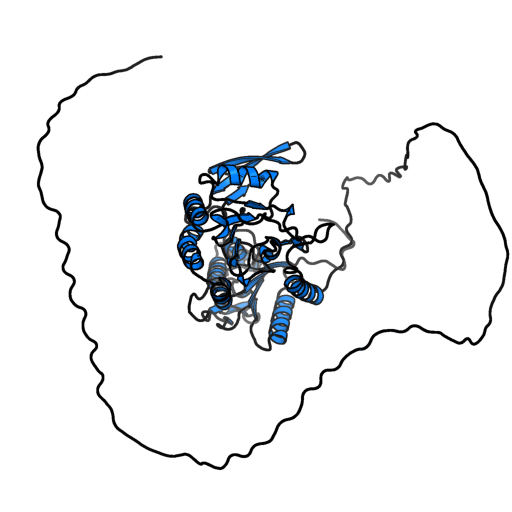 A C 1
ATOM 2783 O O . ASN A 1 366 ? 13.727 -22.804 -2.440 1.00 92.12 366 ASN A O 1
ATOM 2787 N N . GLU A 1 367 ? 15.654 -21.751 -1.975 1.00 89.31 367 GLU A N 1
ATOM 2788 C CA . GLU A 1 367 ? 16.179 -22.770 -1.052 1.00 89.31 367 GLU A CA 1
ATOM 2789 C C . GLU A 1 367 ? 15.242 -23.012 0.140 1.00 89.31 367 GLU A C 1
ATOM 2791 O O . GLU A 1 367 ? 14.919 -24.159 0.449 1.00 89.31 367 GLU A O 1
ATOM 2796 N N . ARG A 1 368 ? 14.795 -21.942 0.816 1.00 83.31 368 ARG A N 1
ATOM 2797 C CA . ARG A 1 368 ? 13.926 -22.034 2.004 1.00 83.31 368 ARG A CA 1
ATOM 2798 C C . ARG A 1 368 ? 12.547 -22.608 1.685 1.00 83.31 368 ARG A C 1
ATOM 2800 O O . ARG A 1 368 ? 11.988 -23.318 2.516 1.00 83.31 368 ARG A O 1
ATOM 2807 N N . HIS A 1 369 ? 12.009 -22.306 0.505 1.00 83.50 369 HIS A N 1
ATOM 2808 C CA . HIS A 1 369 ? 10.705 -22.799 0.056 1.00 83.50 369 HIS A CA 1
ATOM 2809 C C . HIS A 1 369 ? 10.771 -24.157 -0.665 1.00 83.50 369 HIS A C 1
ATOM 2811 O O . HIS A 1 369 ? 9.729 -24.767 -0.899 1.00 83.50 369 HIS A O 1
ATOM 2817 N N . GLY A 1 370 ? 11.966 -24.646 -1.020 1.00 88.25 370 GLY A N 1
ATOM 2818 C CA . GLY A 1 370 ? 12.149 -25.889 -1.779 1.00 88.25 370 GLY A CA 1
ATOM 2819 C C . GLY A 1 370 ? 11.609 -25.835 -3.216 1.00 88.25 370 GLY A C 1
ATOM 2820 O O . GLY A 1 370 ? 11.389 -26.882 -3.823 1.00 88.25 370 GLY A O 1
ATOM 2821 N N . ALA A 1 371 ? 11.363 -24.634 -3.746 1.00 91.50 371 ALA A N 1
ATOM 2822 C CA . ALA A 1 371 ? 10.746 -24.385 -5.046 1.00 91.50 371 ALA A CA 1
ATOM 2823 C C . ALA A 1 371 ? 11.145 -23.000 -5.586 1.00 91.50 371 ALA A C 1
ATOM 2825 O O . ALA A 1 371 ? 11.474 -22.099 -4.819 1.00 91.50 371 ALA A O 1
ATOM 2826 N N . GLU A 1 372 ? 11.077 -22.818 -6.906 1.00 94.06 372 GLU A N 1
ATOM 2827 C CA . GLU A 1 372 ? 11.394 -21.561 -7.604 1.00 94.06 372 GLU A CA 1
ATOM 2828 C C . GLU A 1 372 ? 10.260 -20.524 -7.440 1.00 94.06 372 GLU A C 1
ATOM 2830 O O . GLU A 1 372 ? 9.535 -20.198 -8.373 1.00 94.06 372 GLU A O 1
ATOM 2835 N N . VAL A 1 373 ? 10.039 -20.029 -6.221 1.00 93.19 373 VAL A N 1
ATOM 2836 C CA . VAL A 1 373 ? 8.966 -19.061 -5.911 1.00 93.19 373 VAL A CA 1
ATOM 2837 C C . VAL A 1 373 ? 9.379 -17.601 -6.126 1.00 93.19 373 VAL A C 1
ATOM 2839 O O . VAL A 1 373 ? 8.517 -16.722 -6.162 1.00 93.19 373 VAL A O 1
ATOM 2842 N N . CYS A 1 374 ? 10.675 -17.331 -6.279 1.00 95.62 374 CYS A N 1
ATOM 2843 C CA . CYS A 1 374 ? 11.264 -16.008 -6.451 1.00 95.62 374 CYS A CA 1
ATOM 2844 C C . CYS A 1 374 ? 12.172 -15.956 -7.688 1.00 95.62 374 CYS A C 1
ATOM 2846 O O . CYS A 1 374 ? 12.975 -16.863 -7.913 1.00 95.62 374 CYS A O 1
ATOM 2848 N N . ILE A 1 375 ? 12.068 -14.881 -8.474 1.00 97.44 375 ILE A N 1
ATOM 2849 C CA . ILE A 1 375 ? 12.870 -14.653 -9.686 1.00 97.44 375 ILE A CA 1
ATOM 2850 C C . ILE A 1 375 ? 13.409 -13.219 -9.745 1.00 97.44 375 ILE A C 1
ATOM 2852 O O . ILE A 1 375 ? 12.748 -12.271 -9.314 1.00 97.44 375 ILE A O 1
ATOM 2856 N N . CYS A 1 376 ? 14.608 -13.053 -10.308 1.00 96.50 376 CYS A N 1
ATOM 2857 C CA . CYS A 1 376 ? 15.215 -11.747 -10.562 1.00 96.50 376 CYS A CA 1
ATOM 2858 C C . CYS A 1 376 ? 15.022 -11.295 -12.010 1.00 96.50 376 CYS A C 1
ATOM 2860 O O . CYS A 1 376 ? 15.201 -12.082 -12.939 1.00 96.50 376 CYS A O 1
ATOM 2862 N N . VAL A 1 377 ? 14.759 -10.003 -12.206 1.00 97.19 377 VAL A N 1
ATOM 2863 C CA . VAL A 1 377 ? 14.702 -9.365 -13.526 1.00 97.19 377 VAL A CA 1
ATOM 2864 C C . VAL A 1 377 ? 15.566 -8.104 -13.526 1.00 97.19 377 VAL A C 1
ATOM 2866 O O . VAL A 1 377 ? 15.385 -7.209 -12.700 1.00 97.19 377 VAL A O 1
ATOM 2869 N N . GLY A 1 378 ? 16.513 -8.031 -14.460 1.00 95.56 378 GLY A N 1
ATOM 2870 C CA . GLY A 1 378 ? 17.374 -6.863 -14.643 1.00 95.56 378 GLY A CA 1
ATOM 2871 C C . GLY A 1 378 ? 16.724 -5.814 -15.546 1.00 95.56 378 GLY A C 1
ATOM 2872 O O . GLY A 1 378 ? 16.363 -6.103 -16.685 1.00 95.56 378 GLY A O 1
ATOM 2873 N N . MET A 1 379 ? 16.648 -4.569 -15.076 1.00 95.19 379 MET A N 1
ATOM 2874 C CA . MET A 1 379 ? 16.165 -3.402 -15.832 1.00 95.19 379 MET A CA 1
ATOM 2875 C C . MET A 1 379 ? 16.992 -3.129 -17.105 1.00 95.19 379 MET A C 1
ATOM 2877 O O . MET A 1 379 ? 16.528 -2.452 -18.020 1.00 95.19 379 MET A O 1
ATOM 2881 N N . ASP A 1 380 ? 18.209 -3.671 -17.194 1.00 93.06 380 ASP A N 1
ATOM 2882 C CA . ASP A 1 380 ? 19.098 -3.498 -18.344 1.00 93.06 380 ASP A CA 1
ATOM 2883 C C . ASP A 1 380 ? 18.524 -4.074 -19.652 1.00 93.06 380 ASP A C 1
ATOM 2885 O O . ASP A 1 380 ? 18.927 -3.626 -20.728 1.00 93.06 380 ASP A O 1
ATOM 2889 N N . GLY A 1 381 ? 17.536 -4.977 -19.588 1.00 94.44 381 GLY A N 1
ATOM 2890 C CA . GLY A 1 381 ? 16.772 -5.421 -20.760 1.00 94.44 381 GLY A CA 1
ATOM 2891 C C . GLY A 1 381 ? 15.990 -4.307 -21.471 1.00 94.44 381 GLY A C 1
ATOM 2892 O O . GLY A 1 381 ? 15.649 -4.459 -22.639 1.00 94.44 381 GLY A O 1
ATOM 2893 N N . TRP A 1 382 ? 15.761 -3.167 -20.814 1.00 96.62 382 TRP A N 1
ATOM 2894 C CA . TRP A 1 382 ? 15.069 -2.006 -21.383 1.00 96.62 382 TRP A CA 1
ATOM 2895 C C . TRP A 1 382 ? 16.007 -0.916 -21.913 1.00 96.62 382 TRP A C 1
ATOM 2897 O O . TRP A 1 382 ? 15.552 0.184 -22.218 1.00 96.62 382 TRP A O 1
ATOM 2907 N N . HIS A 1 383 ? 17.312 -1.170 -22.061 1.00 96.12 383 HIS A N 1
ATOM 2908 C CA . HIS A 1 383 ? 18.158 -0.278 -22.861 1.00 96.12 383 HIS A CA 1
ATOM 2909 C C . HIS A 1 383 ? 17.607 -0.167 -24.286 1.00 96.12 383 HIS A C 1
ATOM 2911 O O . HIS A 1 383 ? 17.302 -1.183 -24.904 1.00 96.12 383 HIS A O 1
ATOM 2917 N N . TYR A 1 384 ? 17.594 1.031 -24.873 1.00 96.06 384 TYR A N 1
ATOM 2918 C CA . TYR A 1 384 ? 17.407 1.133 -26.319 1.00 96.06 384 TYR A CA 1
ATOM 2919 C C . TYR A 1 384 ? 18.535 0.389 -27.046 1.00 96.06 384 TYR A C 1
ATOM 2921 O O . TYR A 1 384 ? 19.717 0.471 -26.675 1.00 96.06 384 TYR A O 1
ATOM 2929 N N . SER A 1 385 ? 18.168 -0.335 -28.105 1.00 94.81 385 SER A N 1
ATOM 2930 C CA . SER A 1 385 ? 19.135 -0.952 -29.011 1.00 94.81 385 SER A CA 1
ATOM 2931 C C . SER A 1 385 ? 19.978 0.115 -29.708 1.00 94.81 385 SER A C 1
ATOM 2933 O O . SER A 1 385 ? 19.533 1.247 -29.911 1.00 94.81 385 SER A O 1
ATOM 2935 N N . ARG A 1 386 ? 21.187 -0.239 -30.143 1.00 93.88 386 ARG A N 1
ATOM 2936 C CA . ARG A 1 386 ? 22.071 0.661 -30.902 1.00 93.88 386 ARG A CA 1
ATOM 2937 C C . ARG A 1 386 ? 21.369 1.292 -32.098 1.00 93.88 386 ARG A C 1
ATOM 2939 O O . ARG A 1 386 ? 21.449 2.500 -32.260 1.00 93.88 386 ARG A O 1
ATOM 2946 N N . LYS A 1 387 ? 20.579 0.504 -32.832 1.00 94.88 387 LYS A N 1
ATOM 2947 C CA . LYS A 1 387 ? 19.764 0.968 -33.963 1.00 94.88 387 LYS A CA 1
ATOM 2948 C C . LYS A 1 387 ? 18.713 2.021 -33.570 1.00 94.88 387 LYS A C 1
ATOM 2950 O O . LYS A 1 387 ? 18.389 2.881 -34.382 1.00 94.88 387 LYS A O 1
ATOM 2955 N N . GLN A 1 388 ? 18.163 1.956 -32.355 1.00 95.56 388 GLN A N 1
ATOM 2956 C CA . GLN A 1 388 ? 17.262 2.991 -31.830 1.00 95.56 388 GLN A CA 1
ATOM 2957 C C . GLN A 1 388 ? 18.040 4.243 -31.399 1.00 95.56 388 GLN A C 1
ATOM 2959 O O . GLN A 1 388 ? 17.585 5.348 -31.679 1.00 95.56 388 GLN A O 1
ATOM 2964 N N . LEU A 1 389 ? 19.228 4.092 -30.796 1.00 95.88 389 LEU A N 1
ATOM 2965 C CA . LEU A 1 389 ? 20.119 5.221 -30.477 1.00 95.88 389 LEU A CA 1
ATOM 2966 C C . LEU A 1 389 ? 20.596 5.950 -31.750 1.00 95.88 389 LEU A C 1
ATOM 2968 O O . LEU A 1 389 ? 20.625 7.177 -31.776 1.00 95.88 389 LEU A O 1
ATOM 2972 N N . ASP A 1 390 ? 20.887 5.208 -32.824 1.00 96.12 390 ASP A N 1
ATOM 2973 C CA . ASP A 1 390 ? 21.252 5.737 -34.150 1.00 96.12 390 ASP A CA 1
ATOM 2974 C C . ASP A 1 390 ? 20.147 6.602 -34.784 1.00 96.12 390 ASP A C 1
ATOM 2976 O O . ASP A 1 390 ? 20.434 7.447 -35.631 1.00 96.12 390 ASP A O 1
ATOM 2980 N N . ALA A 1 391 ? 18.889 6.400 -34.379 1.00 96.44 391 ALA A N 1
ATOM 2981 C CA . ALA A 1 391 ? 17.722 7.134 -34.868 1.00 96.44 391 ALA A CA 1
ATOM 2982 C C . ALA A 1 391 ? 17.332 8.343 -33.990 1.00 96.44 391 ALA A C 1
ATOM 2984 O O . ALA A 1 391 ? 16.342 9.015 -34.285 1.00 96.44 391 ALA A O 1
ATOM 2985 N N . MET A 1 392 ? 18.071 8.623 -32.909 1.00 95.31 392 MET A N 1
ATOM 2986 C CA . MET A 1 392 ? 17.830 9.787 -32.049 1.00 95.31 392 MET A CA 1
ATOM 2987 C C . MET A 1 392 ? 18.325 11.094 -32.689 1.00 95.31 392 MET A C 1
ATOM 2989 O O . MET A 1 392 ? 19.151 11.089 -33.596 1.00 95.31 392 MET A O 1
ATOM 2993 N N . ASN A 1 393 ? 17.858 12.237 -32.172 1.00 95.12 393 ASN A N 1
ATOM 2994 C CA . ASN A 1 393 ? 18.247 13.568 -32.668 1.00 95.12 393 ASN A CA 1
ATOM 2995 C C . ASN A 1 393 ? 19.759 13.858 -32.546 1.00 95.12 393 ASN A C 1
ATOM 2997 O O . ASN A 1 393 ? 20.304 14.597 -33.360 1.00 95.12 393 ASN A O 1
ATOM 3001 N N . ASP A 1 394 ? 20.424 13.286 -31.536 1.00 95.44 394 ASP A N 1
ATOM 3002 C CA . ASP A 1 394 ? 21.883 13.315 -31.372 1.00 95.44 394 ASP A CA 1
ATOM 3003 C C . ASP A 1 394 ? 22.391 11.903 -31.018 1.00 95.44 394 ASP A C 1
ATOM 3005 O O . ASP A 1 394 ? 22.496 11.548 -29.836 1.00 95.44 394 ASP A O 1
ATOM 3009 N N . PRO A 1 395 ? 22.694 11.067 -32.031 1.00 95.69 395 PRO A N 1
ATOM 3010 C CA . PRO A 1 395 ? 23.182 9.710 -31.809 1.00 95.69 395 PRO A CA 1
ATOM 3011 C C . PRO A 1 395 ? 24.537 9.670 -31.101 1.00 95.69 395 PRO A C 1
ATOM 3013 O O . PRO A 1 395 ? 24.798 8.764 -30.310 1.00 95.69 395 PRO A O 1
ATOM 3016 N N . ALA A 1 396 ? 25.412 10.651 -31.351 1.00 95.81 396 ALA A N 1
ATOM 3017 C CA . ALA A 1 396 ? 26.746 10.684 -30.761 1.00 95.81 396 ALA A CA 1
ATOM 3018 C C . ALA A 1 396 ? 26.663 10.890 -29.242 1.00 95.81 396 ALA A C 1
ATOM 3020 O O . ALA A 1 396 ? 27.299 10.155 -28.481 1.00 95.81 396 ALA A O 1
ATOM 3021 N N . HIS A 1 397 ? 25.821 11.824 -28.792 1.00 94.81 397 HIS A N 1
ATOM 3022 C CA . HIS A 1 397 ? 25.525 12.007 -27.375 1.00 94.81 397 HIS A CA 1
ATOM 3023 C C . HIS A 1 397 ? 24.802 10.792 -26.780 1.00 94.81 397 HIS A C 1
ATOM 3025 O O . HIS A 1 397 ? 25.166 10.347 -25.691 1.00 94.81 397 HIS A O 1
ATOM 3031 N N . ALA A 1 398 ? 23.825 10.218 -27.490 1.00 93.81 398 ALA A N 1
ATOM 3032 C CA . ALA A 1 398 ? 23.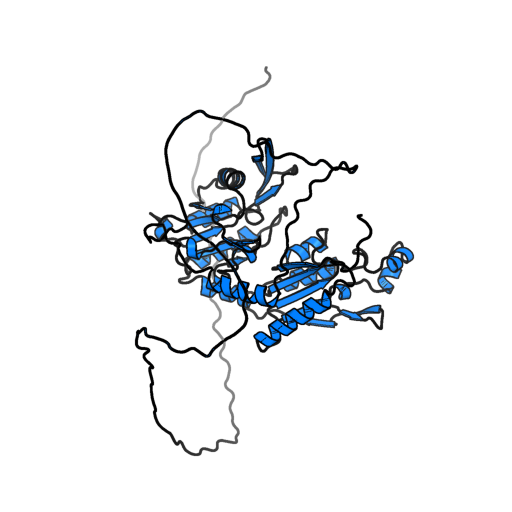070 9.053 -27.028 1.00 93.81 398 ALA A CA 1
ATOM 3033 C C . ALA A 1 398 ? 23.966 7.822 -26.787 1.00 93.81 398 ALA A C 1
ATOM 3035 O O . ALA A 1 398 ? 23.882 7.202 -25.727 1.00 93.81 398 ALA A O 1
ATOM 3036 N N . HIS A 1 399 ? 24.885 7.508 -27.708 1.00 94.44 399 HIS A N 1
ATOM 3037 C CA . HIS A 1 399 ? 25.874 6.436 -27.524 1.00 94.44 399 HIS A CA 1
ATOM 3038 C C . HIS A 1 399 ? 26.881 6.755 -26.413 1.00 94.44 399 HIS A C 1
ATOM 3040 O O . HIS A 1 399 ? 27.175 5.884 -25.595 1.00 94.44 399 HIS A O 1
ATOM 3046 N N . ALA A 1 400 ? 27.375 7.996 -26.327 1.00 92.62 400 ALA A N 1
ATOM 3047 C CA . ALA A 1 400 ? 28.307 8.420 -25.274 1.00 92.62 400 ALA A CA 1
ATOM 3048 C C . ALA A 1 400 ? 27.683 8.425 -23.863 1.00 92.62 400 ALA A C 1
ATOM 3050 O O . ALA A 1 400 ? 28.399 8.350 -22.864 1.00 92.62 400 ALA A O 1
ATOM 3051 N N . ARG A 1 401 ? 26.352 8.519 -23.771 1.00 93.44 401 ARG A N 1
ATOM 3052 C CA . ARG A 1 401 ? 25.571 8.534 -22.525 1.00 93.44 401 ARG A CA 1
ATOM 3053 C C . ARG A 1 401 ? 24.752 7.261 -22.310 1.00 93.44 401 ARG A C 1
ATOM 3055 O O . ARG A 1 401 ? 23.875 7.263 -21.447 1.00 93.44 401 ARG A O 1
ATOM 3062 N N . ARG A 1 402 ? 25.019 6.181 -23.051 1.00 91.50 402 ARG A N 1
ATOM 3063 C CA . ARG A 1 402 ? 24.289 4.916 -22.898 1.00 91.50 402 ARG A CA 1
ATOM 3064 C C . ARG A 1 402 ? 24.386 4.402 -21.458 1.00 91.50 402 ARG A C 1
ATOM 3066 O O . ARG A 1 402 ? 25.473 4.354 -20.888 1.00 91.50 402 ARG A O 1
ATOM 3073 N N . GLY A 1 403 ? 23.239 4.061 -20.875 1.00 89.25 403 GLY A N 1
ATOM 3074 C CA . GLY A 1 403 ? 23.087 3.795 -19.442 1.00 89.25 403 GLY A CA 1
ATOM 3075 C C . GLY A 1 403 ? 22.550 4.993 -18.642 1.00 89.25 403 GLY A C 1
ATOM 3076 O O . GLY A 1 403 ? 22.226 4.837 -17.471 1.00 89.25 403 GLY A O 1
ATOM 3077 N N . ALA A 1 404 ? 22.390 6.177 -19.246 1.00 91.88 404 ALA A N 1
ATOM 3078 C CA . ALA A 1 404 ? 21.600 7.271 -18.677 1.00 91.88 404 ALA A CA 1
ATOM 3079 C C . ALA A 1 404 ? 20.092 7.032 -18.882 1.00 91.88 404 ALA A C 1
ATOM 3081 O O . ALA A 1 404 ? 19.700 6.436 -19.882 1.00 91.88 404 ALA A O 1
ATOM 3082 N N . ALA A 1 405 ? 19.237 7.559 -17.999 1.00 91.62 405 ALA A N 1
ATOM 3083 C CA . ALA A 1 405 ? 17.789 7.288 -17.987 1.00 91.62 405 ALA A CA 1
ATOM 3084 C C . ALA A 1 405 ? 17.060 7.507 -19.330 1.00 91.62 405 ALA A C 1
ATOM 3086 O O . ALA A 1 405 ? 16.168 6.737 -19.664 1.00 91.62 405 ALA A O 1
ATOM 3087 N N . PHE A 1 406 ? 17.462 8.499 -20.134 1.00 93.38 406 PHE A N 1
ATOM 3088 C CA . PHE A 1 406 ? 16.860 8.750 -21.455 1.00 93.38 406 PHE A CA 1
ATOM 3089 C C . PHE A 1 406 ? 17.250 7.719 -22.536 1.00 93.38 406 PHE A C 1
ATOM 3091 O O . PHE A 1 406 ? 16.684 7.723 -23.624 1.00 93.38 406 PHE A O 1
ATOM 3098 N N . THR A 1 407 ? 18.227 6.850 -22.254 1.00 95.44 407 THR A N 1
ATOM 3099 C CA . THR A 1 407 ? 18.696 5.782 -23.158 1.00 95.44 407 THR A CA 1
ATOM 3100 C C . THR A 1 407 ? 18.018 4.429 -22.897 1.00 95.44 407 THR A C 1
ATOM 3102 O O . THR A 1 407 ? 18.442 3.415 -23.452 1.00 95.44 407 THR A O 1
ATOM 3105 N N . PHE A 1 408 ? 16.955 4.424 -22.087 1.00 96.44 408 PHE A N 1
ATOM 3106 C CA . PHE A 1 408 ? 16.083 3.279 -21.831 1.00 96.44 408 PHE A CA 1
ATOM 3107 C C . PHE A 1 408 ? 14.668 3.530 -22.362 1.00 96.44 408 PHE A C 1
ATOM 3109 O O . PHE A 1 408 ? 14.173 4.661 -22.339 1.00 96.44 408 PHE A O 1
ATOM 3116 N N . ASP A 1 409 ? 13.989 2.453 -22.746 1.00 96.31 409 ASP A N 1
ATOM 3117 C CA . ASP A 1 409 ? 12.554 2.420 -23.011 1.00 96.31 409 ASP A CA 1
ATOM 3118 C C . ASP A 1 409 ? 11.782 2.384 -21.679 1.00 96.31 409 ASP A C 1
ATOM 3120 O O . ASP A 1 409 ? 11.354 1.346 -21.169 1.00 96.31 409 ASP A O 1
ATOM 3124 N N . ALA A 1 410 ? 11.690 3.560 -21.059 1.00 95.69 410 ALA A N 1
ATOM 3125 C CA . ALA A 1 410 ? 11.121 3.726 -19.727 1.00 95.69 410 ALA A CA 1
ATOM 3126 C C . ALA A 1 410 ? 9.612 3.421 -19.675 1.00 95.69 410 ALA A C 1
ATOM 3128 O O . ALA A 1 410 ? 9.122 2.931 -18.661 1.00 95.69 410 ALA A O 1
ATOM 3129 N N . GLU A 1 411 ? 8.877 3.683 -20.760 1.00 96.50 411 GLU A N 1
ATOM 3130 C CA . GLU A 1 411 ? 7.431 3.438 -20.833 1.00 96.50 411 GLU A CA 1
ATOM 3131 C C . GLU A 1 411 ? 7.109 1.942 -20.854 1.00 96.50 411 GLU A C 1
ATOM 3133 O O . GLU A 1 411 ? 6.261 1.486 -20.087 1.00 96.50 411 GLU A O 1
ATOM 3138 N N . THR A 1 412 ? 7.816 1.146 -21.665 1.00 96.75 412 THR A N 1
ATOM 3139 C CA . THR A 1 412 ? 7.597 -0.310 -21.681 1.00 96.75 412 THR A CA 1
ATOM 3140 C C . THR A 1 412 ? 8.095 -0.995 -20.409 1.00 96.75 412 THR A C 1
ATOM 3142 O O . THR A 1 412 ? 7.502 -1.995 -20.005 1.00 96.75 412 THR A O 1
ATOM 3145 N N . PHE A 1 413 ? 9.118 -0.456 -19.731 1.00 97.44 413 PHE A N 1
ATOM 3146 C CA . PHE A 1 413 ? 9.505 -0.918 -18.391 1.00 97.44 413 PHE A CA 1
ATOM 3147 C C . PHE A 1 413 ? 8.370 -0.703 -17.390 1.00 97.44 413 PHE A C 1
ATOM 3149 O O . PHE A 1 413 ? 7.942 -1.642 -16.722 1.00 97.44 413 PHE A O 1
ATOM 3156 N N . VAL A 1 414 ? 7.839 0.517 -17.318 1.00 95.94 414 VAL A N 1
ATOM 3157 C CA . VAL A 1 414 ? 6.769 0.862 -16.379 1.00 95.94 414 VAL A CA 1
ATOM 3158 C C . VAL A 1 414 ? 5.498 0.059 -16.662 1.00 95.94 414 VAL A C 1
ATOM 3160 O O . VAL A 1 414 ? 4.965 -0.558 -15.744 1.00 95.94 414 VAL A O 1
ATOM 3163 N N . ALA A 1 415 ? 5.067 -0.035 -17.922 1.00 95.38 415 ALA A N 1
ATOM 3164 C CA . ALA A 1 415 ? 3.890 -0.815 -18.305 1.00 95.38 415 ALA A CA 1
ATOM 3165 C C . ALA A 1 415 ? 4.033 -2.320 -17.995 1.00 95.38 415 ALA A C 1
ATOM 3167 O O . ALA A 1 415 ? 3.035 -3.007 -17.770 1.00 95.38 415 ALA A O 1
ATOM 3168 N N . TRP A 1 416 ? 5.257 -2.856 -17.984 1.00 96.88 416 TRP A N 1
ATOM 3169 C CA . TRP A 1 416 ? 5.536 -4.231 -17.562 1.00 96.88 416 TRP A CA 1
ATOM 3170 C C . TRP A 1 416 ? 5.474 -4.398 -16.034 1.00 96.88 416 TRP A C 1
ATOM 3172 O O . TRP A 1 416 ? 4.885 -5.362 -15.545 1.00 96.88 416 TRP A O 1
ATOM 3182 N N . VAL A 1 417 ? 5.997 -3.434 -15.269 1.00 96.06 417 VAL A N 1
ATOM 3183 C CA . VAL A 1 417 ? 5.882 -3.417 -13.799 1.00 96.06 417 VAL A CA 1
ATOM 3184 C C . VAL A 1 417 ? 4.418 -3.288 -13.353 1.00 96.06 417 VAL A C 1
ATOM 3186 O O . VAL A 1 417 ? 3.971 -4.017 -12.467 1.00 96.06 417 VAL A O 1
ATOM 3189 N N . GLU A 1 418 ? 3.642 -2.424 -14.007 1.00 91.69 418 GLU A N 1
ATOM 3190 C CA . GLU A 1 418 ? 2.199 -2.279 -13.776 1.00 91.69 418 GLU A CA 1
ATOM 3191 C C . GLU A 1 418 ? 1.440 -3.586 -14.079 1.00 91.69 418 GLU A C 1
ATOM 3193 O O . GLU A 1 418 ? 0.497 -3.929 -13.368 1.00 91.69 418 GLU A O 1
ATOM 3198 N N . GLN A 1 419 ? 1.860 -4.362 -15.088 1.00 92.69 419 GLN A N 1
ATOM 3199 C CA . GLN A 1 419 ? 1.305 -5.696 -15.366 1.00 92.69 419 GLN A CA 1
ATOM 3200 C C . GLN A 1 419 ? 1.680 -6.732 -14.300 1.00 92.69 419 GLN A C 1
ATOM 3202 O O . GLN A 1 419 ? 0.816 -7.507 -13.894 1.00 92.69 419 GLN A O 1
ATOM 3207 N N . LEU A 1 420 ? 2.927 -6.732 -13.816 1.00 92.69 420 LEU A N 1
ATOM 3208 C CA . LEU A 1 420 ? 3.382 -7.608 -12.727 1.00 92.69 420 LEU A CA 1
ATOM 3209 C C . LEU A 1 420 ? 2.579 -7.426 -11.434 1.00 92.69 420 LEU A C 1
ATOM 3211 O O . LEU A 1 420 ? 2.408 -8.388 -10.685 1.00 92.69 420 LEU A O 1
ATOM 3215 N N . ARG A 1 421 ? 2.122 -6.199 -11.163 1.00 87.94 421 ARG A N 1
ATOM 3216 C CA . ARG A 1 421 ? 1.386 -5.839 -9.945 1.00 87.94 421 ARG A CA 1
ATOM 3217 C C . ARG A 1 421 ? -0.072 -6.318 -9.948 1.00 87.94 421 ARG A C 1
ATOM 3219 O O . ARG A 1 421 ? -0.651 -6.460 -8.873 1.00 87.94 421 ARG A O 1
ATOM 3226 N N . ARG A 1 422 ? -0.679 -6.573 -11.114 1.00 83.44 422 ARG A N 1
ATOM 3227 C CA . ARG A 1 422 ? -2.112 -6.912 -11.210 1.00 83.44 422 ARG A CA 1
ATOM 3228 C C . ARG A 1 422 ? -2.429 -8.250 -10.518 1.00 83.44 422 ARG A C 1
ATOM 3230 O O . ARG A 1 422 ? -1.797 -9.253 -10.851 1.00 83.44 422 ARG A O 1
ATOM 3237 N N . PRO A 1 423 ? -3.419 -8.300 -9.606 1.00 74.94 423 PRO A N 1
ATOM 3238 C CA . PRO A 1 423 ? -3.875 -9.552 -9.014 1.00 74.94 423 PRO A CA 1
ATOM 3239 C C . PRO A 1 423 ? -4.673 -10.386 -10.027 1.00 74.94 423 PRO A C 1
ATOM 3241 O O . PRO A 1 423 ? -5.409 -9.851 -10.858 1.00 74.94 423 PRO A O 1
ATOM 3244 N N . ALA A 1 424 ? -4.572 -11.708 -9.929 1.00 69.56 424 ALA A N 1
ATOM 3245 C CA . ALA A 1 424 ? -5.336 -12.657 -10.735 1.00 69.56 424 ALA A CA 1
ATOM 3246 C C . ALA A 1 424 ? -6.637 -13.061 -10.019 1.00 69.56 424 ALA A C 1
ATOM 3248 O O . ALA A 1 424 ? -6.771 -14.169 -9.509 1.00 69.56 424 ALA A O 1
ATOM 3249 N N . LEU A 1 425 ? -7.594 -12.131 -9.954 1.00 63.28 425 LEU A N 1
ATOM 3250 C CA . LEU A 1 425 ? -8.878 -12.304 -9.261 1.00 63.28 425 LEU A CA 1
ATOM 3251 C C . LEU A 1 425 ? -9.647 -13.542 -9.775 1.00 63.28 425 LEU A C 1
ATOM 3253 O O . LEU A 1 425 ? -10.303 -13.491 -10.814 1.00 63.28 425 LEU A O 1
ATOM 3257 N N . GLY A 1 426 ? -9.559 -14.658 -9.041 1.00 56.06 426 GLY A N 1
ATOM 3258 C CA . GLY A 1 426 ? -10.208 -15.930 -9.381 1.00 56.06 426 GLY A CA 1
ATOM 3259 C C . GLY A 1 426 ? -9.508 -16.765 -10.464 1.00 56.06 426 GLY A C 1
ATOM 3260 O O . GLY A 1 426 ? -10.143 -17.646 -11.043 1.00 56.06 426 GLY A O 1
ATOM 3261 N N . ALA A 1 427 ? -8.230 -16.505 -10.758 1.00 64.94 427 ALA A N 1
ATOM 3262 C CA . ALA A 1 427 ? -7.448 -17.239 -11.755 1.00 64.94 427 ALA A CA 1
ATOM 3263 C C . ALA A 1 427 ? -5.981 -17.430 -11.324 1.00 64.94 427 ALA A C 1
ATOM 3265 O O . ALA A 1 427 ? -5.493 -16.798 -10.386 1.00 64.94 427 ALA A O 1
ATOM 3266 N N . ASP A 1 428 ? -5.247 -18.284 -12.038 1.00 77.94 428 ASP A N 1
ATOM 3267 C CA . ASP A 1 428 ? -3.789 -18.327 -11.912 1.00 77.94 428 ASP A CA 1
ATOM 3268 C C . ASP A 1 428 ? -3.158 -17.018 -12.417 1.00 77.94 428 ASP A C 1
ATOM 3270 O O . ASP A 1 428 ? -3.636 -16.397 -13.371 1.00 77.94 428 ASP A O 1
ATOM 3274 N N . LEU A 1 429 ? -2.045 -16.614 -11.796 1.00 85.00 429 LEU A N 1
ATOM 3275 C CA . LEU A 1 429 ? -1.237 -15.484 -12.266 1.00 85.00 429 LEU A CA 1
ATOM 3276 C C . LEU A 1 429 ? -0.802 -15.702 -13.728 1.00 85.00 429 LEU A C 1
ATOM 3278 O O . LEU A 1 429 ? -0.407 -16.811 -14.086 1.00 85.00 429 LEU A O 1
ATOM 3282 N N . PRO A 1 430 ? -0.800 -14.670 -14.590 1.00 88.75 430 PRO A N 1
ATOM 3283 C CA . PRO A 1 430 ? -0.357 -14.834 -15.968 1.00 88.75 430 PRO A CA 1
ATOM 3284 C C . PRO A 1 430 ? 1.142 -15.147 -16.030 1.00 88.75 430 PRO A C 1
ATOM 3286 O O . PRO A 1 430 ? 1.937 -14.607 -15.254 1.00 88.75 430 PRO A O 1
ATOM 3289 N N . THR A 1 431 ? 1.539 -15.964 -17.009 1.00 93.56 431 THR A N 1
ATOM 3290 C CA . THR A 1 431 ? 2.944 -16.016 -17.436 1.00 93.56 431 THR A CA 1
ATOM 3291 C C . THR A 1 431 ? 3.271 -14.700 -18.129 1.00 93.56 431 THR A C 1
ATOM 3293 O O . THR A 1 431 ? 2.589 -14.327 -19.082 1.00 93.56 431 THR A O 1
ATOM 3296 N N . LEU A 1 432 ? 4.299 -14.003 -17.656 1.00 95.31 432 LEU A N 1
ATOM 3297 C CA . LEU A 1 432 ? 4.788 -12.762 -18.254 1.00 95.31 432 LEU A CA 1
ATOM 3298 C C . LEU A 1 432 ? 6.211 -12.970 -18.767 1.00 95.31 432 LEU A C 1
ATOM 3300 O O . LEU A 1 432 ? 6.949 -13.798 -18.237 1.00 95.31 432 LEU A O 1
ATOM 3304 N N . THR A 1 433 ? 6.615 -12.206 -19.773 1.00 96.69 433 THR A N 1
ATOM 3305 C CA . THR A 1 433 ? 7.997 -12.168 -20.257 1.00 96.69 433 THR A CA 1
ATOM 3306 C C . THR A 1 433 ? 8.628 -10.818 -19.949 1.00 96.69 433 THR A C 1
ATOM 3308 O O . THR A 1 433 ? 7.929 -9.823 -19.761 1.00 96.69 433 THR A O 1
ATOM 3311 N N . ALA A 1 434 ? 9.953 -10.780 -19.857 1.00 96.50 434 ALA A N 1
ATOM 3312 C CA . ALA A 1 434 ? 10.737 -9.557 -19.756 1.00 96.50 434 ALA A CA 1
ATOM 3313 C C . ALA A 1 434 ? 11.960 -9.644 -20.679 1.00 96.50 434 ALA A C 1
ATOM 3315 O O . ALA A 1 434 ? 12.503 -10.738 -20.867 1.00 96.50 434 ALA A O 1
ATOM 3316 N N . PRO A 1 435 ? 12.423 -8.523 -21.253 1.00 96.19 435 PRO A N 1
ATOM 3317 C CA . PRO A 1 435 ? 13.679 -8.499 -21.979 1.00 96.19 435 PRO A CA 1
ATOM 3318 C C . PRO A 1 435 ? 14.874 -8.692 -21.031 1.00 96.19 435 PRO A C 1
ATOM 3320 O O . PRO A 1 435 ? 14.810 -8.407 -19.837 1.00 96.19 435 PRO A O 1
ATOM 3323 N N . THR A 1 436 ? 15.997 -9.133 -21.588 1.00 93.81 436 THR A N 1
ATOM 3324 C CA . THR A 1 436 ? 17.305 -9.196 -20.913 1.00 93.81 436 THR A CA 1
ATOM 3325 C C . THR A 1 436 ? 18.357 -8.446 -21.733 1.00 93.81 436 THR A C 1
ATOM 3327 O O . THR A 1 436 ? 18.066 -7.996 -22.839 1.00 93.81 436 THR A O 1
ATOM 3330 N N . PHE A 1 437 ? 19.581 -8.292 -21.229 1.00 90.88 437 PHE A N 1
ATOM 3331 C CA . PHE A 1 437 ? 20.664 -7.616 -21.953 1.00 90.88 437 PHE A CA 1
ATOM 3332 C C . PHE A 1 437 ? 21.764 -8.597 -22.377 1.00 90.88 437 PHE A C 1
ATOM 3334 O O . PHE A 1 437 ? 22.385 -9.254 -21.541 1.00 90.88 437 PHE A O 1
ATOM 3341 N N . SER A 1 438 ? 22.057 -8.676 -23.678 1.00 89.44 438 SER A N 1
ATOM 3342 C CA . SER A 1 438 ? 23.153 -9.503 -24.194 1.00 89.44 438 SER A CA 1
ATOM 3343 C C . SER A 1 438 ? 24.457 -8.711 -24.189 1.00 89.44 438 SER A C 1
ATOM 3345 O O . SER A 1 438 ? 24.641 -7.792 -24.984 1.00 89.44 438 SER A O 1
ATOM 3347 N N . HIS A 1 439 ? 25.420 -9.083 -23.341 1.00 83.62 439 HIS A N 1
ATOM 3348 C CA . HIS A 1 439 ? 26.756 -8.465 -23.355 1.00 83.62 439 HIS A CA 1
ATOM 3349 C C . HIS A 1 439 ? 27.579 -8.799 -24.613 1.00 83.62 439 HIS A C 1
ATOM 3351 O O . HIS A 1 439 ? 28.501 -8.051 -24.949 1.00 83.62 439 HIS A O 1
ATOM 3357 N N . ALA A 1 440 ? 27.253 -9.892 -25.313 1.00 86.75 440 ALA A N 1
ATOM 3358 C CA . ALA A 1 440 ? 27.911 -10.282 -26.560 1.00 86.75 440 ALA A CA 1
ATOM 3359 C C . ALA A 1 440 ? 27.474 -9.378 -27.726 1.00 86.75 440 ALA A C 1
ATOM 3361 O O . ALA A 1 440 ? 28.312 -8.823 -28.437 1.00 86.75 440 ALA A O 1
ATOM 3362 N N . GLU A 1 441 ? 26.165 -9.171 -27.873 1.00 86.19 441 GLU A N 1
ATOM 3363 C CA . GLU A 1 441 ? 25.576 -8.293 -28.896 1.00 86.19 441 GLU A CA 1
ATOM 3364 C C . GLU A 1 441 ? 25.668 -6.811 -28.492 1.00 86.19 441 GLU A C 1
ATOM 3366 O O . GLU A 1 441 ? 25.762 -5.920 -29.341 1.00 86.19 441 GLU A O 1
ATOM 3371 N N . LYS A 1 442 ? 25.745 -6.560 -27.179 1.00 86.25 442 LYS A N 1
ATOM 3372 C CA . LYS A 1 442 ? 25.645 -5.257 -26.509 1.00 86.25 442 LYS A CA 1
ATOM 3373 C C . LYS A 1 442 ? 24.326 -4.563 -26.833 1.00 86.25 442 LYS A C 1
ATOM 3375 O O . LYS A 1 442 ? 24.331 -3.364 -27.098 1.00 86.25 442 LYS A O 1
ATOM 3380 N N . ASP A 1 443 ? 23.232 -5.313 -26.828 1.00 91.62 443 ASP A N 1
ATOM 3381 C CA . ASP A 1 443 ? 21.871 -4.858 -27.110 1.00 91.62 443 ASP A CA 1
ATOM 3382 C C . ASP A 1 443 ? 20.848 -5.695 -26.308 1.00 91.62 443 ASP A C 1
ATOM 3384 O O . ASP A 1 443 ? 21.196 -6.773 -25.805 1.00 91.62 443 ASP A O 1
ATOM 3388 N N . PRO A 1 444 ? 19.613 -5.190 -26.120 1.00 92.62 444 PRO A N 1
ATOM 3389 C CA . PRO A 1 444 ? 18.548 -5.927 -25.448 1.00 92.62 444 PRO A CA 1
ATOM 3390 C C . PRO A 1 444 ? 18.075 -7.128 -26.281 1.00 92.62 444 PRO A C 1
ATOM 3392 O O . PRO A 1 444 ? 18.001 -7.064 -27.509 1.00 92.62 444 PRO A O 1
ATOM 3395 N N . VAL A 1 445 ? 17.684 -8.199 -25.597 1.00 92.12 445 VAL A N 1
ATOM 3396 C CA . VAL A 1 445 ? 17.063 -9.397 -26.168 1.00 92.12 445 VAL A CA 1
ATOM 3397 C C . VAL A 1 445 ? 15.645 -9.500 -25.617 1.00 92.12 445 VAL A C 1
ATOM 3399 O O . VAL A 1 445 ? 15.457 -9.601 -24.403 1.00 92.12 445 VAL A O 1
ATOM 3402 N N . ALA A 1 446 ? 14.652 -9.450 -26.506 1.00 89.56 446 ALA A N 1
ATOM 3403 C CA . ALA A 1 446 ? 13.242 -9.583 -26.146 1.00 89.56 446 ALA A CA 1
ATOM 3404 C C . ALA A 1 446 ? 12.948 -10.952 -25.509 1.00 89.56 446 ALA A C 1
ATOM 3406 O O . ALA A 1 446 ? 13.578 -11.948 -25.858 1.00 89.56 446 ALA A O 1
ATOM 3407 N N . ASP A 1 447 ? 11.993 -10.978 -24.576 1.00 89.19 447 ASP A N 1
ATOM 3408 C CA . ASP A 1 447 ? 11.472 -12.186 -23.917 1.00 89.19 447 ASP A CA 1
ATOM 3409 C C . ASP A 1 447 ? 12.526 -13.108 -23.262 1.00 89.19 447 ASP A C 1
ATOM 3411 O O . ASP A 1 447 ? 12.287 -14.294 -23.039 1.00 89.19 447 ASP A O 1
ATOM 3415 N N . GLY A 1 448 ? 13.700 -12.563 -22.923 1.00 89.00 448 GLY A N 1
ATOM 3416 C CA . GLY A 1 448 ? 14.826 -13.313 -22.363 1.00 89.00 448 GLY A CA 1
ATOM 3417 C C . GLY A 1 448 ? 14.655 -13.807 -20.921 1.00 89.00 448 GLY A C 1
ATOM 3418 O O . GLY A 1 448 ? 15.483 -14.590 -20.459 1.00 89.00 448 GLY A O 1
ATOM 3419 N N . VAL A 1 449 ? 13.611 -13.376 -20.205 1.00 95.44 449 VAL A N 1
ATOM 3420 C CA . VAL A 1 449 ? 13.228 -13.889 -18.879 1.00 95.44 449 VAL A CA 1
ATOM 3421 C C . VAL A 1 449 ? 11.737 -14.230 -18.878 1.00 95.44 449 VAL A C 1
ATOM 3423 O O . VAL A 1 449 ? 10.922 -13.438 -19.349 1.00 95.44 449 VAL A O 1
ATOM 3426 N N . VAL A 1 450 ? 11.370 -15.391 -18.322 1.00 96.88 450 VAL A N 1
ATOM 3427 C CA . VAL A 1 450 ? 9.979 -15.874 -18.255 1.00 96.88 450 VAL A CA 1
ATOM 3428 C C . VAL A 1 450 ? 9.516 -15.961 -16.801 1.00 96.88 450 VAL A C 1
ATOM 3430 O O . VAL A 1 450 ? 9.975 -16.793 -16.023 1.00 96.88 450 VAL A O 1
ATOM 3433 N N . ILE A 1 451 ? 8.557 -15.116 -16.442 1.00 96.56 451 ILE A N 1
ATOM 3434 C CA . ILE A 1 451 ? 7.987 -14.989 -15.107 1.00 96.56 451 ILE A CA 1
ATOM 3435 C C . ILE A 1 451 ? 6.702 -15.828 -15.039 1.00 96.56 451 ILE A C 1
ATOM 3437 O O . ILE A 1 451 ? 5.591 -15.359 -15.289 1.00 96.56 451 ILE A O 1
ATOM 3441 N N . GLN A 1 452 ? 6.872 -17.102 -14.690 1.00 95.19 452 GLN A N 1
ATOM 3442 C CA . GLN A 1 452 ? 5.802 -18.097 -14.527 1.00 95.19 452 GLN A CA 1
ATOM 3443 C C . GLN A 1 452 ? 4.750 -17.741 -13.445 1.00 95.19 452 GLN A C 1
ATOM 3445 O O . GLN A 1 452 ? 5.039 -16.924 -12.561 1.00 95.19 452 GLN A O 1
ATOM 3450 N N . PRO A 1 453 ? 3.551 -18.368 -13.461 1.00 91.62 453 PRO A N 1
ATOM 3451 C CA . PRO A 1 453 ? 2.474 -18.146 -12.481 1.00 91.62 453 PRO A CA 1
ATOM 3452 C C . PRO A 1 453 ? 2.867 -18.448 -11.029 1.00 91.62 453 PRO A C 1
ATOM 3454 O O . PRO A 1 453 ? 2.356 -17.834 -10.094 1.00 91.62 453 PRO A O 1
ATOM 3457 N N . TYR A 1 454 ? 3.788 -19.397 -10.841 1.00 90.12 454 TYR A N 1
ATOM 3458 C CA . TYR A 1 454 ? 4.231 -19.866 -9.529 1.00 90.12 454 TYR A CA 1
ATOM 3459 C C . TYR A 1 454 ? 5.256 -18.941 -8.848 1.00 90.12 454 TYR A C 1
ATOM 3461 O O . TYR A 1 454 ? 5.467 -19.071 -7.643 1.00 90.12 454 TYR A O 1
ATOM 3469 N N . HIS A 1 455 ? 5.863 -17.984 -9.567 1.00 93.31 455 HIS A N 1
ATOM 3470 C CA . HIS A 1 455 ? 6.764 -16.996 -8.961 1.00 93.31 455 HIS A CA 1
ATOM 3471 C C . HIS A 1 455 ? 5.964 -15.974 -8.137 1.00 93.31 455 HIS A C 1
ATOM 3473 O O . HIS A 1 455 ? 5.544 -14.928 -8.643 1.00 93.31 455 HIS A O 1
ATOM 3479 N N . LYS A 1 456 ? 5.727 -16.273 -6.860 1.00 89.50 456 LYS A N 1
ATOM 3480 C CA . LYS A 1 456 ? 5.018 -15.379 -5.938 1.00 89.50 456 LYS A CA 1
ATOM 3481 C C . LYS A 1 456 ? 5.831 -14.129 -5.577 1.00 89.50 456 LYS A C 1
ATOM 3483 O O . LYS A 1 456 ? 5.231 -13.138 -5.176 1.00 89.50 456 LYS A O 1
ATOM 3488 N N . MET A 1 457 ? 7.152 -14.128 -5.776 1.00 92.38 457 MET A N 1
ATOM 3489 C CA . MET A 1 457 ? 8.007 -12.948 -5.607 1.00 92.38 457 MET A CA 1
ATOM 3490 C C . MET A 1 457 ? 8.798 -12.616 -6.881 1.00 92.38 457 MET A C 1
ATOM 3492 O O . MET A 1 457 ? 9.299 -13.507 -7.568 1.00 92.38 457 MET A O 1
ATOM 3496 N N . VAL A 1 458 ? 8.933 -11.324 -7.190 1.00 96.50 458 VAL A N 1
ATOM 3497 C CA . VAL A 1 458 ? 9.775 -10.826 -8.289 1.00 96.50 458 VAL A CA 1
ATOM 3498 C C . VAL A 1 458 ? 10.655 -9.683 -7.791 1.00 96.50 458 VAL A C 1
ATOM 3500 O O . VAL A 1 458 ? 10.160 -8.656 -7.323 1.00 96.50 458 VAL A O 1
ATOM 3503 N N . ILE A 1 459 ? 11.970 -9.856 -7.914 1.00 96.94 459 ILE A N 1
ATOM 3504 C CA . ILE A 1 459 ? 12.971 -8.841 -7.575 1.00 96.94 459 ILE A CA 1
ATOM 3505 C C . ILE A 1 459 ? 13.411 -8.154 -8.866 1.00 96.94 459 ILE A C 1
ATOM 3507 O O . ILE A 1 459 ? 13.997 -8.787 -9.743 1.00 96.94 459 ILE A O 1
ATOM 3511 N N . VAL A 1 460 ? 13.152 -6.856 -8.981 1.00 97.31 460 VAL A N 1
ATOM 3512 C CA . VAL A 1 460 ? 13.550 -6.036 -10.127 1.00 97.31 460 VAL A CA 1
ATOM 3513 C C . VAL A 1 460 ? 14.723 -5.154 -9.717 1.00 97.31 460 VAL A C 1
ATOM 3515 O O . VAL A 1 460 ? 14.623 -4.385 -8.760 1.00 97.31 460 VAL A O 1
ATOM 3518 N N . GLU A 1 461 ? 15.846 -5.258 -10.425 1.00 95.31 461 GLU A N 1
ATOM 3519 C CA . GLU A 1 461 ? 17.070 -4.517 -10.102 1.00 95.31 461 GLU A CA 1
ATOM 3520 C C . GLU A 1 461 ? 17.561 -3.674 -11.283 1.00 95.31 461 GLU A C 1
ATOM 3522 O O . GLU A 1 461 ? 17.479 -4.090 -12.437 1.00 95.31 461 GLU A O 1
ATOM 3527 N N . GLY A 1 462 ? 18.054 -2.466 -11.010 1.00 93.62 462 GLY A N 1
ATOM 3528 C CA . GLY A 1 462 ? 18.500 -1.562 -12.067 1.00 93.62 462 GLY A CA 1
ATOM 3529 C C . GLY A 1 462 ? 18.968 -0.204 -11.567 1.00 93.62 462 GLY A C 1
ATOM 3530 O O . GLY A 1 462 ? 19.046 0.054 -10.368 1.00 93.62 462 GLY A O 1
ATOM 3531 N N . LEU A 1 463 ? 19.310 0.698 -12.486 1.00 91.69 463 LEU A N 1
ATOM 3532 C CA . LEU A 1 463 ? 19.714 2.061 -12.117 1.00 91.69 463 LEU A CA 1
ATOM 3533 C C . LEU A 1 463 ? 18.524 2.916 -11.650 1.00 91.69 463 LEU A C 1
ATOM 3535 O O . LEU A 1 463 ? 18.692 3.762 -10.773 1.00 91.69 463 LEU A O 1
ATOM 3539 N N . TYR A 1 464 ? 17.333 2.688 -12.217 1.00 92.75 464 TYR A N 1
ATOM 3540 C CA . TYR A 1 464 ? 16.216 3.640 -12.176 1.00 92.75 464 TYR A CA 1
ATOM 3541 C C . TYR A 1 464 ? 14.894 3.078 -11.638 1.00 92.75 464 TYR A C 1
ATOM 3543 O O . TYR A 1 464 ? 13.896 3.792 -11.640 1.00 92.75 464 TYR A O 1
ATOM 3551 N N . CYS A 1 465 ? 14.872 1.857 -11.092 1.00 89.75 465 CYS A N 1
ATOM 3552 C CA . CYS A 1 465 ? 13.646 1.243 -10.554 1.00 89.75 465 CYS A CA 1
ATOM 3553 C C . CYS A 1 465 ? 12.984 2.089 -9.446 1.00 89.75 465 CYS A C 1
ATOM 3555 O O . CYS A 1 465 ? 11.769 2.067 -9.299 1.00 89.75 465 CYS A O 1
ATOM 3557 N N . ASN A 1 466 ? 13.770 2.866 -8.692 1.00 88.12 466 ASN A N 1
ATOM 3558 C CA . ASN A 1 466 ? 13.310 3.809 -7.666 1.00 88.12 466 ASN A CA 1
ATOM 3559 C C . ASN A 1 466 ? 13.559 5.289 -8.045 1.00 88.12 466 ASN A C 1
ATOM 3561 O O . ASN A 1 466 ? 13.725 6.136 -7.160 1.00 88.12 466 ASN A O 1
ATOM 3565 N N . LEU A 1 467 ? 13.657 5.618 -9.339 1.00 84.44 467 LEU A N 1
ATOM 3566 C CA . LEU A 1 467 ? 13.852 6.997 -9.795 1.00 84.44 467 LEU A CA 1
ATOM 3567 C C . LEU A 1 467 ? 12.543 7.791 -9.660 1.00 84.44 467 LEU A C 1
ATOM 3569 O O . LEU A 1 467 ? 11.549 7.495 -10.314 1.00 84.44 467 LEU A O 1
ATOM 3573 N N . ASN A 1 468 ? 12.554 8.835 -8.829 1.00 84.56 468 ASN A N 1
ATOM 3574 C CA . ASN A 1 468 ? 11.383 9.676 -8.559 1.00 84.56 468 ASN A CA 1
ATOM 3575 C C . ASN A 1 468 ? 11.170 10.755 -9.645 1.00 84.56 468 ASN A C 1
ATOM 3577 O O . ASN A 1 468 ? 11.175 11.952 -9.363 1.00 84.56 468 ASN A O 1
ATOM 3581 N N . MET A 1 469 ? 11.052 10.324 -10.901 1.00 82.88 469 MET A N 1
ATOM 3582 C CA . MET A 1 469 ? 10.759 11.155 -12.074 1.00 82.88 469 MET A CA 1
ATOM 3583 C C . MET A 1 469 ? 9.839 10.381 -13.018 1.00 82.88 469 MET A C 1
ATOM 3585 O O . MET A 1 469 ? 9.949 9.161 -13.104 1.00 82.88 469 MET A O 1
ATOM 3589 N N . GLU A 1 470 ? 8.961 11.057 -13.756 1.00 87.19 470 GLU A N 1
ATOM 3590 C CA . GLU A 1 470 ? 8.177 10.382 -14.798 1.00 87.19 470 GLU A CA 1
ATOM 3591 C C . GLU A 1 470 ? 9.076 9.863 -15.944 1.00 87.19 470 GLU A C 1
ATOM 3593 O O . GLU A 1 470 ? 10.076 10.513 -16.273 1.00 87.19 470 GLU A O 1
ATOM 3598 N N . PRO A 1 471 ? 8.749 8.708 -16.559 1.00 93.00 471 PRO A N 1
ATOM 3599 C CA . PRO A 1 471 ? 7.657 7.796 -16.187 1.00 93.00 471 PRO A CA 1
ATOM 3600 C C . PRO A 1 471 ? 8.013 6.822 -15.044 1.00 93.00 471 PRO A C 1
ATOM 3602 O O . PRO A 1 471 ? 7.130 6.208 -14.451 1.00 93.00 471 PRO A O 1
ATOM 3605 N N . TRP A 1 472 ? 9.300 6.697 -14.698 1.00 88.50 472 TRP A N 1
ATOM 3606 C CA . TRP A 1 472 ? 9.850 5.750 -13.711 1.00 88.50 472 TRP A CA 1
ATOM 3607 C C . TRP A 1 472 ? 9.149 5.751 -12.349 1.00 88.50 472 TRP A C 1
ATOM 3609 O O . TRP A 1 472 ? 9.047 4.710 -11.699 1.00 88.50 472 TRP A O 1
ATOM 3619 N N . ARG A 1 473 ? 8.640 6.910 -11.924 1.00 84.12 473 ARG A N 1
ATOM 3620 C CA . ARG A 1 473 ? 7.917 7.091 -10.664 1.00 84.12 473 ARG A CA 1
ATOM 3621 C C . ARG A 1 473 ? 6.703 6.159 -10.539 1.00 84.12 473 ARG A C 1
ATOM 3623 O O . ARG A 1 473 ? 6.466 5.663 -9.443 1.00 84.12 473 ARG A O 1
ATOM 3630 N N . ARG A 1 474 ? 5.992 5.856 -11.632 1.00 87.81 474 ARG A N 1
ATOM 3631 C CA . ARG A 1 474 ? 4.867 4.899 -11.636 1.00 87.81 474 ARG A CA 1
ATOM 3632 C C . ARG A 1 474 ? 5.316 3.472 -11.304 1.00 87.81 474 ARG A C 1
ATOM 3634 O O . ARG A 1 474 ? 4.738 2.838 -10.425 1.00 87.81 474 ARG A O 1
ATOM 3641 N N . ALA A 1 475 ? 6.419 3.004 -11.896 1.00 88.06 475 ALA A N 1
ATOM 3642 C CA . ALA A 1 475 ? 7.032 1.733 -11.494 1.00 88.06 475 ALA A CA 1
ATOM 3643 C C . ALA A 1 475 ? 7.488 1.768 -10.026 1.00 88.06 475 ALA A C 1
ATOM 3645 O O . ALA A 1 475 ? 7.277 0.803 -9.297 1.00 88.06 475 ALA A O 1
ATOM 3646 N N . ALA A 1 476 ? 8.035 2.897 -9.557 1.00 84.62 476 ALA A N 1
ATOM 3647 C CA . ALA A 1 476 ? 8.437 3.057 -8.161 1.00 84.62 476 ALA A CA 1
ATOM 3648 C C . ALA A 1 476 ? 7.265 2.944 -7.164 1.00 84.62 476 ALA A C 1
ATOM 3650 O O . ALA A 1 476 ? 7.473 2.473 -6.048 1.00 84.62 476 ALA A O 1
ATOM 3651 N N . MET A 1 477 ? 6.044 3.335 -7.550 1.00 82.31 477 MET A N 1
ATOM 3652 C CA . MET A 1 477 ? 4.827 3.143 -6.745 1.00 82.31 477 MET A CA 1
ATOM 3653 C C . MET A 1 477 ? 4.377 1.675 -6.686 1.00 82.31 477 MET A C 1
ATOM 3655 O O . MET A 1 477 ? 3.742 1.271 -5.718 1.00 82.31 477 MET A O 1
ATOM 3659 N N . CYS A 1 478 ? 4.749 0.855 -7.672 1.00 82.69 478 CYS A N 1
ATOM 3660 C CA . CYS A 1 478 ? 4.341 -0.547 -7.756 1.00 82.69 478 CYS A CA 1
ATOM 3661 C C . CYS A 1 478 ? 5.141 -1.503 -6.852 1.00 82.69 478 CYS A C 1
ATOM 3663 O O . CYS A 1 478 ? 4.799 -2.680 -6.805 1.00 82.69 478 CYS A O 1
ATOM 3665 N N . TRP A 1 479 ? 6.176 -1.054 -6.138 1.00 84.88 479 TRP A N 1
ATOM 3666 C CA . TRP A 1 479 ? 6.986 -1.917 -5.264 1.00 84.88 479 TRP A CA 1
ATOM 3667 C C . TRP A 1 479 ? 6.390 -2.067 -3.859 1.00 84.88 479 TRP A C 1
ATOM 3669 O O . TRP A 1 479 ? 6.099 -1.059 -3.215 1.00 84.88 479 TRP A O 1
ATOM 3679 N N . ASP A 1 480 ? 6.306 -3.303 -3.351 1.00 80.31 480 ASP A N 1
ATOM 3680 C CA . ASP A 1 480 ? 6.019 -3.587 -1.935 1.00 80.31 480 ASP A CA 1
ATOM 3681 C C . ASP A 1 480 ? 7.209 -3.217 -1.043 1.00 80.31 480 ASP A C 1
ATOM 3683 O O . ASP A 1 480 ? 7.036 -2.691 0.053 1.00 80.31 480 ASP A O 1
ATOM 3687 N N . LEU A 1 481 ? 8.431 -3.452 -1.538 1.00 73.19 481 LEU A N 1
ATOM 3688 C CA . LEU A 1 481 ? 9.674 -3.116 -0.851 1.00 73.19 481 LEU A CA 1
ATOM 3689 C C . LEU A 1 481 ? 10.635 -2.381 -1.790 1.00 73.19 481 LEU A C 1
ATOM 3691 O O . LEU A 1 481 ? 10.900 -2.818 -2.911 1.00 73.19 481 LEU A O 1
ATOM 3695 N N . ARG A 1 482 ? 11.206 -1.274 -1.307 1.00 81.75 482 ARG A N 1
ATOM 3696 C CA . ARG A 1 482 ? 12.149 -0.426 -2.052 1.00 81.75 482 ARG A CA 1
ATOM 3697 C C . ARG A 1 482 ? 13.503 -0.428 -1.355 1.00 81.75 482 ARG A C 1
ATOM 3699 O O . ARG A 1 482 ? 13.591 -0.110 -0.172 1.00 81.75 482 ARG A O 1
ATOM 3706 N N . ARG A 1 483 ? 14.578 -0.741 -2.080 1.00 77.00 483 ARG A N 1
ATOM 3707 C CA . ARG A 1 483 ? 15.956 -0.661 -1.567 1.00 77.00 483 ARG A CA 1
ATOM 3708 C C . ARG A 1 483 ? 16.823 0.185 -2.494 1.00 77.00 483 ARG A C 1
ATOM 3710 O O . ARG A 1 483 ? 16.888 -0.059 -3.696 1.00 77.00 483 ARG A O 1
ATOM 3717 N N . LYS A 1 484 ? 17.530 1.160 -1.921 1.00 77.25 484 LYS A N 1
ATOM 3718 C CA . LYS A 1 484 ? 18.630 1.873 -2.581 1.00 77.25 484 LYS A CA 1
ATOM 3719 C C . LYS A 1 484 ? 19.953 1.353 -2.030 1.00 77.25 484 LYS A C 1
ATOM 3721 O O . LYS A 1 484 ? 20.094 1.207 -0.820 1.00 77.25 484 LYS A O 1
ATOM 3726 N N . ARG A 1 485 ? 20.908 1.079 -2.915 1.00 65.69 485 ARG A N 1
ATOM 3727 C CA . ARG A 1 485 ? 22.269 0.667 -2.584 1.00 65.69 485 ARG A CA 1
ATOM 3728 C C . ARG A 1 485 ? 23.251 1.703 -3.108 1.00 65.69 485 ARG A C 1
ATOM 3730 O O . ARG A 1 485 ? 23.513 1.795 -4.309 1.00 65.69 485 ARG A O 1
ATOM 3737 N N . GLU A 1 486 ? 23.777 2.475 -2.175 1.00 54.88 486 GLU A N 1
ATOM 3738 C CA . GLU A 1 486 ? 24.876 3.407 -2.392 1.00 54.88 486 GLU A CA 1
ATOM 3739 C C . GLU A 1 486 ? 26.196 2.706 -2.044 1.00 54.88 486 GLU A C 1
ATOM 3741 O O . GLU A 1 486 ? 26.220 1.715 -1.307 1.00 54.88 486 GLU A O 1
ATOM 3746 N N . TYR A 1 487 ? 27.295 3.156 -2.646 1.00 42.28 487 TYR A N 1
ATOM 3747 C CA . TYR A 1 487 ? 28.600 2.542 -2.431 1.00 42.28 487 TYR A CA 1
ATOM 3748 C C . TYR A 1 487 ? 29.241 3.166 -1.193 1.00 42.28 487 TYR A C 1
ATOM 3750 O O . TYR A 1 487 ? 29.680 4.311 -1.239 1.00 42.28 487 TYR A O 1
ATOM 3758 N N . VAL A 1 488 ? 29.322 2.414 -0.095 1.00 41.22 488 VAL A N 1
ATOM 3759 C CA . VAL A 1 488 ? 30.219 2.774 1.009 1.00 41.22 488 VAL A CA 1
ATOM 3760 C C . VAL A 1 488 ? 31.629 2.403 0.566 1.00 41.22 488 VAL A C 1
ATOM 3762 O O . VAL A 1 488 ? 32.002 1.228 0.584 1.00 41.22 488 VAL A O 1
ATOM 3765 N N . SER A 1 489 ? 32.412 3.390 0.130 1.00 32.53 489 SER A N 1
ATOM 3766 C CA . SER A 1 489 ? 33.828 3.178 -0.152 1.00 32.53 489 SER A CA 1
ATOM 3767 C C . SER A 1 489 ? 34.563 2.876 1.150 1.00 32.53 489 SER A C 1
ATOM 3769 O O . SER A 1 489 ? 34.853 3.763 1.950 1.00 32.53 489 SER A O 1
ATOM 3771 N N . ARG A 1 490 ? 34.935 1.606 1.333 1.00 39.66 490 ARG A N 1
ATOM 3772 C CA . ARG A 1 490 ? 36.223 1.332 1.971 1.00 39.66 490 ARG A CA 1
ATOM 3773 C C . ARG A 1 490 ? 37.275 1.923 1.030 1.00 39.66 490 ARG A C 1
ATOM 3775 O O . ARG A 1 490 ? 37.237 1.620 -0.159 1.00 39.66 490 ARG A O 1
ATOM 3782 N N . ASP A 1 491 ? 38.112 2.797 1.580 1.00 38.75 491 ASP A N 1
ATOM 3783 C CA . ASP A 1 491 ? 39.057 3.686 0.889 1.00 38.75 491 ASP A CA 1
ATOM 3784 C C . ASP A 1 491 ? 38.439 4.924 0.200 1.00 38.75 491 ASP A C 1
ATOM 3786 O O . ASP A 1 491 ? 38.415 5.031 -1.022 1.00 38.75 491 ASP A O 1
ATOM 3790 N N . ASP A 1 492 ? 38.045 5.926 0.999 1.00 34.28 492 ASP A N 1
ATOM 3791 C CA . ASP A 1 492 ? 38.402 7.321 0.677 1.00 34.28 492 ASP A CA 1
ATOM 3792 C C . ASP A 1 492 ? 38.683 8.139 1.952 1.00 34.28 492 ASP A C 1
ATOM 3794 O O . ASP A 1 492 ? 37.784 8.595 2.656 1.00 34.28 492 ASP A O 1
ATOM 3798 N N . THR A 1 493 ? 39.966 8.326 2.261 1.00 38.25 493 THR A N 1
ATOM 3799 C CA . THR A 1 493 ? 40.451 9.224 3.322 1.00 38.25 493 THR A CA 1
ATOM 3800 C C . THR A 1 493 ? 40.849 10.604 2.775 1.00 38.25 493 THR A C 1
ATOM 3802 O O . THR A 1 493 ? 41.658 11.304 3.388 1.00 38.25 493 THR A O 1
ATOM 3805 N N . SER A 1 494 ? 40.325 11.017 1.610 1.00 35.50 494 SER A N 1
ATOM 3806 C CA . SER A 1 494 ? 40.866 12.161 0.866 1.00 35.50 494 SER A CA 1
ATOM 3807 C C . SER A 1 494 ? 39.929 12.922 -0.099 1.00 35.50 494 SER A C 1
ATOM 3809 O O . SER A 1 494 ? 40.385 13.300 -1.180 1.00 35.50 494 SER A O 1
ATOM 3811 N N . LYS A 1 495 ? 38.717 13.313 0.343 1.00 26.27 495 LYS A N 1
ATOM 3812 C CA . LYS A 1 495 ? 38.124 14.691 0.264 1.00 26.27 495 LYS A CA 1
ATOM 3813 C C . LYS A 1 495 ? 36.584 14.682 0.140 1.00 26.27 495 LYS A C 1
ATOM 3815 O O . LYS A 1 495 ? 36.039 13.791 -0.495 1.00 26.27 495 LYS A O 1
ATOM 3820 N N . PRO A 1 496 ? 35.883 15.703 0.676 1.00 32.41 496 PRO A N 1
ATOM 3821 C CA . PRO A 1 496 ? 34.433 15.837 0.538 1.00 32.41 496 PRO A CA 1
ATOM 3822 C C . PRO A 1 496 ? 34.024 16.499 -0.790 1.00 32.41 496 PRO A C 1
ATOM 3824 O O . PRO A 1 496 ? 34.731 17.380 -1.293 1.00 32.41 496 PRO A O 1
ATOM 3827 N N . GLY A 1 497 ? 32.847 16.122 -1.297 1.00 29.83 497 GLY A N 1
ATOM 3828 C CA . GLY A 1 497 ? 32.150 16.730 -2.436 1.00 29.83 497 GLY A CA 1
ATOM 3829 C C . GLY A 1 497 ? 30.661 16.422 -2.382 1.00 29.83 497 GLY A C 1
ATOM 3830 O O . GLY A 1 497 ? 30.345 15.230 -2.190 1.00 29.83 497 GLY A O 1
#

InterPro domains:
  IPR004274 FCP1 homology domain [PF03031] (170-330)
  IPR004274 FCP1 homology domain [PS50969] (165-323)
  IPR004274 FCP1 homology domain [SM00577] (168-311)
  IPR011948 Dullard phosphatase domain, eukaryotic [TIGR02251] (169-332)
  IPR023214 HAD superfamily [G3DSA:3.40.50.1000] (150-328)
  IPR027417 P-loop containing nucleoside triphosphate hydrolase [G3DSA:3.40.50.300] (329-369)
  IPR027417 P-loop containing nucleoside triphosphate hydrolase [G3DSA:3.40.50.300] (370-492)
  IPR027417 P-loop containing nucleoside triphosphate hydrolase [SSF52540] (317-474)
  IPR036412 HAD-like superfamily [SSF56784] (166-333)
  IPR050365 Mitochondrial import inner membrane translocase subunit TIM50 [PTHR12210] (83-333)

Secondary structure (DSSP, 8-state):
-------------------PPPPPPPPPPPPPPPPPPP-------------------------PPPP----------------------------------------------SS----PPPP-----HHHHHHHHHHHHTTTT--SPB-TTS-B--SSPPP-GGGGGSPEEEE--BTTTEEEESSPPTT-SEEEEEEETTEEEEEEEEEPTTHHHHHHHHHHHSEEEEE-SS-HHHHHHHHHHH-TT--EEEEE-GGGSEEETTEEE--GGGGSS-GGGEEEEES-GGGGTT-GGGEEE----SS-TT--HHHHHHHHHHHHTT-S-THHHHHHHHHTS-EEEEEEE-TTS-HHHHHHHHHHHHHHHHTS--EEEEEGGGGBPPHHHHTTSS-HHHHHHTTTSGGGB-HHHHHHHHHHHH---TTSPPPPEEEEEEETTTTEEEEEEEEE-TT--EEEEEESSTT--STTHHHHHHT-SEEEEE----S---S---